Protein AF-0000000074206512 (afdb_homodimer)

Foldseek 3Di:
DQDLVLLVLLLLCVVLVALCSSCVVVVHDSVVSVVSPVVNCVVVVHDQWDDDPPGIGGDPVSVVSSVVSVVVVVVVQLVVLQVVVVVPDCVAEAEEEEADLCCVQQVVLLVVQLCVVPVRHDYHYHYCPPPNTCGSYHHQKYKDKAFPPDDDDDDPQWDKFWQDKFFKWKKAFCPDPCVVPQADELLVQQPKAEEAQRPPCGNVNVLSQVQNVVSPHGHHHPYHHVHVVVSLVCRQVVSTMYMGTPSNPPDHDPRMDIHQYPNPIGMIIMMMIGGDDPVCCVSSVSSVVSSNVSSVVSVVD/DQDLVLLVLLLLCVVLVALCSSCVVVVHHSVVSVVSPVVNCVVVVHDQWDDDPPGIGGDPVSVVSSVVSVVVVVVVQLVVLQVVVVVPPCVQEAEEEEADLCCVQQVVLLVVQLCVVPVRHDYHYHYCPPPNTCGSYHHQKYKDKAFPPDDDDDDPQWDKFWQDKFFKWKKAFCPDPCVVPQAAELLVQQPKAEEAQRPPCGNVNVLSQVQNVVSPHGHHHPYHHVHVVVSLVCRQVVSTMYMGTPSNPPDHDPRMDIHQYPNPIGMIIMMMIGGDDPVCCVSSVSSVVSSNVSSVVSVVD

Structure (mmCIF, N/CA/C/O backbone):
data_AF-0000000074206512-model_v1
#
loop_
_entity.id
_entity.type
_entity.pdbx_description
1 polymer 'Molybdate transport repressor ModE-like protein'
#
loop_
_atom_site.group_PDB
_atom_site.id
_atom_site.type_symbol
_atom_site.label_atom_id
_atom_site.label_alt_id
_atom_site.label_comp_id
_atom_site.label_asym_id
_atom_site.label_entity_id
_atom_site.label_seq_id
_atom_site.pdbx_PDB_ins_code
_atom_site.Cartn_x
_atom_site.Cartn_y
_atom_site.Cartn_z
_atom_site.occupancy
_atom_site.B_iso_or_equiv
_atom_site.auth_seq_id
_atom_site.auth_comp_id
_atom_site.auth_asym_id
_atom_site.auth_atom_id
_atom_site.pdbx_PDB_model_num
ATOM 1 N N . MET A 1 1 ? -19.125 12.531 -15.148 1 56.94 1 MET A N 1
ATOM 2 C CA . MET A 1 1 ? -18.203 11.445 -14.82 1 56.94 1 MET A CA 1
ATOM 3 C C . MET A 1 1 ? -17.281 11.148 -16 1 56.94 1 MET A C 1
ATOM 5 O O . MET A 1 1 ? -17.703 11.188 -17.156 1 56.94 1 MET A O 1
ATOM 9 N N . LEU A 1 2 ? -15.969 11.125 -15.664 1 65.56 2 LEU A N 1
ATOM 10 C CA . LEU A 1 2 ? -14.969 10.898 -16.703 1 65.56 2 LEU A CA 1
ATOM 11 C C . LEU A 1 2 ? -15.188 9.547 -17.375 1 65.56 2 LEU A C 1
ATOM 13 O O . LEU A 1 2 ? -15.43 8.547 -16.703 1 65.56 2 LEU A O 1
ATOM 17 N N . ASN A 1 3 ? -15.32 9.523 -18.625 1 70.5 3 ASN A N 1
ATOM 18 C CA . ASN A 1 3 ? -15.477 8.312 -19.422 1 70.5 3 ASN A CA 1
ATOM 19 C C . ASN A 1 3 ? -14.148 7.578 -19.594 1 70.5 3 ASN A C 1
ATOM 21 O O . ASN A 1 3 ? -13.219 8.102 -20.203 1 70.5 3 ASN A O 1
ATOM 25 N N . PRO A 1 4 ? -14.086 6.301 -19.031 1 73 4 PRO A N 1
ATOM 26 C CA . PRO A 1 4 ? -12.805 5.586 -19.109 1 73 4 PRO A CA 1
ATOM 27 C C . PRO A 1 4 ? -12.352 5.336 -20.547 1 73 4 PRO A C 1
ATOM 29 O O . PRO A 1 4 ? -11.148 5.301 -20.812 1 73 4 PRO A O 1
ATOM 32 N N . ARG A 1 5 ? -13.32 5.133 -21.422 1 77.19 5 ARG A N 1
ATOM 33 C CA . ARG A 1 5 ? -12.953 4.914 -22.812 1 77.19 5 ARG A CA 1
ATOM 34 C C . ARG A 1 5 ? -12.211 6.117 -23.375 1 77.19 5 ARG A C 1
ATOM 36 O O . ARG A 1 5 ? -11.25 5.965 -24.125 1 77.19 5 ARG A O 1
ATOM 43 N N . ARG A 1 6 ? -12.641 7.215 -22.938 1 85.81 6 ARG A N 1
ATOM 44 C CA . ARG A 1 6 ? -11.984 8.43 -23.422 1 85.81 6 ARG A CA 1
ATOM 45 C C . ARG A 1 6 ? -10.578 8.562 -22.859 1 85.81 6 ARG A C 1
ATOM 47 O O . ARG A 1 6 ? -9.664 9.031 -23.531 1 85.81 6 ARG A O 1
ATOM 54 N N . LEU A 1 7 ? -10.492 8.18 -21.625 1 80.62 7 LEU A N 1
ATOM 55 C CA . LEU A 1 7 ? -9.164 8.18 -21.016 1 80.62 7 LEU A CA 1
ATOM 56 C C . LEU A 1 7 ? -8.242 7.199 -21.734 1 80.62 7 LEU A C 1
ATOM 58 O O . LEU A 1 7 ? -7.062 7.488 -21.953 1 80.62 7 LEU A O 1
ATOM 62 N N . GLU A 1 8 ? -8.781 6.066 -22.109 1 79.38 8 GLU A N 1
ATOM 63 C CA . GLU A 1 8 ? -8.031 5.09 -22.891 1 79.38 8 GLU A CA 1
ATOM 64 C C . GLU A 1 8 ? -7.609 5.672 -24.234 1 79.38 8 GLU A C 1
ATOM 66 O O . GLU A 1 8 ? -6.484 5.457 -24.688 1 79.38 8 GLU A O 1
ATOM 71 N N . ILE A 1 9 ? -8.516 6.34 -24.812 1 85.5 9 ILE A N 1
ATOM 72 C CA . ILE A 1 9 ? -8.25 6.938 -26.125 1 85.5 9 ILE A CA 1
ATOM 73 C C . ILE A 1 9 ? -7.18 8.016 -25.984 1 85.5 9 ILE A C 1
ATOM 75 O O . ILE A 1 9 ? -6.281 8.117 -26.828 1 85.5 9 ILE A O 1
ATOM 79 N N . LEU A 1 10 ? -7.297 8.789 -24.922 1 88.19 10 LEU A N 1
ATOM 80 C CA . LEU A 1 10 ? -6.266 9.789 -24.672 1 88.19 10 LEU A CA 1
ATOM 81 C C . LEU A 1 10 ? -4.887 9.141 -24.609 1 88.19 10 LEU A C 1
ATOM 83 O O . LEU A 1 10 ? -3.945 9.602 -25.266 1 88.19 10 LEU A O 1
ATOM 87 N N . ARG A 1 11 ? -4.859 8.102 -23.891 1 82.81 11 ARG A N 1
ATOM 88 C CA . ARG A 1 11 ? -3.58 7.418 -23.75 1 82.81 11 ARG A CA 1
ATOM 89 C C . ARG A 1 11 ? -3.09 6.879 -25.094 1 82.81 11 ARG A C 1
ATOM 91 O O . ARG A 1 11 ? -1.894 6.93 -25.391 1 82.81 11 ARG A O 1
ATOM 98 N N . ALA A 1 12 ? -3.932 6.352 -25.859 1 79.69 12 ALA A N 1
ATOM 99 C CA . ALA A 1 12 ? -3.588 5.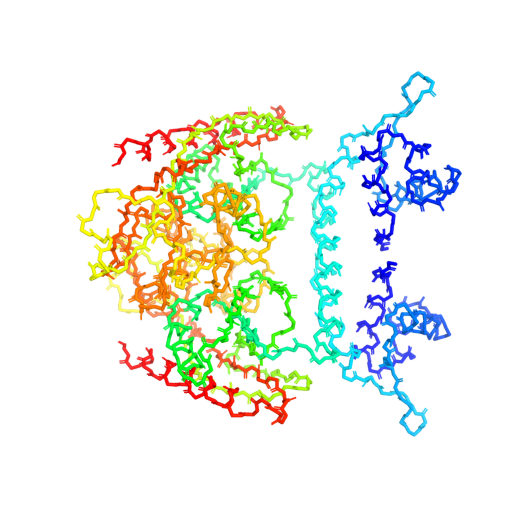828 -27.188 1 79.69 12 ALA A CA 1
ATOM 100 C C . ALA A 1 12 ? -3.07 6.938 -28.094 1 79.69 12 ALA A C 1
ATOM 102 O O . ALA A 1 12 ? -2.111 6.738 -28.844 1 79.69 12 ALA A O 1
ATOM 103 N N . VAL A 1 13 ? -3.672 8.047 -27.984 1 88.44 13 VAL A N 1
ATOM 104 C CA . VAL A 1 13 ? -3.264 9.18 -28.812 1 88.44 13 VAL A CA 1
ATOM 105 C C . VAL A 1 13 ? -1.864 9.641 -28.406 1 88.44 13 VAL A C 1
ATOM 107 O O . VAL A 1 13 ? -1.017 9.898 -29.266 1 88.44 13 VAL A O 1
ATOM 110 N N . LEU A 1 14 ? -1.679 9.703 -27.172 1 84.31 14 LEU A N 1
ATOM 111 C CA . LEU A 1 14 ? -0.373 10.125 -26.672 1 84.31 14 LEU A CA 1
ATOM 112 C C . LEU A 1 14 ? 0.71 9.133 -27.078 1 84.31 14 LEU A C 1
ATOM 114 O O . LEU A 1 14 ? 1.808 9.523 -27.469 1 84.31 14 LEU A O 1
ATOM 118 N N . ALA A 1 15 ? 0.333 7.883 -26.969 1 74.62 15 ALA A N 1
ATOM 119 C CA . ALA A 1 15 ? 1.279 6.824 -27.312 1 74.62 15 ALA A CA 1
ATOM 120 C C . ALA A 1 15 ? 1.594 6.832 -28.797 1 74.62 15 ALA A C 1
ATOM 122 O O . ALA A 1 15 ? 2.742 6.629 -29.203 1 74.62 15 ALA A O 1
ATOM 123 N N . ALA A 1 16 ? 0.619 7.062 -29.609 1 76.81 16 ALA A N 1
ATOM 124 C CA . ALA A 1 16 ? 0.758 7.027 -31.062 1 76.81 16 ALA A CA 1
ATOM 125 C C . ALA A 1 16 ? 1.379 8.32 -31.578 1 76.81 16 ALA A C 1
ATOM 127 O O . ALA A 1 16 ? 1.963 8.344 -32.656 1 76.81 16 ALA A O 1
ATOM 128 N N . GLY A 1 17 ? 1.246 9.359 -30.766 1 80.62 17 GLY A N 1
ATOM 129 C CA . GLY A 1 17 ? 1.785 10.656 -31.125 1 80.62 17 GLY A CA 1
ATOM 130 C C . GLY A 1 17 ? 0.907 11.406 -32.125 1 80.62 17 GLY A C 1
ATOM 131 O O . GLY A 1 17 ? 1.24 12.523 -32.531 1 80.62 17 GLY A O 1
ATOM 132 N N . SER A 1 18 ? -0.137 10.719 -32.625 1 83.81 18 SER A N 1
ATOM 133 C CA . SER A 1 18 ? -1.046 11.391 -33.562 1 83.81 18 SER A CA 1
ATOM 134 C C . SER A 1 18 ? -2.447 10.797 -33.469 1 83.81 18 SER A C 1
ATOM 136 O O . SER A 1 18 ? -2.613 9.617 -33.125 1 83.81 18 SER A O 1
ATOM 138 N N . ILE A 1 19 ? -3.408 11.672 -33.781 1 87.88 19 ILE A N 1
ATOM 139 C CA . ILE A 1 19 ? -4.805 11.25 -33.812 1 87.88 19 ILE A CA 1
ATOM 140 C C . ILE A 1 19 ? -5.012 10.195 -34.875 1 87.88 19 ILE A C 1
ATOM 142 O O . ILE A 1 19 ? -5.668 9.172 -34.656 1 87.88 19 ILE A O 1
ATOM 146 N N . ASN A 1 20 ? -4.367 10.375 -36.031 1 86.31 20 ASN A N 1
ATOM 147 C CA . ASN A 1 20 ? -4.531 9.453 -37.156 1 86.31 20 ASN A CA 1
ATOM 148 C C . ASN A 1 20 ? -3.98 8.07 -36.812 1 86.31 20 ASN A C 1
ATOM 150 O O . ASN A 1 20 ? -4.629 7.062 -37.094 1 86.31 20 ASN A O 1
ATOM 154 N N . GLN A 1 21 ? -2.877 8.102 -36.312 1 83.94 21 GLN A N 1
ATOM 155 C CA . GLN A 1 21 ? -2.252 6.824 -35.969 1 83.94 21 GLN A CA 1
ATOM 156 C C . GLN A 1 21 ? -3.023 6.105 -34.875 1 83.94 21 GLN A C 1
ATOM 158 O O . GLN A 1 21 ? -3.182 4.883 -34.906 1 83.94 21 GLN A O 1
ATOM 163 N N . ALA A 1 22 ? -3.445 6.918 -33.906 1 84.88 22 ALA A N 1
ATOM 164 C CA . ALA A 1 22 ? -4.262 6.324 -32.844 1 84.88 22 ALA A CA 1
ATOM 165 C C . ALA A 1 22 ? -5.547 5.734 -33.406 1 84.88 22 ALA A C 1
ATOM 167 O O . ALA A 1 22 ? -5.984 4.66 -33 1 84.88 22 ALA A O 1
ATOM 168 N N . ALA A 1 23 ? -6.145 6.383 -34.312 1 85.44 23 ALA A N 1
ATOM 169 C CA . ALA A 1 23 ? -7.363 5.918 -34.969 1 85.44 23 ALA A CA 1
ATOM 170 C C . ALA A 1 23 ? -7.129 4.582 -35.688 1 85.44 23 ALA A C 1
ATOM 172 O O . ALA A 1 23 ? -7.934 3.656 -35.531 1 85.44 23 ALA A O 1
ATOM 173 N N . ARG A 1 24 ? -6.027 4.418 -36.312 1 77.38 24 ARG A N 1
ATOM 174 C CA . ARG A 1 24 ? -5.672 3.178 -37 1 77.38 24 ARG A CA 1
ATOM 175 C C . ARG A 1 24 ? -5.477 2.039 -36 1 77.38 24 ARG A C 1
ATOM 177 O O . ARG A 1 24 ? -5.996 0.939 -36.188 1 77.38 24 ARG A O 1
ATOM 184 N N . ASN A 1 25 ? -4.84 2.414 -34.938 1 76.5 25 ASN A N 1
ATOM 185 C CA . ASN A 1 25 ? -4.52 1.406 -33.938 1 76.5 25 ASN A CA 1
ATOM 186 C C . ASN A 1 25 ? -5.777 0.887 -33.25 1 76.5 25 ASN A C 1
ATOM 188 O O . ASN A 1 25 ? -5.844 -0.285 -32.875 1 76.5 25 ASN A O 1
ATOM 192 N N . LEU A 1 26 ? -6.703 1.799 -33.062 1 79.44 26 LEU A N 1
ATOM 193 C CA . LEU A 1 26 ? -7.891 1.468 -32.281 1 79.44 26 LEU A CA 1
ATOM 194 C C . LEU A 1 26 ? -9.07 1.142 -33.188 1 79.44 26 LEU A C 1
ATOM 196 O O . LEU A 1 26 ? -10.172 0.864 -32.719 1 79.44 26 LEU A O 1
ATOM 200 N N . SER A 1 27 ? -8.844 1.156 -34.5 1 83.44 27 SER A N 1
ATOM 201 C CA . SER A 1 27 ? -9.867 0.883 -35.5 1 83.44 27 SER A CA 1
ATOM 202 C C . SER A 1 27 ? -11.047 1.844 -35.375 1 83.44 27 SER A C 1
ATOM 204 O O . SER A 1 27 ? -12.203 1.419 -35.344 1 83.44 27 SER A O 1
ATOM 206 N N . TYR A 1 28 ? -10.719 3.002 -35.031 1 85.62 28 TYR A N 1
ATOM 207 C CA . TYR A 1 28 ? -11.656 4.121 -35.094 1 85.62 28 TYR A CA 1
ATOM 208 C C . TYR A 1 28 ? -11.344 5.051 -36.25 1 85.62 28 TYR A C 1
ATOM 210 O O . TYR A 1 28 ? -10.289 4.938 -36.875 1 85.62 28 TYR A O 1
ATOM 218 N N . SER A 1 29 ? -12.273 5.891 -36.625 1 89.31 29 SER A N 1
ATOM 219 C CA . SER A 1 29 ? -11.969 6.996 -37.5 1 89.31 29 SER A CA 1
ATOM 220 C C . SER A 1 29 ? -11.281 8.141 -36.781 1 89.31 29 SER A C 1
ATOM 222 O O . SER A 1 29 ? -11.516 8.344 -35.594 1 89.31 29 SER A O 1
ATOM 224 N N . PRO A 1 30 ? -10.445 8.797 -37.469 1 90.19 30 PRO A N 1
ATOM 225 C CA . PRO A 1 30 ? -9.836 9.977 -36.844 1 90.19 30 PRO A CA 1
ATOM 226 C C . PRO A 1 30 ? -10.875 10.953 -36.312 1 90.19 30 PRO A C 1
ATOM 228 O O . PRO A 1 30 ? -10.648 11.57 -35.25 1 90.19 30 PRO A O 1
ATOM 231 N N . ALA A 1 31 ? -11.914 11.07 -37 1 92.31 31 ALA A N 1
ATOM 232 C CA . ALA A 1 31 ? -12.992 11.945 -36.531 1 92.31 31 ALA A CA 1
ATOM 233 C C . ALA A 1 31 ? -13.531 11.477 -35.188 1 92.31 31 ALA A C 1
ATOM 235 O O . ALA A 1 31 ? -13.812 12.297 -34.281 1 92.31 31 ALA A O 1
ATOM 236 N N . THR A 1 32 ? -13.68 10.227 -35.094 1 92 32 THR A N 1
ATOM 237 C CA . THR A 1 32 ? -14.172 9.633 -33.844 1 92 32 THR A CA 1
ATOM 238 C C . THR A 1 32 ? -13.195 9.883 -32.719 1 92 32 THR A C 1
ATOM 240 O O . THR A 1 32 ? -13.609 10.242 -31.609 1 92 32 THR A O 1
ATOM 243 N N . ILE A 1 33 ? -11.938 9.703 -32.938 1 91.25 33 ILE A N 1
ATOM 244 C CA . ILE A 1 33 ? -10.922 9.961 -31.922 1 91.25 33 ILE A CA 1
ATOM 245 C C . ILE A 1 33 ? -10.969 11.422 -31.5 1 91.25 33 ILE A C 1
ATOM 247 O O . ILE A 1 33 ? -10.953 11.734 -30.312 1 91.25 33 ILE A O 1
ATOM 251 N N . SER A 1 34 ? -11.07 12.273 -32.469 1 92.19 34 SER A N 1
ATOM 252 C CA . SER A 1 34 ? -11.109 13.711 -32.188 1 92.19 34 SER A CA 1
ATOM 253 C C . SER A 1 34 ? -12.32 14.078 -31.359 1 92.19 34 SER A C 1
ATOM 255 O O . SER A 1 34 ? -12.227 14.906 -30.438 1 92.19 34 SER A O 1
ATOM 257 N N . GLN A 1 35 ? -13.344 13.477 -31.641 1 93 35 GLN A N 1
ATOM 258 C CA . GLN A 1 35 ? -14.57 13.711 -30.891 1 93 35 GLN A CA 1
ATOM 259 C C . GLN A 1 35 ? -14.414 13.266 -29.438 1 93 35 GLN A C 1
ATOM 261 O O . GLN A 1 35 ? -14.859 13.961 -28.516 1 93 35 GLN A O 1
ATOM 266 N N . HIS A 1 36 ? -13.852 12.117 -29.281 1 92.75 36 HIS A N 1
ATOM 267 C CA . HIS A 1 36 ? -13.617 11.617 -27.922 1 92.75 36 HIS A CA 1
ATOM 268 C C . HIS A 1 36 ? -12.695 12.547 -27.141 1 92.75 36 HIS A C 1
ATOM 270 O O . HIS A 1 36 ? -12.906 12.797 -25.953 1 92.75 36 HIS A O 1
ATOM 276 N N . MET A 1 37 ? -11.719 13.086 -27.781 1 91.94 37 MET A N 1
ATOM 277 C CA . MET A 1 37 ? -10.766 13.977 -27.125 1 91.94 37 MET A CA 1
ATOM 278 C C . MET A 1 37 ? -11.422 15.305 -26.766 1 91.94 37 MET A C 1
ATOM 280 O O . MET A 1 37 ? -11.195 15.852 -25.688 1 91.94 37 MET A O 1
ATOM 284 N N . SER A 1 38 ? -12.211 15.797 -27.672 1 92.44 38 SER A N 1
ATOM 285 C CA . SER A 1 38 ? -12.953 17.031 -27.422 1 92.44 38 SER A CA 1
ATOM 286 C C . SER A 1 38 ? -13.922 16.844 -26.25 1 92.44 38 SER A C 1
ATOM 288 O O . SER A 1 38 ? -14.055 17.734 -25.406 1 92.44 38 SER A O 1
ATOM 290 N N . ALA A 1 39 ? -14.547 15.812 -26.25 1 92.38 39 ALA A N 1
ATOM 291 C CA . ALA A 1 39 ? -15.484 15.516 -25.172 1 92.38 39 ALA A CA 1
ATOM 292 C C . ALA A 1 39 ? -14.758 15.406 -23.828 1 92.38 39 ALA A C 1
ATOM 294 O O . ALA A 1 39 ? -15.25 15.898 -22.812 1 92.38 39 ALA A O 1
ATOM 295 N N . LEU A 1 40 ? -13.664 14.82 -23.844 1 87.94 40 LEU A N 1
ATOM 296 C CA . LEU A 1 40 ? -12.867 14.688 -22.625 1 87.94 40 LEU A CA 1
ATOM 297 C C . LEU A 1 40 ? -12.406 16.062 -22.125 1 87.94 40 LEU A C 1
ATOM 299 O O . LEU A 1 40 ? -12.398 16.312 -20.922 1 87.94 40 LEU A O 1
ATOM 303 N N . ALA A 1 41 ? -12 16.891 -23.062 1 88.62 41 ALA A N 1
ATOM 304 C CA . ALA A 1 41 ? -11.594 18.266 -22.719 1 88.62 41 ALA A CA 1
ATOM 305 C C . ALA A 1 41 ? -12.734 19.016 -22.047 1 88.62 41 ALA A C 1
ATOM 307 O O . ALA A 1 41 ? -12.516 19.703 -21.031 1 88.62 41 ALA A O 1
ATOM 308 N N . ARG A 1 42 ? -13.875 18.812 -22.516 1 87.5 42 ARG A N 1
ATOM 309 C CA . ARG A 1 42 ? -15.055 19.453 -21.938 1 87.5 42 ARG A CA 1
ATOM 310 C C . ARG A 1 42 ? -15.367 18.906 -20.562 1 87.5 42 ARG A C 1
ATOM 312 O O . ARG A 1 42 ? -15.68 19.656 -19.641 1 87.5 42 ARG A O 1
ATOM 319 N N . GLU A 1 43 ? -15.297 17.672 -20.5 1 81.69 43 GLU A N 1
ATOM 320 C CA . GLU A 1 43 ? -15.594 17.016 -19.234 1 81.69 43 GLU A CA 1
ATOM 321 C C . GLU A 1 43 ? -14.633 17.453 -18.141 1 81.69 43 GLU A C 1
ATOM 323 O O . GLU A 1 43 ? -15.023 17.594 -16.969 1 81.69 43 GLU A O 1
ATOM 328 N N . THR A 1 44 ? -13.43 17.672 -18.531 1 78.69 44 THR A N 1
ATOM 329 C CA . THR A 1 44 ? -12.391 17.953 -17.547 1 78.69 44 THR A CA 1
ATOM 330 C C . THR A 1 44 ? -12.148 19.453 -17.422 1 78.69 44 THR A C 1
ATOM 332 O O . THR A 1 44 ? -11.547 19.906 -16.438 1 78.69 44 THR A O 1
ATOM 335 N N . GLY A 1 45 ? -12.547 20.203 -18.391 1 82.06 45 GLY A N 1
ATOM 336 C CA . GLY A 1 45 ? -12.25 21.625 -18.453 1 82.06 45 GLY A CA 1
ATOM 337 C C . GLY A 1 45 ? -10.797 21.906 -18.781 1 82.06 45 GLY A C 1
ATOM 338 O O . GLY A 1 45 ? -10.32 23.031 -18.578 1 82.06 45 GLY A O 1
ATOM 339 N N . LEU A 1 46 ? -10.047 20.906 -19.203 1 84.94 46 LEU A N 1
ATOM 340 C CA . LEU A 1 46 ? -8.633 21.062 -19.531 1 84.94 46 LEU A CA 1
ATOM 341 C C . LEU A 1 46 ? -8.438 21.219 -21.031 1 84.94 46 LEU A C 1
ATOM 343 O O . LEU A 1 46 ? -9.273 20.781 -21.812 1 84.94 46 LEU A O 1
ATOM 347 N N . VAL A 1 47 ? -7.426 21.953 -21.391 1 87.56 47 VAL A N 1
ATOM 348 C CA . VAL A 1 47 ? -6.953 21.938 -22.766 1 87.56 47 VAL A CA 1
ATOM 349 C C . VAL A 1 47 ? -6 20.75 -22.969 1 87.56 47 VAL A C 1
ATOM 351 O O . VAL A 1 47 ? -4.93 20.703 -22.359 1 87.56 47 VAL A O 1
ATOM 354 N N . LEU A 1 48 ? -6.43 19.812 -23.734 1 90.31 48 LEU A N 1
ATOM 355 C CA . LEU A 1 48 ? -5.668 18.562 -23.859 1 90.31 48 LEU A CA 1
ATOM 356 C C . LEU A 1 48 ? -4.691 18.641 -25.016 1 90.31 48 LEU A C 1
ATOM 358 O O . LEU A 1 48 ? -3.6 18.062 -24.953 1 90.31 48 LEU A O 1
ATOM 362 N N . PHE A 1 49 ? -5.121 19.281 -26.094 1 90.81 49 PHE A N 1
ATOM 363 C CA . PHE A 1 49 ? -4.27 19.406 -27.266 1 90.81 49 PHE A CA 1
ATOM 364 C C . PHE A 1 49 ? -4.262 20.859 -27.766 1 90.81 49 PHE A C 1
ATOM 366 O O . PHE A 1 49 ? -5.262 21.562 -27.641 1 90.81 49 PHE A O 1
ATOM 373 N N . GLU A 1 50 ? -3.072 21.219 -28.172 1 89.94 50 GLU A N 1
ATOM 374 C CA . GLU A 1 50 ? -2.918 22.547 -28.766 1 89.94 50 GLU A CA 1
ATOM 375 C C . GLU A 1 50 ? -2.381 22.469 -30.188 1 89.94 50 GLU A C 1
ATOM 377 O O . GLU A 1 50 ? -1.691 21.5 -30.547 1 89.94 50 GLU A O 1
ATOM 382 N N . LYS A 1 51 ? -2.744 23.484 -30.969 1 82.12 51 LYS A N 1
ATOM 383 C CA . LYS A 1 51 ? -2.293 23.547 -32.375 1 82.12 51 LYS A CA 1
ATOM 384 C C . LYS A 1 51 ? -0.803 23.859 -32.438 1 82.12 51 LYS A C 1
ATOM 386 O O . LYS A 1 51 ? -0.299 24.703 -31.703 1 82.12 51 LYS A O 1
ATOM 391 N N . GLN A 1 52 ? -0.136 23.062 -33.062 1 81.75 52 GLN A N 1
ATOM 392 C CA . GLN A 1 52 ? 1.257 23.297 -33.406 1 81.75 52 GLN A CA 1
ATOM 393 C C . GLN A 1 52 ? 1.482 23.125 -34.906 1 81.75 52 GLN A C 1
ATOM 395 O O . GLN A 1 52 ? 1.576 21.984 -35.406 1 81.75 52 GLN A O 1
ATOM 400 N N . GLY A 1 53 ? 1.679 24.188 -35.594 1 77.88 53 GLY A N 1
ATOM 401 C CA . GLY A 1 53 ? 1.746 24.109 -37.062 1 77.88 53 GLY A CA 1
ATOM 402 C C . GLY A 1 53 ? 0.523 23.469 -37.656 1 77.88 53 GLY A C 1
ATOM 403 O O . GLY A 1 53 ? -0.606 23.906 -37.438 1 77.88 53 GLY A O 1
ATOM 404 N N . ARG A 1 54 ? 0.821 22.453 -38.469 1 72.94 54 ARG A N 1
ATOM 405 C CA . ARG A 1 54 ? -0.262 21.75 -39.156 1 72.94 54 ARG A CA 1
ATOM 406 C C . ARG A 1 54 ? -0.791 20.609 -38.281 1 72.94 54 ARG A C 1
ATOM 408 O O . ARG A 1 54 ? -1.744 19.938 -38.688 1 72.94 54 ARG A O 1
ATOM 415 N N . GLY A 1 55 ? -0.23 20.469 -37.125 1 78.88 55 GLY A N 1
ATOM 416 C CA . GLY A 1 55 ? -0.616 19.328 -36.312 1 78.88 55 GLY A CA 1
ATOM 417 C C . GLY A 1 55 ? -1.024 19.719 -34.906 1 78.88 55 GLY A C 1
ATOM 418 O O . GLY A 1 55 ? -1.379 20.875 -34.656 1 78.88 55 GLY A O 1
ATOM 419 N N . ILE A 1 56 ? -1.343 18.75 -34.062 1 82.75 56 ILE A N 1
ATOM 420 C CA . ILE A 1 56 ? -1.702 18.984 -32.656 1 82.75 56 ILE A CA 1
ATOM 421 C C . ILE A 1 56 ? -0.661 18.344 -31.75 1 82.75 56 ILE A C 1
ATOM 423 O O . ILE A 1 56 ? -0.037 17.344 -32.125 1 82.75 56 ILE A O 1
ATOM 427 N N . VAL A 1 57 ? -0.382 19.062 -30.672 1 87.5 57 VAL A N 1
ATOM 428 C CA . VAL A 1 57 ? 0.529 18.547 -29.656 1 87.5 57 VAL A CA 1
ATOM 429 C C . VAL A 1 57 ? -0.192 18.438 -28.312 1 87.5 57 VAL A C 1
ATOM 431 O O . VAL A 1 57 ? -0.998 19.312 -27.969 1 87.5 57 VAL A O 1
ATOM 434 N N . ALA A 1 58 ? 0.064 17.406 -27.625 1 88.06 58 ALA A N 1
ATOM 435 C CA . ALA A 1 58 ? -0.531 17.203 -26.297 1 88.06 58 ALA A CA 1
ATOM 436 C C . ALA A 1 58 ? -0.004 18.219 -25.297 1 88.06 58 ALA A C 1
ATOM 438 O O . ALA A 1 58 ? 1.185 18.547 -25.297 1 88.06 58 ALA A O 1
ATOM 439 N N . THR A 1 59 ? -0.918 18.781 -24.5 1 86.56 59 THR A N 1
ATOM 440 C CA . THR A 1 59 ? -0.521 19.688 -23.422 1 86.56 59 THR A CA 1
ATOM 441 C C . THR A 1 59 ? 0.043 18.906 -22.234 1 86.56 59 THR A C 1
ATOM 443 O O . THR A 1 59 ? -0.095 17.688 -22.172 1 86.56 59 THR A O 1
ATOM 446 N N . ASP A 1 60 ? 0.636 19.656 -21.359 1 74.94 60 ASP A N 1
ATOM 447 C CA . ASP A 1 60 ? 1.115 19.047 -20.125 1 74.94 60 ASP A CA 1
ATOM 448 C C . ASP A 1 60 ? -0.04 18.453 -19.328 1 74.94 60 ASP A C 1
ATOM 450 O O . ASP A 1 60 ? 0.102 17.391 -18.719 1 74.94 60 ASP A O 1
ATOM 454 N N . ASP A 1 61 ? -1.118 19.156 -19.422 1 77.56 61 ASP A N 1
ATOM 455 C CA . ASP A 1 61 ? -2.309 18.688 -18.719 1 77.56 61 ASP A CA 1
ATOM 456 C C . ASP A 1 61 ? -2.77 17.328 -19.266 1 77.56 61 ASP A C 1
ATOM 458 O O . ASP A 1 61 ? -3.182 16.453 -18.516 1 77.56 61 ASP A O 1
ATOM 462 N N . ALA A 1 62 ? -2.684 17.219 -20.578 1 81.56 62 ALA A N 1
ATOM 463 C CA . ALA A 1 62 ? -3.07 15.969 -21.219 1 81.56 62 ALA A CA 1
ATOM 464 C C . ALA A 1 62 ? -2.182 14.82 -20.734 1 81.56 62 ALA A C 1
ATOM 466 O O . ALA A 1 62 ? -2.678 13.742 -20.406 1 81.56 62 ALA A O 1
ATOM 467 N N . ARG A 1 63 ? -0.957 15.047 -20.672 1 77.06 63 ARG A N 1
ATOM 468 C CA . ARG A 1 63 ? 0.016 14.031 -20.281 1 77.06 63 ARG A CA 1
ATOM 469 C C . ARG A 1 63 ? -0.156 13.641 -18.812 1 77.06 63 ARG A C 1
ATOM 471 O O . ARG A 1 63 ? -0.1 12.461 -18.469 1 77.06 63 ARG A O 1
ATOM 478 N N . HIS A 1 64 ? -0.41 14.664 -18.094 1 71.12 64 HIS A N 1
ATOM 479 C CA . HIS A 1 64 ? -0.628 14.422 -16.672 1 71.12 64 HIS A CA 1
ATOM 480 C C . HIS A 1 64 ? -1.897 13.602 -16.438 1 71.12 64 HIS A C 1
ATOM 482 O O . HIS A 1 64 ? -1.893 12.641 -15.672 1 71.12 64 HIS A O 1
ATOM 488 N N . LEU A 1 65 ? -2.904 14.023 -17.125 1 74.38 65 LEU A N 1
ATOM 489 C CA . LEU A 1 65 ? -4.172 13.305 -17.016 1 74.38 65 LEU A CA 1
ATOM 490 C C . LEU A 1 65 ? -4.008 11.852 -17.438 1 74.38 65 LEU A C 1
ATOM 492 O O . LEU A 1 65 ? -4.516 10.945 -16.766 1 74.38 65 LEU A O 1
ATOM 496 N N . ALA A 1 66 ? -3.307 11.625 -18.484 1 75.81 66 ALA A N 1
ATOM 497 C CA . ALA A 1 66 ? -3.078 10.273 -18.969 1 75.81 66 ALA A CA 1
ATOM 498 C C . ALA A 1 66 ? -2.307 9.438 -17.953 1 75.81 66 ALA A C 1
ATOM 500 O O . ALA A 1 66 ? -2.631 8.273 -17.734 1 75.81 66 ALA A O 1
ATOM 501 N N . ASP A 1 67 ? -1.373 10.031 -17.422 1 67.75 67 ASP A N 1
ATOM 502 C CA . ASP A 1 67 ? -0.567 9.352 -16.406 1 67.75 67 ASP A CA 1
ATOM 503 C C . ASP A 1 67 ? -1.419 8.945 -15.203 1 67.75 67 ASP A C 1
ATOM 505 O O . ASP A 1 67 ? -1.309 7.824 -14.711 1 67.75 67 ASP A O 1
ATOM 509 N N . GLN A 1 68 ? -2.25 9.805 -14.812 1 65.81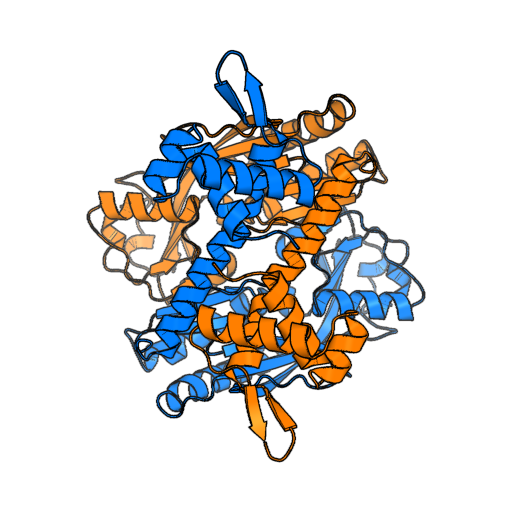 68 GLN A N 1
ATOM 510 C CA . GLN A 1 68 ? -3.109 9.555 -13.656 1 65.81 68 GLN A CA 1
ATOM 511 C C . GLN A 1 68 ? -4.184 8.523 -13.984 1 65.81 68 GLN A C 1
ATOM 513 O O . GLN A 1 68 ? -4.625 7.777 -13.102 1 65.81 68 GLN A O 1
ATOM 518 N N . ALA A 1 69 ? -4.539 8.492 -15.281 1 70 69 ALA A N 1
ATOM 519 C CA . ALA A 1 69 ? -5.59 7.57 -15.711 1 70 69 ALA A CA 1
ATOM 520 C C . ALA A 1 69 ? -5.078 6.133 -15.734 1 70 69 ALA A C 1
ATOM 522 O O . ALA A 1 69 ? -5.871 5.188 -15.766 1 70 69 ALA A O 1
ATOM 523 N N . GLN A 1 70 ? -3.834 5.945 -15.797 1 63.88 70 GLN A N 1
ATOM 524 C CA . GLN A 1 70 ? -3.234 4.617 -15.906 1 63.88 70 GLN A CA 1
ATOM 525 C C . GLN A 1 70 ? -3.715 3.707 -14.773 1 63.88 70 GLN A C 1
ATOM 527 O O . GLN A 1 70 ? -4.066 2.549 -15.016 1 63.88 70 GLN A O 1
ATOM 532 N N . ALA A 1 71 ? -3.746 4.191 -13.641 1 62.34 71 ALA A N 1
ATOM 533 C CA . ALA A 1 71 ? -4.188 3.402 -12.492 1 62.34 71 ALA A CA 1
ATOM 534 C C . ALA A 1 71 ? -5.633 2.943 -12.672 1 62.34 71 ALA A C 1
ATOM 536 O O . ALA A 1 71 ? -5.969 1.797 -12.367 1 62.34 71 ALA A O 1
ATOM 537 N N . LEU A 1 72 ? -6.332 3.875 -13.164 1 61.78 72 LEU A N 1
ATOM 538 C CA . LEU A 1 72 ? -7.734 3.564 -13.414 1 61.78 72 LEU A CA 1
ATOM 539 C C . LEU A 1 72 ? -7.875 2.455 -14.453 1 61.78 72 LEU A C 1
ATOM 541 O O . LEU A 1 72 ? -8.664 1.524 -14.273 1 61.78 72 LEU A O 1
ATOM 545 N N . LEU A 1 73 ? -7.113 2.436 -15.484 1 62.72 73 LEU A N 1
ATOM 546 C CA . LEU A 1 73 ? -7.188 1.443 -16.547 1 62.72 73 LEU A CA 1
ATOM 547 C C . LEU A 1 73 ? -6.641 0.1 -16.078 1 62.72 73 LEU A C 1
ATOM 549 O O . LEU A 1 73 ? -7.145 -0.954 -16.484 1 62.72 73 LEU A O 1
ATOM 553 N N . ALA A 1 74 ? -5.656 0.101 -15.289 1 61.22 74 ALA A N 1
ATOM 554 C CA . ALA A 1 74 ? -5.148 -1.127 -14.688 1 61.22 74 ALA A CA 1
ATOM 555 C C . ALA A 1 74 ? -6.227 -1.818 -13.859 1 61.22 74 ALA A C 1
ATOM 557 O O . ALA A 1 74 ? -6.312 -3.049 -13.844 1 61.22 74 ALA A O 1
ATOM 558 N N . ASP A 1 75 ? -6.949 -1.049 -13.305 1 63.28 75 ASP A N 1
ATOM 559 C CA . ASP A 1 75 ? -8.055 -1.579 -12.516 1 63.28 75 ASP A CA 1
ATOM 560 C C . ASP A 1 75 ? -9.047 -2.34 -13.398 1 63.28 75 ASP A C 1
ATOM 562 O O . ASP A 1 75 ? -9.656 -3.314 -12.953 1 63.28 75 ASP A O 1
ATOM 566 N N . PHE A 1 76 ? -9.062 -1.999 -14.711 1 58 76 PHE A N 1
ATOM 567 C CA . PHE A 1 76 ? -9.898 -2.742 -15.641 1 58 76 PHE A CA 1
ATOM 568 C C . PHE A 1 76 ? -9.336 -4.141 -15.883 1 58 76 PHE A C 1
ATOM 570 O O . PHE A 1 76 ? -10.086 -5.117 -15.922 1 58 76 PHE A O 1
ATOM 577 N N . GLY A 1 77 ? -8.078 -4.281 -16.094 1 58.66 77 GLY A N 1
ATOM 578 C CA . GLY A 1 77 ? -7.453 -5.586 -16.219 1 58.66 77 GLY A CA 1
ATOM 579 C C . GLY A 1 77 ? -7.703 -6.484 -15.023 1 58.66 77 GLY A C 1
ATOM 580 O O . GLY A 1 77 ? -7.992 -7.672 -15.188 1 58.66 77 GLY A O 1
ATOM 581 N N . ARG A 1 78 ? -7.559 -5.926 -13.961 1 60.75 78 ARG A N 1
ATOM 582 C CA . ARG A 1 78 ? -7.887 -6.664 -12.742 1 60.75 78 ARG A CA 1
ATOM 583 C C . ARG A 1 78 ? -9.32 -7.184 -12.781 1 60.75 78 ARG A C 1
ATOM 585 O O . ARG A 1 78 ? -9.578 -8.336 -12.43 1 60.75 78 ARG A O 1
ATOM 592 N N . LEU A 1 79 ? -10.117 -6.367 -13.18 1 54.84 79 LEU A N 1
ATOM 593 C CA . LEU A 1 79 ? -11.523 -6.75 -13.242 1 54.84 79 LEU A CA 1
ATOM 594 C C . LEU A 1 79 ? -11.727 -7.918 -14.211 1 54.84 79 LEU A C 1
ATOM 596 O O . LEU A 1 79 ? -12.547 -8.805 -13.953 1 54.84 79 LEU A O 1
ATOM 600 N N . GLU A 1 80 ? -10.945 -7.957 -15.258 1 52.22 80 GLU A N 1
ATOM 601 C CA . GLU A 1 80 ? -11.023 -9.078 -16.188 1 52.22 80 GLU A CA 1
ATOM 602 C C . GLU A 1 80 ? -10.555 -10.375 -15.531 1 52.22 80 GLU A C 1
ATOM 604 O O . GLU A 1 80 ? -11.141 -11.438 -15.758 1 52.22 80 GLU A O 1
ATOM 609 N N . ARG A 1 81 ? -9.539 -10.312 -14.82 1 59.94 81 ARG A N 1
ATOM 610 C CA . ARG A 1 81 ? -9.055 -11.492 -14.117 1 59.94 81 ARG A CA 1
ATOM 611 C C . ARG A 1 81 ? -10.07 -11.977 -13.086 1 59.94 81 ARG A C 1
ATOM 613 O O . ARG A 1 81 ? -10.273 -13.18 -12.914 1 59.94 81 ARG A O 1
ATOM 620 N N . VAL A 1 82 ? -10.672 -11.062 -12.477 1 55.31 82 VAL A N 1
ATOM 621 C CA . VAL A 1 82 ? -11.742 -11.398 -11.539 1 55.31 82 VAL A CA 1
ATOM 622 C C . VAL A 1 82 ? -12.844 -12.164 -12.266 1 55.31 82 VAL A C 1
ATOM 624 O O . VAL A 1 82 ? -13.344 -13.18 -11.766 1 55.31 82 VAL A O 1
ATOM 627 N N . VAL A 1 83 ? -13.156 -11.758 -13.422 1 52.22 83 VAL A N 1
ATOM 628 C CA . VAL A 1 83 ? -14.188 -12.414 -14.219 1 52.22 83 VAL A CA 1
ATOM 629 C C . VAL A 1 83 ? -13.742 -13.828 -14.578 1 52.22 83 VAL A C 1
ATOM 631 O O . VAL A 1 83 ? -14.523 -14.773 -14.492 1 52.22 83 VAL A O 1
ATOM 634 N N . ALA A 1 84 ? -12.547 -14 -14.992 1 53.44 84 ALA A N 1
ATOM 635 C CA . ALA A 1 84 ? -12.008 -15.305 -15.336 1 53.44 84 ALA A CA 1
ATOM 636 C C . ALA A 1 84 ? -12.031 -16.25 -14.141 1 53.44 84 ALA A C 1
ATOM 638 O O . ALA A 1 84 ? -12.375 -17.422 -14.273 1 53.44 84 ALA A O 1
ATOM 639 N N . ASP A 1 85 ? -11.672 -15.797 -13.008 1 55.19 85 ASP A N 1
ATOM 640 C CA . ASP A 1 85 ? -11.703 -16.578 -11.781 1 55.19 85 ASP A CA 1
ATOM 641 C C . ASP A 1 85 ? -13.109 -17.078 -11.484 1 55.19 85 ASP A C 1
ATOM 643 O O . ASP A 1 85 ? -13.289 -18.234 -11.062 1 55.19 85 ASP A O 1
ATOM 647 N N . LEU A 1 86 ? -13.898 -16.188 -11.695 1 51.97 86 LEU A N 1
ATOM 648 C CA . LEU A 1 86 ? -15.297 -16.531 -11.453 1 51.97 86 LEU A CA 1
ATOM 649 C C . LEU A 1 86 ? -15.758 -17.641 -12.391 1 51.97 86 LEU A C 1
ATOM 651 O O . LEU A 1 86 ? -16.641 -18.438 -12.039 1 51.97 86 LEU A O 1
ATOM 655 N N . ARG A 1 87 ? -15.039 -17.828 -13.422 1 50.59 87 ARG A N 1
ATOM 656 C CA . ARG A 1 87 ? -15.406 -18.859 -14.383 1 50.59 87 ARG A CA 1
ATOM 657 C C . ARG A 1 87 ? -14.734 -20.188 -14.047 1 50.59 87 ARG A C 1
ATOM 659 O O . ARG A 1 87 ? -15.031 -21.203 -14.656 1 50.59 87 ARG A O 1
ATOM 666 N N . GLY A 1 88 ? -13.938 -20.516 -13.07 1 48.91 88 GLY A N 1
ATOM 667 C CA . GLY A 1 88 ? -13.508 -21.812 -12.586 1 48.91 88 GLY A CA 1
ATOM 668 C C . GLY A 1 88 ? -12.031 -22.078 -12.797 1 48.91 88 GLY A C 1
ATOM 669 O O . GLY A 1 88 ? -11.578 -23.219 -12.672 1 48.91 88 GLY A O 1
ATOM 670 N N . GLY A 1 89 ? -11.156 -21.359 -12.734 1 48.75 89 GLY A N 1
ATOM 671 C CA . GLY A 1 89 ? -9.766 -21.688 -13 1 48.75 89 GLY A CA 1
ATOM 672 C C . GLY A 1 89 ? -8.844 -21.406 -11.828 1 48.75 89 GLY A C 1
ATOM 673 O O . GLY A 1 89 ? -7.648 -21.188 -12.016 1 48.75 89 GLY A O 1
ATOM 674 N N . GLN A 1 90 ? -9.414 -21.516 -10.602 1 52.62 90 GLN A N 1
ATOM 675 C CA . GLN A 1 90 ? -8.742 -21.016 -9.414 1 52.62 90 GLN A CA 1
ATOM 676 C C . GLN A 1 90 ? -7.902 -22.109 -8.75 1 52.62 90 GLN A C 1
ATOM 678 O O . GLN A 1 90 ? -7.406 -21.922 -7.633 1 52.62 90 GLN A O 1
ATOM 683 N N . GLY A 1 91 ? -7.711 -23.203 -9.383 1 58.28 91 GLY A N 1
ATOM 684 C CA . GLY A 1 91 ? -7.316 -24.359 -8.586 1 58.28 91 GLY A CA 1
ATOM 685 C C . GLY A 1 91 ? -5.961 -24.188 -7.922 1 58.28 91 GLY A C 1
ATOM 686 O O . GLY A 1 91 ? -5.691 -24.781 -6.883 1 58.28 91 GLY A O 1
ATOM 687 N N . GLN A 1 92 ? -5.211 -23.312 -8.344 1 80.88 92 GLN A N 1
ATOM 688 C CA . GLN A 1 92 ? -3.875 -23.344 -7.754 1 80.88 92 GLN A CA 1
ATOM 689 C C . GLN A 1 92 ? -3.504 -21.984 -7.16 1 80.88 92 GLN A C 1
ATOM 691 O O . GLN A 1 92 ? -2.33 -21.625 -7.137 1 80.88 92 GLN A O 1
ATOM 696 N N . HIS A 1 93 ? -4.637 -21.266 -6.625 1 88.31 93 HIS A N 1
ATOM 697 C CA . HIS A 1 93 ? -4.359 -19.969 -6.016 1 88.31 93 HIS A CA 1
ATOM 698 C C . HIS A 1 93 ? -5.27 -19.719 -4.816 1 88.31 93 HIS A C 1
ATOM 700 O O . HIS A 1 93 ? -6.414 -20.188 -4.793 1 88.31 93 HIS A O 1
ATOM 706 N N . LEU A 1 94 ? -4.742 -19.141 -3.814 1 93.75 94 LEU A N 1
ATOM 707 C CA . LEU A 1 94 ? -5.488 -18.578 -2.697 1 93.75 94 LEU A CA 1
ATOM 708 C C . LEU A 1 94 ? -5.227 -17.078 -2.572 1 93.75 94 LEU A C 1
ATOM 710 O O . LEU A 1 94 ? -4.082 -16.656 -2.398 1 93.75 94 LEU A O 1
ATOM 714 N N . ALA A 1 95 ? -6.316 -16.312 -2.727 1 93.62 95 ALA A N 1
ATOM 715 C CA . ALA A 1 95 ? -6.184 -14.867 -2.65 1 93.62 95 ALA A CA 1
ATOM 716 C C . ALA A 1 95 ? -6.633 -14.344 -1.288 1 93.62 95 ALA A C 1
ATOM 718 O O . ALA A 1 95 ? -7.762 -14.594 -0.861 1 93.62 95 ALA A O 1
ATOM 719 N N . VAL A 1 96 ? -5.703 -13.625 -0.611 1 96.75 96 VAL A N 1
ATOM 720 C CA . VAL A 1 96 ? -5.988 -13.055 0.7 1 96.75 96 VAL A CA 1
ATOM 721 C C . VAL A 1 96 ? -5.805 -11.539 0.653 1 96.75 96 VAL A C 1
ATOM 723 O O . VAL A 1 96 ? -4.77 -11.047 0.201 1 96.75 96 VAL A O 1
ATOM 726 N N . ALA A 1 97 ? -6.812 -10.812 1.003 1 95.56 97 ALA A N 1
ATOM 727 C CA . ALA A 1 97 ? -6.688 -9.375 1.242 1 95.56 97 ALA A CA 1
ATOM 728 C C . ALA A 1 97 ? -6.641 -9.07 2.736 1 95.56 97 ALA A C 1
ATOM 730 O O . ALA A 1 97 ? -7.434 -9.609 3.512 1 95.56 97 ALA A O 1
ATOM 731 N N . CYS A 1 98 ? -5.66 -8.312 3.139 1 96.81 98 CYS A N 1
ATOM 732 C CA . CYS A 1 98 ? -5.574 -7.945 4.551 1 96.81 98 CYS A CA 1
ATOM 733 C C . CYS A 1 98 ? -4.781 -6.66 4.734 1 96.81 98 CYS A C 1
ATOM 735 O O . CYS A 1 98 ? -4.34 -6.051 3.758 1 96.81 98 CYS A O 1
ATOM 737 N N . PHE A 1 99 ? -4.766 -6.129 5.93 1 96.12 99 PHE A N 1
ATOM 738 C CA . PHE A 1 99 ? -3.953 -4.957 6.234 1 96.12 99 PHE A CA 1
ATOM 739 C C . PHE A 1 99 ? -2.533 -5.367 6.609 1 96.12 99 PHE A C 1
ATOM 741 O O . PHE A 1 99 ? -2.27 -6.543 6.875 1 96.12 99 PHE A O 1
ATOM 748 N N . ALA A 1 100 ? -1.654 -4.457 6.68 1 95.62 100 ALA A N 1
ATOM 749 C CA . ALA A 1 100 ? -0.214 -4.703 6.691 1 95.62 100 ALA A CA 1
ATOM 750 C C . ALA A 1 100 ? 0.199 -5.484 7.934 1 95.62 100 ALA A C 1
ATOM 752 O O . ALA A 1 100 ? 0.987 -6.426 7.848 1 95.62 100 ALA A O 1
ATOM 753 N N . SER A 1 101 ? -0.259 -5.105 9.086 1 96.56 101 SER A N 1
ATOM 754 C CA . SER A 1 101 ? 0.155 -5.777 10.312 1 96.56 101 SER A CA 1
ATOM 755 C C . SER A 1 101 ? -0.306 -7.23 10.336 1 96.56 101 SER A C 1
ATOM 757 O O . SER A 1 101 ? 0.395 -8.102 10.852 1 96.56 101 SER A O 1
ATOM 759 N N . ALA A 1 102 ? -1.481 -7.508 9.797 1 97.69 102 ALA A N 1
ATOM 760 C CA . ALA A 1 102 ? -1.928 -8.891 9.68 1 97.69 102 ALA A CA 1
ATOM 761 C C . ALA A 1 102 ? -1.042 -9.672 8.719 1 97.69 102 ALA A C 1
ATOM 763 O O . ALA A 1 102 ? -0.736 -10.844 8.953 1 97.69 102 ALA A O 1
ATOM 764 N N . ALA A 1 103 ? -0.708 -9.047 7.621 1 97.44 103 ALA A N 1
ATOM 765 C CA . ALA A 1 103 ? 0.163 -9.695 6.641 1 97.44 103 ALA A CA 1
ATOM 766 C C . ALA A 1 103 ? 1.482 -10.125 7.277 1 97.44 103 ALA A C 1
ATOM 768 O O . ALA A 1 103 ? 1.969 -11.227 7.023 1 97.44 103 ALA A O 1
ATOM 769 N N . GLU A 1 104 ? 2.016 -9.281 8.102 1 96.69 104 GLU A N 1
ATOM 770 C CA . GLU A 1 104 ? 3.312 -9.539 8.719 1 96.69 104 GLU A CA 1
ATOM 771 C C . GLU A 1 104 ? 3.197 -10.57 9.836 1 96.69 104 GLU A C 1
ATOM 773 O O . GLU A 1 104 ? 4.047 -11.453 9.969 1 96.69 104 GLU A O 1
ATOM 778 N N . GLN A 1 105 ? 2.152 -10.477 10.586 1 97.12 105 GLN A N 1
ATOM 779 C CA . GLN A 1 105 ? 2.131 -11.203 11.852 1 97.12 105 GLN A CA 1
ATOM 780 C C . GLN A 1 105 ? 1.419 -12.547 11.703 1 97.12 105 GLN A C 1
ATOM 782 O O . GLN A 1 105 ? 1.763 -13.516 12.383 1 97.12 105 GLN A O 1
ATOM 787 N N . TRP A 1 106 ? 0.448 -12.617 10.859 1 98.31 106 TRP A N 1
ATOM 788 C CA . TRP A 1 106 ? -0.411 -13.797 10.859 1 98.31 106 TRP A CA 1
ATOM 789 C C . TRP A 1 106 ? -0.218 -14.609 9.578 1 98.31 106 TRP A C 1
ATOM 791 O O . TRP A 1 106 ? -0.319 -15.836 9.594 1 98.31 106 TRP A O 1
ATOM 801 N N . MET A 1 107 ? 0.08 -13.984 8.453 1 98.31 107 MET A N 1
ATOM 802 C CA . MET A 1 107 ? 0.01 -14.633 7.148 1 98.31 107 MET A CA 1
ATOM 803 C C . MET A 1 107 ? 1.088 -15.703 7.016 1 98.31 107 MET A C 1
ATOM 805 O O . MET A 1 107 ? 0.88 -16.719 6.355 1 98.31 107 MET A O 1
ATOM 809 N N . PRO A 1 108 ? 2.289 -15.539 7.648 1 98.19 108 PRO A N 1
ATOM 810 C CA . PRO A 1 108 ? 3.271 -16.625 7.535 1 98.19 108 PRO A CA 1
ATOM 811 C C . PRO A 1 108 ? 2.723 -17.969 7.996 1 98.19 108 PRO A C 1
ATOM 813 O O . PRO A 1 108 ? 2.887 -18.984 7.305 1 98.19 108 PRO A O 1
ATOM 816 N N . ALA A 1 109 ? 2.051 -17.984 9.094 1 98 109 ALA A N 1
ATOM 817 C CA . ALA A 1 109 ? 1.479 -19.219 9.602 1 98 109 ALA A CA 1
ATOM 818 C C . ALA A 1 109 ? 0.358 -19.719 8.695 1 98 109 ALA A C 1
ATOM 820 O O . ALA A 1 109 ? 0.208 -20.938 8.492 1 98 109 ALA A O 1
ATOM 821 N N . VAL A 1 110 ? -0.424 -18.828 8.156 1 98.5 110 VAL A N 1
ATOM 822 C CA . VAL A 1 110 ? -1.522 -19.172 7.266 1 98.5 110 VAL A CA 1
ATOM 823 C C . VAL A 1 110 ? -0.969 -19.812 5.988 1 98.5 110 VAL A C 1
ATOM 825 O O . VAL A 1 110 ? -1.426 -20.875 5.566 1 98.5 110 VAL A O 1
ATOM 828 N N . VAL A 1 111 ? 0.029 -19.156 5.391 1 98.44 111 VAL A N 1
ATOM 829 C CA . VAL A 1 111 ? 0.625 -19.641 4.148 1 98.44 111 VAL A CA 1
ATOM 830 C C . VAL A 1 111 ? 1.235 -21.031 4.375 1 98.44 111 VAL A C 1
ATOM 832 O O . VAL A 1 111 ? 1.035 -21.938 3.574 1 98.44 111 VAL A O 1
ATOM 835 N N . ARG A 1 112 ? 1.951 -21.172 5.461 1 97.31 112 ARG A N 1
ATOM 836 C CA . ARG A 1 112 ? 2.549 -22.453 5.781 1 97.31 112 ARG A CA 1
ATOM 837 C C . ARG A 1 112 ? 1.483 -23.547 5.883 1 97.31 112 ARG A C 1
ATOM 839 O O . ARG A 1 112 ? 1.643 -24.625 5.32 1 97.31 112 ARG A O 1
ATOM 846 N N . ALA A 1 113 ? 0.419 -23.266 6.539 1 96.56 113 ALA A N 1
ATOM 847 C CA . ALA A 1 113 ? -0.635 -24.234 6.805 1 96.56 113 ALA A CA 1
ATOM 848 C C . ALA A 1 113 ? -1.332 -24.656 5.516 1 96.56 113 ALA A C 1
ATOM 850 O O . ALA A 1 113 ? -1.562 -25.844 5.285 1 96.56 113 ALA A O 1
ATOM 851 N N . VAL A 1 114 ? -1.709 -23.734 4.66 1 97 114 VAL A N 1
ATOM 852 C CA . VAL A 1 114 ? -2.482 -24.062 3.469 1 97 114 VAL A CA 1
ATOM 853 C C . VAL A 1 114 ? -1.587 -24.75 2.447 1 97 114 VAL A C 1
ATOM 855 O O . VAL A 1 114 ? -2.045 -25.625 1.702 1 97 114 VAL A O 1
ATOM 858 N N . ARG A 1 115 ? -0.321 -24.422 2.441 1 95.44 115 ARG A N 1
ATOM 859 C CA . ARG A 1 115 ? 0.583 -25.062 1.493 1 95.44 115 ARG A CA 1
ATOM 860 C C . ARG A 1 115 ? 0.962 -26.469 1.963 1 95.44 115 ARG A C 1
ATOM 862 O O . ARG A 1 115 ? 1.403 -27.297 1.165 1 95.44 115 ARG A O 1
ATOM 869 N N . ALA A 1 116 ? 0.889 -26.719 3.26 1 94.88 116 ALA A N 1
ATOM 870 C CA . ALA A 1 116 ? 1.026 -28.094 3.742 1 94.88 116 ALA A CA 1
ATOM 871 C C . ALA A 1 116 ? -0.085 -28.984 3.191 1 94.88 116 ALA A C 1
ATOM 873 O O . ALA A 1 116 ? 0.136 -30.156 2.914 1 94.88 116 ALA A O 1
ATOM 874 N N . LEU A 1 117 ? -1.21 -28.406 3.018 1 93.06 117 LEU A N 1
ATOM 875 C CA . LEU A 1 117 ? -2.359 -29.125 2.471 1 93.06 117 LEU A CA 1
ATOM 876 C C . LEU A 1 117 ? -2.256 -29.234 0.954 1 93.06 117 LEU A C 1
ATOM 878 O O . LEU A 1 117 ? -2.619 -30.266 0.379 1 93.06 117 LEU A O 1
ATOM 882 N N . GLN A 1 118 ? -1.852 -28.203 0.319 1 93 118 GLN A N 1
ATOM 883 C CA . GLN A 1 118 ? -1.688 -28.141 -1.129 1 93 118 GLN A CA 1
ATOM 884 C C . GLN A 1 118 ? -0.335 -27.547 -1.502 1 93 118 GLN A C 1
ATOM 886 O O . GLN A 1 118 ? -0.227 -26.328 -1.737 1 93 118 GLN A O 1
ATOM 891 N N . PRO A 1 119 ? 0.614 -28.344 -1.709 1 90.56 119 PRO A N 1
ATOM 892 C CA . PRO A 1 119 ? 1.996 -27.891 -1.87 1 90.56 119 PRO A CA 1
ATOM 893 C C . PRO A 1 119 ? 2.189 -27.016 -3.111 1 90.56 119 PRO A C 1
ATOM 895 O O . PRO A 1 119 ? 3.113 -26.203 -3.16 1 90.56 119 PRO A O 1
ATOM 898 N N . ASN A 1 120 ? 1.381 -27.125 -4.086 1 88.25 120 ASN A N 1
ATOM 899 C CA . ASN A 1 120 ? 1.549 -26.375 -5.328 1 88.25 120 ASN A CA 1
ATOM 900 C C . ASN A 1 120 ? 0.721 -25.094 -5.32 1 88.25 120 ASN A C 1
ATOM 902 O O . ASN A 1 120 ? 0.652 -24.375 -6.328 1 88.25 120 ASN A O 1
ATOM 906 N N . LEU A 1 121 ? 0.14 -24.766 -4.207 1 92.69 121 LEU A N 1
ATOM 907 C CA . LEU A 1 121 ? -0.699 -23.578 -4.055 1 92.69 121 LEU A CA 1
ATOM 908 C C . LEU A 1 121 ? 0.149 -22.312 -4.039 1 92.69 121 LEU A C 1
ATOM 910 O O . LEU A 1 121 ? 1.19 -22.266 -3.381 1 92.69 121 LEU A O 1
ATOM 914 N N . THR A 1 122 ? -0.208 -21.344 -4.82 1 93.31 122 THR A N 1
ATOM 915 C CA . THR A 1 122 ? 0.343 -20 -4.699 1 93.31 122 THR A CA 1
ATOM 916 C C . THR A 1 122 ? -0.605 -19.094 -3.916 1 93.31 122 THR A C 1
ATOM 918 O O . THR A 1 122 ? -1.78 -18.969 -4.266 1 93.31 122 THR A O 1
ATOM 921 N N . VAL A 1 123 ? -0.13 -18.5 -2.855 1 96.5 123 VAL A N 1
ATOM 922 C CA . VAL A 1 123 ? -0.943 -17.594 -2.047 1 96.5 123 VAL A CA 1
ATOM 923 C C . VAL A 1 123 ? -0.659 -16.156 -2.441 1 96.5 123 VAL A C 1
ATOM 925 O O . VAL A 1 123 ? 0.487 -15.695 -2.385 1 96.5 123 VAL A O 1
ATOM 928 N N . GLU A 1 124 ? -1.66 -15.469 -2.865 1 95.12 124 GLU A N 1
ATOM 929 C CA . GLU A 1 124 ? -1.557 -14.039 -3.15 1 95.12 124 GLU A CA 1
ATOM 930 C C . GLU A 1 124 ? -2.078 -13.203 -1.986 1 95.12 124 GLU A C 1
ATOM 932 O O . GLU A 1 124 ? -3.195 -13.422 -1.514 1 95.12 124 GLU A O 1
ATOM 937 N N . ILE A 1 125 ? -1.245 -12.328 -1.516 1 96.56 125 ILE A N 1
ATOM 938 C CA . ILE A 1 125 ? -1.62 -11.461 -0.405 1 96.56 125 ILE A CA 1
ATOM 939 C C . ILE A 1 125 ? -1.566 -10 -0.85 1 96.56 125 ILE A C 1
ATOM 941 O O . ILE A 1 125 ? -0.509 -9.5 -1.246 1 96.56 125 ILE A O 1
ATOM 945 N N . SER A 1 126 ? -2.68 -9.336 -0.788 1 94.06 126 SER A N 1
ATOM 946 C CA . SER A 1 126 ? -2.762 -7.922 -1.136 1 94.06 126 SER A CA 1
ATOM 947 C C . SER A 1 126 ? -3.199 -7.086 0.06 1 94.06 126 SER A C 1
ATOM 949 O O . SER A 1 126 ? -4.051 -7.508 0.844 1 94.06 126 SER A O 1
ATOM 951 N N . LEU A 1 127 ? -2.586 -5.93 0.195 1 93.12 127 LEU A N 1
ATOM 952 C CA . LEU A 1 127 ? -2.988 -5.027 1.269 1 93.12 127 LEU A CA 1
ATOM 953 C C . LEU A 1 127 ? -4.254 -4.266 0.891 1 93.12 127 LEU A C 1
ATOM 955 O O . LEU A 1 127 ? -4.328 -3.672 -0.189 1 93.12 127 LEU A O 1
ATOM 959 N N . ASN A 1 128 ? -5.195 -4.262 1.764 1 89.94 128 ASN A N 1
ATOM 960 C CA . ASN A 1 128 ? -6.488 -3.662 1.438 1 89.94 128 ASN A CA 1
ATOM 961 C C . ASN A 1 128 ? -6.773 -2.439 2.303 1 89.94 128 ASN A C 1
ATOM 963 O O . ASN A 1 128 ? -7.75 -1.725 2.072 1 89.94 128 ASN A O 1
ATOM 967 N N . GLU A 1 129 ? -6.02 -2.197 3.328 1 85.38 129 GLU A N 1
ATOM 968 C CA . GLU A 1 129 ? -6.105 -1.036 4.207 1 85.38 129 GLU A CA 1
ATOM 969 C C . GLU A 1 129 ? -4.719 -0.538 4.605 1 85.38 129 GLU A C 1
ATOM 971 O O . GLU A 1 129 ? -3.852 -1.332 4.973 1 85.38 129 GLU A O 1
ATOM 976 N N . PRO A 1 130 ? -4.496 0.74 4.57 1 79.56 130 PRO A N 1
ATOM 977 C CA . PRO A 1 130 ? -5.477 1.79 4.289 1 79.56 130 PRO A CA 1
ATOM 978 C C . PRO A 1 130 ? -5.73 1.977 2.797 1 79.56 130 PRO A C 1
ATOM 980 O O . PRO A 1 130 ? -6.715 2.607 2.406 1 79.56 130 PRO A O 1
ATOM 983 N N . VAL A 1 131 ? -4.695 1.307 2.133 1 70.88 131 VAL A N 1
ATOM 984 C CA . VAL A 1 131 ? -4.848 1.416 0.685 1 70.88 131 VAL A CA 1
ATOM 985 C C . VAL A 1 131 ? -5.852 0.376 0.191 1 70.88 131 VAL A C 1
ATOM 987 O O . VAL A 1 131 ? -5.84 -0.77 0.647 1 70.88 131 VAL A O 1
ATOM 990 N N . ASP A 1 132 ? -6.895 0.744 -0.432 1 72.19 132 ASP A N 1
ATOM 991 C CA . ASP A 1 132 ? -7.867 -0.214 -0.95 1 72.19 132 ASP A CA 1
ATOM 992 C C . ASP A 1 132 ? -7.301 -0.988 -2.137 1 72.19 132 ASP A C 1
ATOM 994 O O . ASP A 1 132 ? -7.887 -0.995 -3.219 1 72.19 132 ASP A O 1
ATOM 998 N N . GLY A 1 133 ? -6.16 -1.652 -1.716 1 72.5 133 GLY A N 1
ATOM 999 C CA . GLY A 1 133 ? -5.586 -2.51 -2.74 1 72.5 133 GLY A CA 1
ATOM 1000 C C . GLY A 1 133 ? -6.441 -3.725 -3.049 1 72.5 133 GLY A C 1
ATOM 1001 O O . GLY A 1 133 ? -7.02 -4.328 -2.143 1 72.5 133 GLY A O 1
ATOM 1002 N N . ARG A 1 134 ? -6.672 -4.035 -4.34 1 69.88 134 ARG A N 1
ATOM 1003 C CA . ARG A 1 134 ? -7.613 -5.082 -4.715 1 69.88 134 ARG A CA 1
ATOM 1004 C C . ARG A 1 134 ? -6.883 -6.316 -5.234 1 69.88 134 ARG A C 1
ATOM 1006 O O . ARG A 1 134 ? -7.512 -7.328 -5.551 1 69.88 134 ARG A O 1
ATOM 1013 N N . GLY A 1 135 ? -5.68 -6.27 -5.098 1 77.5 135 GLY A N 1
ATOM 1014 C CA . GLY A 1 135 ? -4.977 -7.43 -5.621 1 77.5 135 GLY A CA 1
ATOM 1015 C C . GLY A 1 135 ? -5.277 -7.695 -7.086 1 77.5 135 GLY A C 1
ATOM 1016 O O . GLY A 1 135 ? -5.738 -6.805 -7.801 1 77.5 135 GLY A O 1
ATOM 1017 N N . ARG A 1 136 ? -4.879 -8.859 -7.543 1 74.12 136 ARG A N 1
ATOM 1018 C CA . ARG A 1 136 ? -5.102 -9.25 -8.93 1 74.12 136 ARG A CA 1
ATOM 1019 C C . ARG A 1 136 ? -6.367 -10.086 -9.062 1 74.12 136 ARG A C 1
ATOM 1021 O O . ARG A 1 136 ? -6.895 -10.258 -10.172 1 74.12 136 ARG A O 1
ATOM 1028 N N . ARG A 1 137 ? -6.84 -10.594 -7.922 1 74.81 137 ARG A N 1
ATOM 1029 C CA . ARG A 1 137 ? -7.969 -11.516 -7.879 1 74.81 137 ARG A CA 1
ATOM 1030 C C . ARG A 1 137 ? -8.961 -11.125 -6.789 1 74.81 137 ARG A C 1
ATOM 1032 O O . ARG A 1 137 ? -8.617 -10.359 -5.879 1 74.81 137 ARG A O 1
ATOM 1039 N N . LEU A 1 138 ? -10.141 -11.648 -6.996 1 74.69 138 LEU A N 1
ATOM 1040 C CA . LEU A 1 138 ? -11.086 -11.539 -5.891 1 74.69 138 LEU A CA 1
ATOM 1041 C C . LEU A 1 138 ? -10.586 -12.312 -4.672 1 74.69 138 LEU A C 1
ATOM 1043 O O . LEU A 1 138 ? -10.172 -13.469 -4.789 1 74.69 138 LEU A O 1
ATOM 1047 N N . PRO A 1 139 ? -10.648 -11.68 -3.598 1 88.75 139 PRO A N 1
ATOM 1048 C CA . PRO A 1 139 ? -10.102 -12.375 -2.432 1 88.75 139 PRO A CA 1
ATOM 1049 C C . PRO A 1 139 ? -10.969 -13.547 -1.981 1 88.75 139 PRO A C 1
ATOM 1051 O O . PRO A 1 139 ? -12.195 -13.438 -1.967 1 88.75 139 PRO A O 1
ATOM 1054 N N . ASP A 1 140 ? -10.312 -14.641 -1.677 1 91.88 140 ASP A N 1
ATOM 1055 C CA . ASP A 1 140 ? -10.961 -15.766 -1.007 1 91.88 140 ASP A CA 1
ATOM 1056 C C . ASP A 1 140 ? -11.156 -15.477 0.482 1 91.88 140 ASP A C 1
ATOM 1058 O O . ASP A 1 140 ? -12.102 -15.969 1.096 1 91.88 140 ASP A O 1
ATOM 1062 N N . LEU A 1 141 ? -10.172 -14.805 1.043 1 96.38 141 LEU A N 1
ATOM 1063 C CA . LEU A 1 141 ? -10.203 -14.297 2.412 1 96.38 141 LEU A CA 1
ATOM 1064 C C . LEU A 1 141 ? -9.977 -12.789 2.439 1 96.38 141 LEU A C 1
ATOM 1066 O O . LEU A 1 141 ? -9.016 -12.289 1.856 1 96.38 141 LEU A O 1
ATOM 1070 N N . ASP A 1 142 ? -10.883 -12.102 3.033 1 95.06 142 ASP A N 1
ATOM 1071 C CA . ASP A 1 142 ? -10.797 -10.656 3.164 1 95.06 142 ASP A CA 1
ATOM 1072 C C . ASP A 1 142 ? -10.789 -10.234 4.633 1 95.06 142 ASP A C 1
ATOM 1074 O O . ASP A 1 142 ? -11.852 -10.141 5.262 1 95.06 142 ASP A O 1
ATOM 1078 N N . VAL A 1 143 ? -9.594 -9.953 5.164 1 97.19 143 VAL A N 1
ATOM 1079 C CA . VAL A 1 143 ? -9.422 -9.531 6.551 1 97.19 143 VAL A CA 1
ATOM 1080 C C . VAL A 1 143 ? -9.609 -8.023 6.66 1 97.19 143 VAL A C 1
ATOM 1082 O O . VAL A 1 143 ? -8.914 -7.254 5.992 1 97.19 143 VAL A O 1
ATOM 1085 N N . ARG A 1 144 ? -10.516 -7.598 7.566 1 94.25 144 ARG A N 1
ATOM 1086 C CA . ARG A 1 144 ? -10.891 -6.188 7.609 1 94.25 144 ARG A CA 1
ATOM 1087 C C . ARG A 1 144 ? -10.969 -5.688 9.047 1 94.25 144 ARG A C 1
ATOM 1089 O O . ARG A 1 144 ? -11.125 -6.48 9.977 1 94.25 144 ARG A O 1
ATOM 1096 N N . THR A 1 145 ? -10.898 -4.391 9.055 1 94.06 145 THR A N 1
ATOM 1097 C CA . THR A 1 145 ? -11.109 -3.65 10.297 1 94.06 145 THR A CA 1
ATOM 1098 C C . THR A 1 145 ? -12.547 -3.152 10.398 1 94.06 145 THR A C 1
ATOM 1100 O O . THR A 1 145 ? -13.109 -2.666 9.414 1 94.06 145 THR A O 1
ATOM 1103 N N . GLU A 1 146 ? -13.172 -3.334 11.555 1 90.38 146 GLU A N 1
ATOM 1104 C CA . GLU A 1 146 ? -14.453 -2.732 11.914 1 90.38 146 GLU A CA 1
ATOM 1105 C C . GLU A 1 146 ? -14.352 -1.974 13.234 1 90.38 146 GLU A C 1
ATOM 1107 O O . GLU A 1 146 ? -13.547 -2.324 14.102 1 90.38 146 GLU A O 1
ATOM 1112 N N . PRO A 1 147 ? -15.156 -0.939 13.305 1 88.81 147 PRO A N 1
ATOM 1113 C CA . PRO A 1 147 ? -15.25 -0.36 14.648 1 88.81 147 PRO A CA 1
ATOM 1114 C C . PRO A 1 147 ? -15.766 -1.354 15.688 1 88.81 147 PRO A C 1
ATOM 1116 O O . PRO A 1 147 ? -16.719 -2.08 15.43 1 88.81 147 PRO A O 1
ATOM 1119 N N . ALA A 1 148 ? -15.109 -1.597 16.844 1 88.75 148 ALA A N 1
ATOM 1120 C CA . ALA A 1 148 ? -15.461 -2.582 17.859 1 88.75 148 ALA A CA 1
ATOM 1121 C C . ALA A 1 148 ? -16.906 -2.424 18.297 1 88.75 148 ALA A C 1
ATOM 1123 O O . ALA A 1 148 ? -17.625 -3.416 18.5 1 88.75 148 ALA A O 1
ATOM 1124 N N . GLY A 1 149 ? -17.5 -1.269 18.406 1 80.62 149 GLY A N 1
ATOM 1125 C CA . GLY A 1 149 ? -18.875 -1.053 18.828 1 80.62 149 GLY A CA 1
ATOM 1126 C C . GLY A 1 149 ? -19.812 -0.737 17.672 1 80.62 149 GLY A C 1
ATOM 1127 O O . GLY A 1 149 ? -20.984 -0.392 17.891 1 80.62 149 GLY A O 1
ATOM 1128 N N . GLY A 1 150 ? -19.312 -1.041 16.531 1 81.5 150 GLY A N 1
ATOM 1129 C CA . GLY A 1 150 ? -20.125 -0.694 15.367 1 81.5 150 GLY A CA 1
ATOM 1130 C C . GLY A 1 150 ? -20.891 -1.873 14.797 1 81.5 150 GLY A C 1
ATOM 1131 O O . GLY A 1 150 ? -20.812 -2.98 15.336 1 81.5 150 GLY A O 1
ATOM 1132 N N . THR A 1 151 ? -21.609 -1.583 13.766 1 82.06 151 THR A N 1
ATOM 1133 C CA . THR A 1 151 ? -22.422 -2.592 13.086 1 82.06 151 THR A CA 1
ATOM 1134 C C . THR A 1 151 ? -21.531 -3.574 12.328 1 82.06 151 THR A C 1
ATOM 1136 O O . THR A 1 151 ? -20.5 -3.186 11.773 1 82.06 151 THR A O 1
ATOM 1139 N N . GLU A 1 152 ? -21.984 -4.77 12.375 1 86.38 152 GLU A N 1
ATOM 1140 C CA . GLU A 1 152 ? -21.297 -5.797 11.602 1 86.38 152 GLU A CA 1
ATOM 1141 C C . GLU A 1 152 ? -21.531 -5.617 10.102 1 86.38 152 GLU A C 1
ATOM 1143 O O . GLU A 1 152 ? -22.656 -5.312 9.68 1 86.38 152 GLU A O 1
ATOM 1148 N N . VAL A 1 153 ? -20.438 -5.703 9.398 1 80.38 153 VAL A N 1
ATOM 1149 C CA . VAL A 1 153 ? -20.547 -5.66 7.941 1 80.38 153 VAL A CA 1
ATOM 1150 C C . VAL A 1 153 ? -20.516 -7.078 7.379 1 80.38 153 VAL A C 1
ATOM 1152 O O . VAL A 1 153 ? -19.609 -7.859 7.719 1 80.38 153 VAL A O 1
ATOM 1155 N N . HIS A 1 154 ? -21.469 -7.379 6.555 1 84.69 154 HIS A N 1
ATOM 1156 C CA . HIS A 1 154 ? -21.531 -8.68 5.898 1 84.69 154 HIS A CA 1
ATOM 1157 C C . HIS A 1 154 ? -21.406 -8.547 4.387 1 84.69 154 HIS A C 1
ATOM 1159 O O . HIS A 1 154 ? -22.062 -7.695 3.777 1 84.69 154 HIS A O 1
ATOM 1165 N N . LEU A 1 155 ? -20.453 -9.375 3.871 1 76.81 155 LEU A N 1
ATOM 1166 C CA . LEU A 1 155 ? -20.266 -9.383 2.426 1 76.81 155 LEU A CA 1
ATOM 1167 C C . LEU A 1 155 ? -21 -10.547 1.786 1 76.81 155 LEU A C 1
ATOM 1169 O O . LEU A 1 155 ? -20.922 -11.68 2.268 1 76.81 155 LEU A O 1
ATOM 1173 N N . ASP A 1 156 ? -21.672 -10.289 0.768 1 73.88 156 ASP A N 1
ATOM 1174 C CA . ASP A 1 156 ? -22.406 -11.352 0.084 1 73.88 156 ASP A CA 1
ATOM 1175 C C . ASP A 1 156 ? -21.438 -12.406 -0.469 1 73.88 156 ASP A C 1
ATOM 1177 O O . ASP A 1 156 ? -20.391 -12.07 -1.004 1 73.88 156 ASP A O 1
ATOM 1181 N N . GLY A 1 157 ? -21.891 -13.602 -0.339 1 81.75 157 GLY A N 1
ATOM 1182 C CA . GLY A 1 157 ? -21.078 -14.695 -0.839 1 81.75 157 GLY A CA 1
ATOM 1183 C C . GLY A 1 157 ? -19.938 -15.062 0.097 1 81.75 157 GLY A C 1
ATOM 1184 O O . GLY A 1 157 ? -19.172 -15.984 -0.187 1 81.75 157 GLY A O 1
ATOM 1185 N N . TYR A 1 158 ? -19.922 -14.312 1.172 1 90.44 158 TYR A N 1
ATOM 1186 C CA . TYR A 1 158 ? -18.859 -14.578 2.143 1 90.44 158 TYR A CA 1
ATOM 1187 C C . TYR A 1 158 ? -19.453 -14.922 3.506 1 90.44 158 TYR A C 1
ATOM 1189 O O . TYR A 1 158 ? -20.547 -14.477 3.85 1 90.44 158 TYR A O 1
ATOM 1197 N N . ALA A 1 159 ? -18.734 -15.758 4.234 1 95.88 159 ALA A N 1
ATOM 1198 C CA . ALA A 1 159 ? -19.016 -15.969 5.652 1 95.88 159 ALA A CA 1
ATOM 1199 C C . ALA A 1 159 ? -18.125 -15.078 6.523 1 95.88 159 ALA A C 1
ATOM 1201 O O . ALA A 1 159 ? -16.906 -15.031 6.344 1 95.88 159 ALA A O 1
ATOM 1202 N N . ARG A 1 160 ? -18.719 -14.438 7.461 1 95.75 160 ARG A N 1
ATOM 1203 C CA . ARG A 1 160 ? -18.016 -13.523 8.352 1 95.75 160 ARG A CA 1
ATOM 1204 C C . ARG A 1 160 ? -17.578 -14.234 9.625 1 95.75 160 ARG A C 1
ATOM 1206 O O . ARG A 1 160 ? -18.375 -14.93 10.266 1 95.75 160 ARG A O 1
ATOM 1213 N N . HIS A 1 161 ? -16.297 -14.062 10.055 1 97.81 161 HIS A N 1
ATOM 1214 C CA . HIS A 1 161 ? -15.75 -14.578 11.305 1 97.81 161 HIS A CA 1
ATOM 1215 C C . HIS A 1 161 ? -15.023 -13.484 12.07 1 97.81 161 HIS A C 1
ATOM 1217 O O . HIS A 1 161 ? -14.125 -12.836 11.531 1 97.81 161 HIS A O 1
ATOM 1223 N N . GLU A 1 162 ? -15.422 -13.328 13.328 1 97.5 162 GLU A N 1
ATOM 1224 C CA . GLU A 1 162 ? -14.672 -12.414 14.18 1 97.5 162 GLU A CA 1
ATOM 1225 C C . GLU A 1 162 ? -13.352 -13.039 14.641 1 97.5 162 GLU A C 1
ATOM 1227 O O . GLU A 1 162 ? -13.32 -14.211 15.031 1 97.5 162 GLU A O 1
ATOM 1232 N N . LEU A 1 163 ? -12.305 -12.328 14.5 1 98.25 163 LEU A N 1
ATOM 1233 C CA . LEU A 1 163 ? -10.992 -12.836 14.906 1 98.25 163 LEU A CA 1
ATOM 1234 C C . LEU A 1 163 ? -10.617 -12.32 16.297 1 98.25 163 LEU A C 1
ATOM 1236 O O . LEU A 1 163 ? -10.234 -13.094 17.172 1 98.25 163 LEU A O 1
ATOM 1240 N N . THR A 1 164 ? -10.68 -10.992 16.516 1 97.75 164 THR A N 1
ATOM 1241 C CA . THR A 1 164 ? -10.312 -10.422 17.812 1 97.75 164 THR A CA 1
ATOM 1242 C C . THR A 1 164 ? -10.734 -8.961 17.906 1 97.75 164 THR A C 1
ATOM 1244 O O . THR A 1 164 ? -11.141 -8.367 16.906 1 97.75 164 THR A O 1
ATOM 1247 N N . VAL A 1 165 ? -10.758 -8.438 19.078 1 97 165 VAL A N 1
ATOM 1248 C CA . VAL A 1 165 ? -10.859 -7.016 19.375 1 97 165 VAL A CA 1
ATOM 1249 C C . VAL A 1 165 ? -9.586 -6.535 20.062 1 97 165 VAL A C 1
ATOM 1251 O O . VAL A 1 165 ? -9.094 -7.176 21 1 97 165 VAL A O 1
ATOM 1254 N N . GLU A 1 166 ? -9.016 -5.484 19.531 1 96.81 166 GLU A N 1
ATOM 1255 C CA . GLU A 1 166 ? -7.785 -4.977 20.125 1 96.81 166 GLU A CA 1
ATOM 1256 C C . GLU A 1 166 ? -7.844 -3.465 20.312 1 96.81 166 GLU A C 1
ATOM 1258 O O . GLU A 1 166 ? -8.609 -2.779 19.641 1 96.81 166 GLU A O 1
ATOM 1263 N N . GLY A 1 167 ? -7.047 -2.986 21.312 1 96.94 167 GLY A N 1
ATOM 1264 C CA . GLY A 1 167 ? -6.949 -1.56 21.578 1 96.94 167 GLY A CA 1
ATOM 1265 C C . GLY A 1 167 ? -5.859 -0.877 20.766 1 96.94 167 GLY A C 1
ATOM 1266 O O . GLY A 1 167 ? -5.117 -1.534 20.031 1 96.94 167 GLY A O 1
ATOM 1267 N N . PHE A 1 168 ? -5.906 0.423 20.891 1 97.81 168 PHE A N 1
ATOM 1268 C CA . PHE A 1 168 ? -4.891 1.251 20.25 1 97.81 168 PHE A CA 1
ATOM 1269 C C . PHE A 1 168 ? -3.885 1.757 21.281 1 97.81 168 PHE A C 1
ATOM 1271 O O . PHE A 1 168 ? -4.172 1.777 22.469 1 97.81 168 PHE A O 1
ATOM 1278 N N . VAL A 1 169 ? -2.76 2.104 20.812 1 98.5 169 VAL A N 1
ATOM 1279 C CA . VAL A 1 169 ? -1.687 2.629 21.656 1 98.5 169 VAL A CA 1
ATOM 1280 C C . VAL A 1 169 ? -1.172 3.943 21.062 1 98.5 169 VAL A C 1
ATOM 1282 O O . VAL A 1 169 ? -1.163 4.129 19.844 1 98.5 169 VAL A O 1
ATOM 1285 N N . ALA A 1 170 ? -0.8 4.812 21.922 1 98.69 170 ALA A N 1
ATOM 1286 C CA . ALA A 1 170 ? -0.019 5.988 21.531 1 98.69 170 ALA A CA 1
ATOM 1287 C C . ALA A 1 170 ? 1.461 5.641 21.391 1 98.69 170 ALA A C 1
ATOM 1289 O O . ALA A 1 170 ? 2.041 5.004 22.281 1 98.69 170 ALA A O 1
ATOM 1290 N N . VAL A 1 171 ? 2.039 5.965 20.328 1 98.81 171 VAL A N 1
ATOM 1291 C CA . VAL A 1 171 ? 3.469 5.754 20.125 1 98.81 171 VAL A CA 1
ATOM 1292 C C . VAL A 1 171 ? 4.211 7.086 20.219 1 98.81 171 VAL A C 1
ATOM 1294 O O . VAL A 1 171 ? 3.895 8.039 19.5 1 98.81 171 VAL A O 1
ATOM 1297 N N . LEU A 1 172 ? 5.156 7.102 21.109 1 98.25 172 LEU A N 1
ATOM 1298 C CA . LEU A 1 172 ? 5.879 8.312 21.484 1 98.25 172 LEU A CA 1
ATOM 1299 C C . LEU A 1 172 ? 7.383 8.062 21.516 1 98.25 172 LEU A C 1
ATOM 1301 O O . LEU A 1 172 ? 7.828 6.938 21.766 1 98.25 172 LEU A O 1
ATOM 1305 N N . PRO A 1 173 ? 8.164 9.172 21.234 1 97.75 173 PRO A N 1
ATOM 1306 C CA . PRO A 1 173 ? 9.578 9.039 21.609 1 97.75 173 PRO A CA 1
ATOM 1307 C C . PRO A 1 173 ? 9.766 8.75 23.094 1 97.75 173 PRO A C 1
ATOM 1309 O O . PRO A 1 173 ? 9.008 9.25 23.922 1 97.75 173 PRO A O 1
ATOM 1312 N N . GLU A 1 174 ? 10.773 8.031 23.359 1 96.69 174 GLU A N 1
ATOM 1313 C CA . GLU A 1 174 ? 11.039 7.625 24.734 1 96.69 174 GLU A CA 1
ATOM 1314 C C . GLU A 1 174 ? 11.227 8.836 25.641 1 96.69 174 GLU A C 1
ATOM 1316 O O . GLU A 1 174 ? 10.906 8.789 26.828 1 96.69 174 GLU A O 1
ATOM 1321 N N . ALA A 1 175 ? 11.68 9.906 25.078 1 96.62 175 ALA A N 1
ATOM 1322 C CA . ALA A 1 175 ? 11.969 11.109 25.859 1 96.62 175 ALA A CA 1
ATOM 1323 C C . ALA A 1 175 ? 10.719 11.977 26.016 1 96.62 175 ALA A C 1
ATOM 1325 O O . ALA A 1 175 ? 10.734 12.969 26.75 1 96.62 175 ALA A O 1
ATOM 1326 N N . HIS A 1 176 ? 9.672 11.672 25.328 1 97.19 176 HIS A N 1
ATOM 1327 C CA . HIS A 1 176 ? 8.438 12.445 25.422 1 97.19 176 HIS A CA 1
ATOM 1328 C C . HIS A 1 176 ? 7.891 12.445 26.844 1 97.19 176 HIS A C 1
ATOM 1330 O O . HIS A 1 176 ? 7.926 11.422 27.531 1 97.19 176 HIS A O 1
ATOM 1336 N N . PRO A 1 177 ? 7.379 13.477 27.375 1 96.81 177 PRO A N 1
ATOM 1337 C CA . PRO A 1 177 ? 6.855 13.555 28.75 1 96.81 177 PRO A CA 1
ATOM 1338 C C . PRO A 1 177 ? 5.785 12.508 29.031 1 96.81 177 PRO A C 1
ATOM 1340 O O . PRO A 1 177 ? 5.762 11.922 30.125 1 96.81 177 PRO A O 1
ATOM 1343 N N . LEU A 1 178 ? 4.988 12.25 28.109 1 97.31 178 LEU A N 1
ATOM 1344 C CA . LEU A 1 178 ? 3.887 11.312 28.297 1 97.31 178 LEU A CA 1
ATOM 1345 C C . LEU A 1 178 ? 4.395 9.875 28.328 1 97.31 178 LEU A C 1
ATOM 1347 O O . LEU A 1 178 ? 3.652 8.953 28.672 1 97.31 178 LEU A O 1
ATOM 1351 N N . ALA A 1 179 ? 5.625 9.656 27.922 1 96.88 179 ALA A N 1
ATOM 1352 C CA . ALA A 1 179 ? 6.211 8.312 27.906 1 96.88 179 ALA A CA 1
ATOM 1353 C C . ALA A 1 179 ? 6.352 7.762 29.328 1 96.88 179 ALA A C 1
ATOM 1355 O O . ALA A 1 179 ? 6.457 6.547 29.516 1 96.88 179 ALA A O 1
ATOM 1356 N N . ALA A 1 180 ? 6.359 8.594 30.266 1 96.38 180 ALA A N 1
ATOM 1357 C CA . ALA A 1 180 ? 6.527 8.188 31.656 1 96.38 180 ALA A CA 1
ATOM 1358 C C . ALA A 1 180 ? 5.23 7.609 32.219 1 96.38 180 ALA A C 1
ATOM 1360 O O . ALA A 1 180 ? 5.242 6.926 33.25 1 96.38 180 ALA A O 1
ATOM 1361 N N . GLU A 1 181 ? 4.152 7.891 31.609 1 96.25 181 GLU A N 1
ATOM 1362 C CA . GLU A 1 181 ? 2.848 7.414 32.062 1 96.25 181 GLU A CA 1
ATOM 1363 C C . GLU A 1 181 ? 2.578 5.996 31.562 1 96.25 181 GLU A C 1
ATOM 1365 O O . GLU A 1 181 ? 2.955 5.645 30.438 1 96.25 181 GLU A O 1
ATOM 1370 N N . PRO A 1 182 ? 1.92 5.223 32.375 1 96.69 182 PRO A N 1
ATOM 1371 C CA . PRO A 1 182 ? 1.609 3.857 31.938 1 96.69 182 PRO A CA 1
ATOM 1372 C C . PRO A 1 182 ? 0.534 3.812 30.859 1 96.69 182 PRO A C 1
ATOM 1374 O O . PRO A 1 182 ? 0.436 2.828 30.125 1 96.69 182 PRO A O 1
ATOM 1377 N N . GLU A 1 183 ? -0.33 4.805 30.828 1 97.94 183 GLU A N 1
ATOM 1378 C CA . GLU A 1 183 ? -1.366 5.004 29.828 1 97.94 183 GLU A CA 1
ATOM 1379 C C . GLU A 1 183 ? -1.49 6.473 29.438 1 97.94 183 GLU A C 1
ATOM 1381 O O . GLU A 1 183 ? -1.06 7.355 30.188 1 97.94 183 GLU A O 1
ATOM 1386 N N . VAL A 1 184 ? -2.025 6.7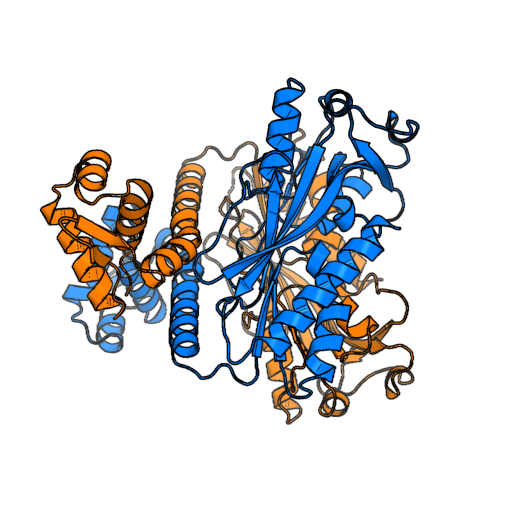5 28.266 1 98 184 VAL A N 1
ATOM 1387 C CA . VAL A 1 184 ? -2.15 8.109 27.75 1 98 184 VAL A CA 1
ATOM 1388 C C . VAL A 1 184 ? -3.617 8.422 27.469 1 98 184 VAL A C 1
ATOM 1390 O O . VAL A 1 184 ? -4.285 7.676 26.75 1 98 184 VAL A O 1
ATOM 1393 N N . SER A 1 185 ? -4.094 9.484 28.109 1 97.38 185 SER A N 1
ATOM 1394 C CA . SER A 1 185 ? -5.398 9.984 27.672 1 97.38 185 SER A CA 1
ATOM 1395 C C . SER A 1 185 ? -5.324 10.594 26.281 1 97.38 185 SER A C 1
ATOM 1397 O O . SER A 1 185 ? -4.395 11.344 25.984 1 97.38 185 SER A O 1
ATOM 1399 N N . LEU A 1 186 ? -6.328 10.25 25.531 1 95.75 186 LEU A N 1
ATOM 1400 C CA . LEU A 1 186 ? -6.316 10.742 24.156 1 95.75 186 LEU A CA 1
ATOM 1401 C C . LEU A 1 186 ? -6.242 12.266 24.125 1 95.75 186 LEU A C 1
ATOM 1403 O O . LEU A 1 186 ? -5.539 12.844 23.297 1 95.75 186 LEU A O 1
ATOM 1407 N N . GLY A 1 187 ? -6.914 12.938 25.016 1 94.25 187 GLY A N 1
ATOM 1408 C CA . GLY A 1 187 ? -6.926 14.391 25.094 1 94.25 187 GLY A CA 1
ATOM 1409 C C . GLY A 1 187 ? -5.551 14.984 25.359 1 94.25 187 GLY A C 1
ATOM 1410 O O . GLY A 1 187 ? -5.281 16.125 24.969 1 94.25 187 GLY A O 1
ATOM 1411 N N . ASP A 1 188 ? -4.676 14.242 25.984 1 96.94 188 ASP A N 1
ATOM 1412 C CA . ASP A 1 188 ? -3.328 14.711 26.281 1 96.94 188 ASP A CA 1
ATOM 1413 C C . ASP A 1 188 ? -2.502 14.867 25 1 96.94 188 ASP A C 1
ATOM 1415 O O . ASP A 1 188 ? -1.447 15.508 25.016 1 96.94 188 ASP A O 1
ATOM 1419 N N . LEU A 1 189 ? -3.037 14.328 23.906 1 97.56 189 LEU A N 1
ATOM 1420 C CA . LEU A 1 189 ? -2.307 14.375 22.656 1 97.56 189 LEU A CA 1
ATOM 1421 C C . LEU A 1 189 ? -2.799 15.523 21.781 1 97.56 189 LEU A C 1
ATOM 1423 O O . LEU A 1 189 ? -2.268 15.758 20.688 1 97.56 189 LEU A O 1
ATOM 1427 N N . ALA A 1 190 ? -3.727 16.297 22.266 1 94.19 190 ALA A N 1
ATOM 1428 C CA . ALA A 1 190 ? -4.406 17.312 21.469 1 94.19 190 ALA A CA 1
ATOM 1429 C C . ALA A 1 190 ? -3.43 18.391 21.016 1 94.19 190 ALA A C 1
ATOM 1431 O O . ALA A 1 190 ? -3.561 18.922 19.906 1 94.19 190 ALA A O 1
ATOM 1432 N N . GLY A 1 191 ? -2.467 18.641 21.781 1 94.81 191 GLY A N 1
ATOM 1433 C CA . GLY A 1 191 ? -1.555 19.734 21.469 1 94.81 191 GLY A CA 1
ATOM 1434 C C . GLY A 1 191 ? -0.321 19.281 20.719 1 94.81 191 GLY A C 1
ATOM 1435 O O . GLY A 1 191 ? 0.498 20.109 20.312 1 94.81 191 GLY A O 1
ATOM 1436 N N . GLU A 1 192 ? -0.207 18.016 20.391 1 96.56 192 GLU A N 1
ATOM 1437 C CA . GLU A 1 192 ? 0.978 17.453 19.75 1 96.56 192 GLU A CA 1
ATOM 1438 C C . GLU A 1 192 ? 0.865 17.516 18.234 1 96.56 192 GLU A C 1
ATOM 1440 O O . GLU A 1 192 ? -0.239 17.5 17.688 1 96.56 192 GLU A O 1
ATOM 1445 N N . PRO A 1 193 ? 2.02 17.641 17.531 1 96.5 193 PRO A N 1
ATOM 1446 C CA . PRO A 1 193 ? 1.982 17.312 16.109 1 96.5 193 PRO A CA 1
ATOM 1447 C C . PRO A 1 193 ? 1.706 15.836 15.852 1 96.5 193 PRO A C 1
ATOM 1449 O O . PRO A 1 193 ? 2.359 14.969 16.438 1 96.5 193 PRO A O 1
ATOM 1452 N N . TRP A 1 194 ? 0.759 15.633 14.953 1 97.56 194 TRP A N 1
ATOM 1453 C CA . TRP A 1 194 ? 0.35 14.258 14.719 1 97.56 194 TRP A CA 1
ATOM 1454 C C . TRP A 1 194 ? 0.942 13.727 13.414 1 97.56 194 TRP A C 1
ATOM 1456 O O . TRP A 1 194 ? 1.085 14.469 12.445 1 97.56 194 TRP A O 1
ATOM 1466 N N . ILE A 1 195 ? 1.298 12.469 13.484 1 98.25 195 ILE A N 1
ATOM 1467 C CA . ILE A 1 195 ? 1.63 11.703 12.289 1 98.25 195 ILE A CA 1
ATOM 1468 C C . ILE A 1 195 ? 0.488 10.742 11.953 1 98.25 195 ILE A C 1
ATOM 1470 O O . ILE A 1 195 ? 0.213 9.812 12.711 1 98.25 195 ILE A O 1
ATOM 1474 N N . ASP A 1 196 ? -0.124 11.023 10.797 1 95.5 196 ASP A N 1
ATOM 1475 C CA . ASP A 1 196 ? -1.226 10.203 10.312 1 95.5 196 ASP A CA 1
ATOM 1476 C C . ASP A 1 196 ? -0.713 9.07 9.422 1 95.5 196 ASP A C 1
ATOM 1478 O O . ASP A 1 196 ? 0.233 9.258 8.648 1 95.5 196 ASP A O 1
ATOM 1482 N N . TYR A 1 197 ? -1.265 7.863 9.57 1 93.88 197 TYR A N 1
ATOM 1483 C CA . TYR A 1 197 ? -0.842 6.742 8.734 1 93.88 197 TYR A CA 1
ATOM 1484 C C . TYR A 1 197 ? -1.943 6.344 7.762 1 93.88 197 TYR A C 1
ATOM 1486 O O . TYR A 1 197 ? -1.905 5.254 7.184 1 93.88 197 TYR A O 1
ATOM 1494 N N . ASP A 1 198 ? -2.951 7.156 7.598 1 92 198 ASP A N 1
ATOM 1495 C CA . ASP A 1 198 ? -4.09 6.852 6.734 1 92 198 ASP A CA 1
ATOM 1496 C C . ASP A 1 198 ? -4.543 8.094 5.969 1 92 198 ASP A C 1
ATOM 1498 O O . ASP A 1 198 ? -5.527 8.734 6.348 1 92 198 ASP A O 1
ATOM 1502 N N . ILE A 1 199 ? -3.965 8.289 4.852 1 88.31 199 ILE A N 1
ATOM 1503 C CA . ILE A 1 199 ? -4.301 9.477 4.066 1 88.31 199 ILE A CA 1
ATOM 1504 C C . ILE A 1 199 ? -5.633 9.258 3.35 1 88.31 199 ILE A C 1
ATOM 1506 O O . ILE A 1 199 ? -6.211 10.203 2.807 1 88.31 199 ILE A O 1
ATOM 1510 N N . TYR A 1 200 ? -6.152 8.086 3.391 1 82.62 200 TYR A N 1
ATOM 1511 C CA . TYR A 1 200 ? -7.332 7.773 2.59 1 82.62 200 TYR A CA 1
ATOM 1512 C C . TYR A 1 200 ? -8.586 7.75 3.451 1 82.62 200 TYR A C 1
ATOM 1514 O O . TYR A 1 200 ? -9.68 7.465 2.959 1 82.62 200 TYR A O 1
ATOM 1522 N N . ASP A 1 201 ? -8.477 8.016 4.695 1 79.69 201 ASP A N 1
ATOM 1523 C CA . ASP A 1 201 ? -9.594 8.039 5.637 1 79.69 201 ASP A CA 1
ATOM 1524 C C . ASP A 1 201 ? -10.352 6.711 5.633 1 79.69 201 ASP A C 1
ATOM 1526 O O . ASP A 1 201 ? -11.57 6.688 5.5 1 79.69 201 ASP A O 1
ATOM 1530 N N . SER A 1 202 ? -9.57 5.621 5.598 1 83.38 202 SER A N 1
ATOM 1531 C CA . SER A 1 202 ? -10.117 4.273 5.691 1 83.38 202 SER A CA 1
ATOM 1532 C C . SER A 1 202 ? -10.75 4.027 7.055 1 83.38 202 SER A C 1
ATOM 1534 O O . SER A 1 202 ? -10.711 4.895 7.93 1 83.38 202 SER A O 1
ATOM 1536 N N . PRO A 1 203 ? -11.422 2.887 7.27 1 81.19 203 PRO A N 1
ATOM 1537 C CA . PRO A 1 203 ? -12.07 2.605 8.555 1 81.19 203 PRO A CA 1
ATOM 1538 C C . PRO A 1 203 ? -11.125 2.754 9.742 1 81.19 203 PRO A C 1
ATOM 1540 O O . PRO A 1 203 ? -11.523 3.248 10.797 1 81.19 203 PRO A O 1
ATOM 1543 N N . ILE A 1 204 ? -9.945 2.375 9.562 1 90.19 204 ILE A N 1
ATOM 1544 C CA . ILE A 1 204 ? -9 2.447 10.672 1 90.19 204 ILE A CA 1
ATOM 1545 C C . ILE A 1 204 ? -8.727 3.906 11.023 1 90.19 204 ILE A C 1
ATOM 1547 O O . ILE A 1 204 ? -8.641 4.262 12.203 1 90.19 204 ILE A O 1
ATOM 1551 N N . GLY A 1 205 ? -8.531 4.738 10.031 1 90.69 205 GLY A N 1
ATOM 1552 C CA . GLY A 1 205 ? -8.375 6.164 10.273 1 90.69 205 GLY A CA 1
ATOM 1553 C C . GLY A 1 205 ? -9.609 6.801 10.891 1 90.69 205 GLY A C 1
ATOM 1554 O O . GLY A 1 205 ? -9.5 7.648 11.773 1 90.69 205 GLY A O 1
ATOM 1555 N N . GLN A 1 206 ? -10.734 6.367 10.484 1 86.5 206 GLN A N 1
ATOM 1556 C CA . GLN A 1 206 ? -11.992 6.91 11 1 86.5 206 GLN A CA 1
ATOM 1557 C C . GLN A 1 206 ? -12.172 6.574 12.477 1 86.5 206 GLN A C 1
ATOM 1559 O O . GLN A 1 206 ? -12.711 7.375 13.234 1 86.5 206 GLN A O 1
ATOM 1564 N N . ILE A 1 207 ? -11.789 5.414 12.836 1 90.94 207 ILE A N 1
ATOM 1565 C CA . ILE A 1 207 ? -11.859 5.008 14.234 1 90.94 207 ILE A CA 1
ATOM 1566 C C . ILE A 1 207 ? -11.055 5.98 15.102 1 90.94 207 ILE A C 1
ATOM 1568 O O . ILE A 1 207 ? -11.555 6.473 16.109 1 90.94 207 ILE A O 1
ATOM 1572 N N . VAL A 1 208 ? -9.875 6.316 14.672 1 94.44 208 VAL A N 1
ATOM 1573 C CA . VAL A 1 208 ? -8.984 7.191 15.43 1 94.44 208 VAL A CA 1
ATOM 1574 C C . VAL A 1 208 ? -9.531 8.617 15.43 1 94.44 208 VAL A C 1
ATOM 1576 O O . VAL A 1 208 ? -9.602 9.258 16.484 1 94.44 208 VAL A O 1
ATOM 1579 N N . LEU A 1 209 ? -9.984 9.102 14.297 1 89.38 209 LEU A N 1
ATOM 1580 C CA . LEU A 1 209 ? -10.477 10.469 14.172 1 89.38 209 LEU A CA 1
ATOM 1581 C C . LEU A 1 209 ? -11.766 10.664 14.969 1 89.38 209 LEU A C 1
ATOM 1583 O O . LEU A 1 209 ? -11.969 11.711 15.586 1 89.38 209 LEU A O 1
ATOM 1587 N N . SER A 1 210 ? -12.602 9.664 14.914 1 87.81 210 SER A N 1
ATOM 1588 C CA . SER A 1 210 ? -13.828 9.727 15.703 1 87.81 210 SER A CA 1
ATOM 1589 C C . SER A 1 210 ? -13.523 9.812 17.188 1 87.81 210 SER A C 1
ATOM 1591 O O . SER A 1 210 ? -14.188 10.547 17.922 1 87.81 210 SER A O 1
ATOM 1593 N N . ALA A 1 211 ? -12.547 9.055 17.625 1 90.75 211 ALA A N 1
ATOM 1594 C CA . ALA A 1 211 ? -12.141 9.078 19.031 1 90.75 211 ALA A CA 1
ATOM 1595 C C . ALA A 1 211 ? -11.578 10.445 19.406 1 90.75 211 ALA A C 1
ATOM 1597 O O . ALA A 1 211 ? -11.859 10.961 20.5 1 90.75 211 ALA A O 1
ATOM 1598 N N . CYS A 1 212 ? -10.789 11.039 18.531 1 91.88 212 CYS A N 1
ATOM 1599 C CA . CYS A 1 212 ? -10.25 12.367 18.781 1 91.88 212 CYS A CA 1
ATOM 1600 C C . CYS A 1 212 ? -11.367 13.398 18.891 1 91.88 212 CYS A C 1
ATOM 1602 O O . CYS A 1 212 ? -11.352 14.234 19.797 1 91.88 212 CYS A O 1
ATOM 1604 N N . ASN A 1 213 ? -12.297 13.281 18 1 85.38 213 ASN A N 1
ATOM 1605 C CA . ASN A 1 213 ? -13.445 14.18 18.047 1 85.38 213 ASN A CA 1
ATOM 1606 C C . ASN A 1 213 ? -14.211 14.039 19.359 1 85.38 213 ASN A C 1
ATOM 1608 O O . ASN A 1 213 ? -14.617 15.039 19.953 1 85.38 213 ASN A O 1
ATOM 1612 N N . ALA A 1 214 ? -14.43 12.875 19.75 1 84.25 214 ALA A N 1
ATOM 1613 C CA . ALA A 1 214 ? -15.109 12.594 21.016 1 84.25 214 ALA A CA 1
ATOM 1614 C C . ALA A 1 214 ? -14.344 13.18 22.188 1 84.25 214 ALA A C 1
ATOM 1616 O O . ALA A 1 214 ? -14.945 13.586 23.188 1 84.25 214 ALA A O 1
ATOM 1617 N N . ALA A 1 215 ? -13.016 13.219 22.078 1 89.25 215 ALA A N 1
ATOM 1618 C CA . ALA A 1 215 ? -12.164 13.781 23.109 1 89.25 215 ALA A CA 1
ATOM 1619 C C . ALA A 1 215 ? -12.094 15.297 23.016 1 89.25 215 ALA A C 1
ATOM 1621 O O . ALA A 1 215 ? -11.438 15.961 23.812 1 89.25 215 ALA A O 1
ATOM 1622 N N . GLY A 1 216 ? -12.672 15.859 21.984 1 84.44 216 GLY A N 1
ATOM 1623 C CA . GLY A 1 216 ? -12.883 17.297 21.922 1 84.44 216 GLY A CA 1
ATOM 1624 C C . GLY A 1 216 ? -11.852 18 21.062 1 84.44 216 GLY A C 1
ATOM 1625 O O . GLY A 1 216 ? -11.625 19.203 21.234 1 84.44 216 GLY A O 1
ATOM 1626 N N . PHE A 1 217 ? -11.164 17.281 20.141 1 86.75 217 PHE A N 1
ATOM 1627 C CA . PHE A 1 217 ? -10.172 17.969 19.344 1 86.75 217 PHE A CA 1
ATOM 1628 C C . PHE A 1 217 ? -10.039 17.344 17.969 1 86.75 217 PHE A C 1
ATOM 1630 O O . PHE A 1 217 ? -10.57 16.25 17.734 1 86.75 217 PHE A O 1
ATOM 1637 N N . ILE A 1 218 ? -9.414 18.047 17.078 1 86.38 218 ILE A N 1
ATOM 1638 C CA . ILE A 1 218 ? -8.992 17.578 15.758 1 86.38 218 ILE A CA 1
ATOM 1639 C C . ILE A 1 218 ? -7.465 17.578 15.68 1 86.38 218 ILE A C 1
ATOM 1641 O O . ILE A 1 218 ? -6.828 18.625 15.891 1 86.38 218 ILE A O 1
ATOM 1645 N N . PRO A 1 219 ? -6.91 16.469 15.352 1 92.5 219 PRO A N 1
ATOM 1646 C CA . PRO A 1 219 ? -5.449 16.422 15.312 1 92.5 219 PRO A CA 1
ATOM 1647 C C . PRO A 1 219 ? -4.859 17.375 14.273 1 92.5 219 PRO A C 1
ATOM 1649 O O . PRO A 1 219 ? -5.414 17.531 13.18 1 92.5 219 PRO A O 1
ATOM 1652 N N . ARG A 1 220 ? -3.809 18.016 14.68 1 89.81 220 ARG A N 1
ATOM 1653 C CA . ARG A 1 220 ? -3 18.781 13.727 1 89.81 220 ARG A CA 1
ATOM 1654 C C . ARG A 1 220 ? -1.881 17.922 13.148 1 89.81 220 ARG A C 1
ATOM 1656 O O . ARG A 1 220 ? -0.961 17.516 13.875 1 89.81 220 ARG A O 1
ATOM 1663 N N . PHE A 1 221 ? -1.939 17.75 11.859 1 93.88 221 PHE A N 1
ATOM 1664 C CA . PHE A 1 221 ? -1.032 16.781 11.25 1 93.88 221 PHE A CA 1
ATOM 1665 C C . PHE A 1 221 ? 0.246 17.469 10.773 1 93.88 221 PHE A C 1
ATOM 1667 O O . PHE A 1 221 ? 0.194 18.422 10.008 1 93.88 221 PHE A O 1
ATOM 1674 N N . ALA A 1 222 ? 1.333 16.938 11.242 1 96.44 222 ALA A N 1
ATOM 1675 C CA . ALA A 1 222 ? 2.633 17.312 10.688 1 96.44 222 ALA A CA 1
ATOM 1676 C C . ALA A 1 222 ? 2.906 16.547 9.391 1 96.44 222 ALA A C 1
ATOM 1678 O O . ALA A 1 222 ? 3.51 17.078 8.461 1 96.44 222 ALA A O 1
ATOM 1679 N N . ALA A 1 223 ? 2.447 15.344 9.383 1 97.25 223 ALA A N 1
ATOM 1680 C CA . ALA A 1 223 ? 2.578 14.477 8.211 1 97.25 223 ALA A CA 1
ATOM 1681 C C . ALA A 1 223 ? 1.422 13.484 8.133 1 97.25 223 ALA A C 1
ATOM 1683 O O . ALA A 1 223 ? 0.874 13.078 9.156 1 97.25 223 ALA A O 1
ATOM 1684 N N . ARG A 1 224 ? 1.07 13.125 6.941 1 95.19 224 ARG A N 1
ATOM 1685 C CA . ARG A 1 224 ? 0.069 12.102 6.664 1 95.19 224 ARG A CA 1
ATOM 1686 C C . ARG A 1 224 ? 0.59 11.086 5.652 1 95.19 224 ARG A C 1
ATOM 1688 O O . ARG A 1 224 ? 1.15 11.461 4.621 1 95.19 224 ARG A O 1
ATOM 1695 N N . LEU A 1 225 ? 0.428 9.82 6.023 1 96 225 LEU A N 1
ATOM 1696 C CA . LEU A 1 225 ? 0.952 8.742 5.195 1 96 225 LEU A CA 1
ATOM 1697 C C . LEU A 1 225 ? -0.095 7.648 5 1 96 225 LEU A C 1
ATOM 1699 O O . LEU A 1 225 ? -1.213 7.758 5.512 1 96 225 LEU A O 1
ATOM 1703 N N . ASP A 1 226 ? 0.27 6.613 4.195 1 94.38 226 ASP A N 1
ATOM 1704 C CA . ASP A 1 226 ? -0.553 5.414 4.074 1 94.38 226 ASP A CA 1
ATOM 1705 C C . ASP A 1 226 ? 0.221 4.172 4.504 1 94.38 226 ASP A C 1
ATOM 1707 O O . ASP A 1 226 ? -0.129 3.053 4.125 1 94.38 226 ASP A O 1
ATOM 1711 N N . ASP A 1 227 ? 1.305 4.395 5.293 1 94.31 227 ASP A N 1
ATOM 1712 C CA . ASP A 1 227 ? 2.191 3.338 5.77 1 94.31 227 ASP A CA 1
ATOM 1713 C C . ASP A 1 227 ? 2.576 3.557 7.23 1 94.31 227 ASP A C 1
ATOM 1715 O O . ASP A 1 227 ? 3.273 4.52 7.555 1 94.31 227 ASP A O 1
ATOM 1719 N N . HIS A 1 228 ? 2.172 2.65 8.094 1 96.44 228 HIS A N 1
ATOM 1720 C CA . HIS A 1 228 ? 2.402 2.869 9.523 1 96.44 228 HIS A CA 1
ATOM 1721 C C . HIS A 1 228 ? 3.873 2.682 9.875 1 96.44 228 HIS A C 1
ATOM 1723 O O . HIS A 1 228 ? 4.352 3.24 10.867 1 96.44 228 HIS A O 1
ATOM 1729 N N . ARG A 1 229 ? 4.613 1.909 9.141 1 96.19 229 ARG A N 1
ATOM 1730 C CA . ARG A 1 229 ? 6.031 1.716 9.43 1 96.19 229 ARG A CA 1
ATOM 1731 C C . ARG A 1 229 ? 6.816 3.004 9.211 1 96.19 229 ARG A C 1
ATOM 1733 O O . ARG A 1 229 ? 7.656 3.375 10.039 1 96.19 229 ARG A O 1
ATOM 1740 N N . ALA A 1 230 ? 6.504 3.59 8.062 1 96.56 230 ALA A N 1
ATOM 1741 C CA . ALA A 1 230 ? 7.113 4.895 7.809 1 96.56 230 ALA A CA 1
ATOM 1742 C C . ALA A 1 230 ? 6.672 5.914 8.852 1 96.56 230 ALA A C 1
ATOM 1744 O O . ALA A 1 230 ? 7.457 6.773 9.266 1 96.56 230 ALA A O 1
ATOM 1745 N N . ALA A 1 231 ? 5.434 5.855 9.25 1 98 231 ALA A N 1
ATOM 1746 C CA . ALA A 1 231 ? 4.938 6.742 10.297 1 98 231 ALA A CA 1
ATOM 1747 C C . ALA A 1 231 ? 5.75 6.59 11.578 1 98 231 ALA A C 1
ATOM 1749 O O . ALA A 1 231 ? 6.109 7.582 12.211 1 98 231 ALA A O 1
ATOM 1750 N N . LEU A 1 232 ? 6.062 5.383 11.906 1 98.12 232 LEU A N 1
ATOM 1751 C CA . LEU A 1 232 ? 6.832 5.113 13.117 1 98.12 232 LEU A CA 1
ATOM 1752 C C . LEU A 1 232 ? 8.227 5.723 13.016 1 98.12 232 LEU A C 1
ATOM 1754 O O . LEU A 1 232 ? 8.766 6.211 14.016 1 98.12 232 LEU A O 1
ATOM 1758 N N . ARG A 1 233 ? 8.758 5.688 11.836 1 97.5 233 ARG A N 1
ATOM 1759 C CA . ARG A 1 233 ? 10.078 6.281 11.648 1 97.5 233 ARG A CA 1
ATOM 1760 C C . ARG A 1 233 ? 10.031 7.797 11.812 1 97.5 233 ARG A C 1
ATOM 1762 O O . ARG A 1 233 ? 10.977 8.406 12.305 1 97.5 233 ARG A O 1
ATOM 1769 N N . LEU A 1 234 ? 8.945 8.398 11.352 1 98.25 234 LEU A N 1
ATOM 1770 C CA . LEU A 1 234 ? 8.773 9.828 11.555 1 98.25 234 LEU A CA 1
ATOM 1771 C C . LEU A 1 234 ? 8.656 10.156 13.039 1 98.25 234 LEU A C 1
ATOM 1773 O O . LEU A 1 234 ? 9.211 11.148 13.516 1 98.25 234 LEU A O 1
ATOM 1777 N N . VAL A 1 235 ? 7.961 9.328 13.789 1 98.5 235 VAL A N 1
ATOM 1778 C CA . VAL A 1 235 ? 7.844 9.516 15.227 1 98.5 235 VAL A CA 1
ATOM 1779 C C . VAL A 1 235 ? 9.219 9.383 15.883 1 98.5 235 VAL A C 1
ATOM 1781 O O . VAL A 1 235 ? 9.586 10.195 16.734 1 98.5 235 VAL A O 1
ATOM 1784 N N . ALA A 1 236 ? 9.953 8.398 15.477 1 97.31 236 ALA A N 1
ATOM 1785 C CA . ALA A 1 236 ? 11.289 8.164 16.016 1 97.31 236 ALA A CA 1
ATOM 1786 C C . ALA A 1 236 ? 12.203 9.359 15.766 1 97.31 236 ALA A C 1
ATOM 1788 O O . ALA A 1 236 ? 13.102 9.641 16.562 1 97.31 236 ALA A O 1
ATOM 1789 N N . ALA A 1 237 ? 11.938 10.008 14.719 1 96.19 237 ALA A N 1
ATOM 1790 C CA . ALA A 1 237 ? 12.727 11.18 14.352 1 96.19 237 ALA A CA 1
ATOM 1791 C C . ALA A 1 237 ? 12.289 12.414 15.141 1 96.19 237 ALA A C 1
ATOM 1793 O O . ALA A 1 237 ? 12.836 13.5 14.953 1 96.19 237 ALA A O 1
ATOM 1794 N N . GLY A 1 238 ? 11.266 12.281 15.922 1 95.94 238 GLY A N 1
ATOM 1795 C CA . GLY A 1 238 ? 10.836 13.352 16.812 1 95.94 238 GLY A CA 1
ATOM 1796 C C . GLY A 1 238 ? 9.891 14.336 16.141 1 95.94 238 GLY A C 1
ATOM 1797 O O . GLY A 1 238 ? 9.688 15.445 16.641 1 95.94 238 GLY A O 1
ATOM 1798 N N . ILE A 1 239 ? 9.297 13.953 15.086 1 96.94 239 ILE A N 1
ATOM 1799 C CA . ILE A 1 239 ? 8.484 14.875 14.297 1 96.94 239 ILE A CA 1
ATOM 1800 C C . ILE A 1 239 ? 7.105 15.031 14.938 1 96.94 239 ILE A C 1
ATOM 1802 O O . ILE A 1 239 ? 6.488 16.094 14.852 1 96.94 239 ILE A O 1
ATOM 1806 N N . GLY A 1 240 ? 6.633 13.984 15.484 1 97.69 240 GLY A N 1
ATOM 1807 C CA . GLY A 1 240 ? 5.316 13.984 16.109 1 97.69 240 GLY A CA 1
ATOM 1808 C C . GLY A 1 240 ? 4.988 12.688 16.812 1 97.69 240 GLY A C 1
ATOM 1809 O O . GLY A 1 240 ? 5.887 11.922 17.156 1 97.69 240 GLY A O 1
ATOM 1810 N N . VAL A 1 241 ? 3.658 12.531 17.094 1 98.38 241 VAL A N 1
ATOM 1811 C CA . VAL A 1 241 ? 3.148 11.328 17.75 1 98.38 241 VAL A CA 1
ATOM 1812 C C . VAL A 1 241 ? 2.109 10.656 16.859 1 98.38 241 VAL A C 1
ATOM 1814 O O . VAL A 1 241 ? 1.641 11.242 15.883 1 98.38 241 VAL A O 1
ATOM 1817 N N . THR A 1 242 ? 1.842 9.391 17.141 1 98.5 242 THR A N 1
ATOM 1818 C CA . THR A 1 242 ? 0.806 8.688 16.391 1 98.5 242 THR A CA 1
ATOM 1819 C C . THR A 1 242 ? 0.056 7.711 17.297 1 98.5 242 THR A C 1
ATOM 1821 O O . THR A 1 242 ? 0.438 7.508 18.453 1 98.5 242 THR A O 1
ATOM 1824 N N . VAL A 1 243 ? -1.101 7.285 16.875 1 98.25 243 VAL A N 1
ATOM 1825 C CA . VAL A 1 243 ? -1.926 6.273 17.531 1 98.25 243 VAL A CA 1
ATOM 1826 C C . VAL A 1 243 ? -2.164 5.105 16.562 1 98.25 243 VAL A C 1
ATOM 1828 O O . VAL A 1 243 ? -2.654 5.301 15.453 1 98.25 243 VAL A O 1
ATOM 1831 N N . LEU A 1 244 ? -1.777 3.916 17 1 98.19 244 LEU A N 1
ATOM 1832 C CA . LEU A 1 244 ? -1.818 2.732 16.156 1 98.19 244 LEU A CA 1
ATOM 1833 C C . LEU A 1 244 ? -2.455 1.557 16.875 1 98.19 244 LEU A C 1
ATOM 1835 O O . LEU A 1 244 ? -2.439 1.505 18.109 1 98.19 244 LEU A O 1
ATOM 1839 N N . PRO A 1 245 ? -3.023 0.613 16.047 1 97.31 245 PRO A N 1
ATOM 1840 C CA . PRO A 1 245 ? -3.443 -0.63 16.703 1 97.31 245 PRO A CA 1
ATOM 1841 C C . PRO A 1 245 ? -2.273 -1.414 17.281 1 97.31 245 PRO A C 1
ATOM 1843 O O . PRO A 1 245 ? -1.164 -1.372 16.75 1 97.31 245 PRO A O 1
ATOM 1846 N N . ARG A 1 246 ? -2.549 -2.15 18.328 1 97 246 ARG A N 1
ATOM 1847 C CA . ARG A 1 246 ? -1.521 -2.924 19.016 1 97 246 ARG A CA 1
ATOM 1848 C C . ARG A 1 246 ? -0.792 -3.85 18.047 1 97 246 ARG A C 1
ATOM 1850 O O . ARG A 1 246 ? 0.43 -3.992 18.109 1 97 246 ARG A O 1
ATOM 1857 N N . LEU A 1 247 ? -1.47 -4.465 17.125 1 97.25 247 LEU A N 1
ATOM 1858 C CA . LEU A 1 247 ? -0.893 -5.438 16.203 1 97.25 247 LEU A CA 1
ATOM 1859 C C . LEU A 1 247 ? 0.16 -4.781 15.32 1 97.25 247 LEU A C 1
ATOM 1861 O O . LEU A 1 247 ? 1.082 -5.449 14.844 1 97.25 247 LEU A O 1
ATOM 1865 N N . ALA A 1 248 ? 0.041 -3.477 15.125 1 96.81 248 ALA A N 1
ATOM 1866 C CA . ALA A 1 248 ? 0.938 -2.754 14.227 1 96.81 248 ALA A CA 1
ATOM 1867 C C . ALA A 1 248 ? 2.248 -2.404 14.93 1 96.81 248 ALA A C 1
ATOM 1869 O O . ALA A 1 248 ? 3.201 -1.954 14.289 1 96.81 248 ALA A O 1
ATOM 1870 N N . VAL A 1 249 ? 2.346 -2.619 16.234 1 97 249 VAL A N 1
ATOM 1871 C CA . VAL A 1 249 ? 3.521 -2.158 16.969 1 97 249 VAL A CA 1
ATOM 1872 C C . VAL A 1 249 ? 4.148 -3.324 17.719 1 97 249 VAL A C 1
ATOM 1874 O O . VAL A 1 249 ? 4.758 -3.129 18.781 1 97 249 VAL A O 1
ATOM 1877 N N . THR A 1 250 ? 3.939 -4.535 17.219 1 91.94 250 THR A N 1
ATOM 1878 C CA . THR A 1 250 ? 4.539 -5.703 17.859 1 91.94 250 THR A CA 1
ATOM 1879 C C . THR A 1 250 ? 6.059 -5.578 17.906 1 91.94 250 THR A C 1
ATOM 1881 O O . THR A 1 250 ? 6.711 -6.184 18.75 1 91.94 250 THR A O 1
ATOM 1884 N N . ARG A 1 251 ? 6.637 -4.816 16.984 1 87.62 251 ARG A N 1
ATOM 1885 C CA . ARG A 1 251 ? 8.047 -4.441 16.984 1 87.62 251 ARG A CA 1
ATOM 1886 C C . ARG A 1 251 ? 8.211 -2.939 16.797 1 87.62 251 ARG A C 1
ATOM 1888 O O . ARG A 1 251 ? 7.887 -2.4 15.734 1 87.62 251 ARG A O 1
ATOM 1895 N N . LEU A 1 252 ? 8.68 -2.357 17.797 1 93.19 252 LEU A N 1
ATOM 1896 C CA . LEU A 1 252 ? 8.859 -0.911 17.75 1 93.19 252 LEU A CA 1
ATOM 1897 C C . LEU A 1 252 ? 10.305 -0.554 17.406 1 93.19 252 LEU A C 1
ATOM 1899 O O . LEU A 1 252 ? 11.234 -1.188 17.906 1 93.19 252 LEU A O 1
ATOM 1903 N N . PRO A 1 253 ? 10.461 0.404 16.547 1 91.75 253 PRO A N 1
ATOM 1904 C CA . PRO A 1 253 ? 11.82 0.937 16.391 1 91.75 253 PRO A CA 1
ATOM 1905 C C . PRO A 1 253 ? 12.422 1.409 17.703 1 91.75 253 PRO A C 1
ATOM 1907 O O . PRO A 1 253 ? 11.695 1.777 18.625 1 91.75 253 PRO A O 1
ATOM 1910 N N . ASP A 1 254 ? 13.727 1.439 17.719 1 92.44 254 ASP A N 1
ATOM 1911 C CA . ASP A 1 254 ? 14.445 1.932 18.891 1 92.44 254 ASP A CA 1
ATOM 1912 C C . ASP A 1 254 ? 14.07 3.379 19.203 1 92.44 254 ASP A C 1
ATOM 1914 O O . ASP A 1 254 ? 13.836 4.172 18.281 1 92.44 254 ASP A O 1
ATOM 1918 N N . GLY A 1 255 ? 13.961 3.639 20.469 1 96.06 255 GLY A N 1
ATOM 1919 C CA . GLY A 1 255 ? 13.734 5.012 20.891 1 96.06 255 GLY A CA 1
ATOM 1920 C C . GLY A 1 255 ? 12.266 5.359 21.016 1 96.06 255 GLY A C 1
ATOM 1921 O O . GLY A 1 255 ? 11.914 6.496 21.344 1 96.06 255 GLY A O 1
ATOM 1922 N N . LEU A 1 256 ? 11.438 4.391 20.781 1 98.12 256 LEU A N 1
ATOM 1923 C CA . LEU A 1 256 ? 10 4.625 20.859 1 98.12 256 LEU A CA 1
ATOM 1924 C C . LEU A 1 256 ? 9.383 3.822 22 1 98.12 256 LEU A C 1
ATOM 1926 O O . LEU A 1 256 ? 9.945 2.814 22.438 1 98.12 256 LEU A O 1
ATOM 1930 N N . VAL A 1 257 ? 8.281 4.27 22.531 1 98.25 257 VAL A N 1
ATOM 1931 C CA . VAL A 1 257 ? 7.465 3.537 23.484 1 98.25 257 VAL A CA 1
ATOM 1932 C C . VAL A 1 257 ? 6.004 3.553 23.047 1 98.25 257 VAL A C 1
ATOM 1934 O O . VAL A 1 257 ? 5.578 4.453 22.312 1 98.25 257 VAL A O 1
ATOM 1937 N N . ALA A 1 258 ? 5.285 2.553 23.406 1 98.38 258 ALA A N 1
ATOM 1938 C CA . ALA A 1 258 ? 3.85 2.441 23.156 1 98.38 258 ALA A CA 1
ATOM 1939 C C . ALA A 1 258 ? 3.07 2.416 24.469 1 98.38 258 ALA A C 1
ATOM 1941 O O . ALA A 1 258 ? 3.404 1.659 25.375 1 98.38 258 ALA A O 1
ATOM 1942 N N . ARG A 1 259 ? 2.102 3.275 24.562 1 98.38 259 ARG A N 1
ATOM 1943 C CA . ARG A 1 259 ? 1.25 3.352 25.75 1 98.38 259 ARG A CA 1
ATOM 1944 C C . ARG A 1 259 ? -0.22 3.184 25.375 1 98.38 259 ARG A C 1
ATOM 1946 O O . ARG A 1 259 ? -0.698 3.797 24.422 1 98.38 259 ARG A O 1
ATOM 1953 N N . PRO A 1 260 ? -0.933 2.336 26.141 1 98.06 260 PRO A N 1
ATOM 1954 C CA . PRO A 1 260 ? -2.365 2.219 25.859 1 98.06 260 PRO A CA 1
ATOM 1955 C C . PRO A 1 260 ? -3.082 3.566 25.875 1 98.06 260 PRO A C 1
ATOM 1957 O O . PRO A 1 260 ? -2.787 4.414 26.734 1 98.06 260 PRO A O 1
ATOM 1960 N N . VAL A 1 261 ? -3.961 3.807 24.875 1 97.88 261 VAL A N 1
ATOM 1961 C CA . VAL A 1 261 ? -4.777 5.016 24.828 1 97.88 261 VAL A CA 1
ATOM 1962 C C . VAL A 1 261 ? -6.074 4.793 25.594 1 97.88 261 VAL A C 1
ATOM 1964 O O . VAL A 1 261 ? -6.766 3.793 25.406 1 97.88 261 VAL A O 1
ATOM 1967 N N . VAL A 1 262 ? -6.379 5.816 26.453 1 95.19 262 VAL A N 1
ATOM 1968 C CA . VAL A 1 262 ? -7.574 5.715 27.297 1 95.19 262 VAL A CA 1
ATOM 1969 C C . VAL A 1 262 ? -8.336 7.035 27.281 1 95.19 262 VAL A C 1
ATOM 1971 O O . VAL A 1 262 ? -7.848 8.031 26.734 1 95.19 262 VAL A O 1
ATOM 1974 N N . ARG A 1 263 ? -9.547 7.09 27.75 1 91.44 263 ARG A N 1
ATOM 1975 C CA . ARG A 1 263 ? -10.414 8.25 27.922 1 91.44 263 ARG A CA 1
ATOM 1976 C C . ARG A 1 263 ? -10.477 9.086 26.641 1 91.44 263 ARG A C 1
ATOM 1978 O O . ARG A 1 263 ? -10.023 10.227 26.609 1 91.44 263 ARG A O 1
ATOM 1985 N N . PRO A 1 264 ? -11.078 8.516 25.656 1 90.44 264 PRO A N 1
ATOM 1986 C CA . PRO A 1 264 ? -11.742 7.215 25.578 1 90.44 264 PRO A CA 1
ATOM 1987 C C . PRO A 1 264 ? -10.805 6.094 25.156 1 90.44 264 PRO A C 1
ATOM 1989 O O . PRO A 1 264 ? -9.734 6.355 24.594 1 90.44 264 PRO A O 1
ATOM 1992 N N . ALA A 1 265 ? -11.258 4.93 25.516 1 92.12 265 ALA A N 1
ATOM 1993 C CA . ALA A 1 265 ? -10.57 3.787 24.922 1 92.12 265 ALA A CA 1
ATOM 1994 C C . ALA A 1 265 ? -10.867 3.688 23.422 1 92.12 265 ALA A C 1
ATOM 1996 O O . ALA A 1 265 ? -11.992 3.941 22.984 1 92.12 265 ALA A O 1
ATOM 1997 N N . VAL A 1 266 ? -9.852 3.467 22.656 1 94.06 266 VAL A N 1
ATOM 1998 C CA . VAL A 1 266 ? -9.977 3.262 21.219 1 94.06 266 VAL A CA 1
ATOM 1999 C C . VAL A 1 266 ? -9.742 1.791 20.891 1 94.06 266 VAL A C 1
ATOM 2001 O O . VAL A 1 266 ? -8.758 1.195 21.344 1 94.06 266 VAL A O 1
ATOM 2004 N N . ALA A 1 267 ? -10.688 1.193 20.109 1 95.69 267 ALA A N 1
ATOM 2005 C CA . ALA A 1 267 ? -10.555 -0.226 19.797 1 95.69 267 ALA A CA 1
ATOM 2006 C C . ALA A 1 267 ? -11.102 -0.529 18.406 1 95.69 267 ALA A C 1
ATOM 2008 O O . ALA A 1 267 ? -11.922 0.224 17.875 1 95.69 267 ALA A O 1
ATOM 2009 N N . ARG A 1 268 ? -10.539 -1.56 17.828 1 96.38 268 ARG A N 1
ATOM 2010 C CA . ARG A 1 268 ? -11.086 -2.08 16.578 1 96.38 268 ARG A CA 1
ATOM 2011 C C . ARG A 1 268 ? -11.445 -3.557 16.719 1 96.38 268 ARG A C 1
ATOM 2013 O O . ARG A 1 268 ? -10.922 -4.254 17.594 1 96.38 268 ARG A O 1
ATOM 2020 N N . ARG A 1 269 ? -12.391 -3.943 15.922 1 96.19 269 ARG A N 1
ATOM 2021 C CA . ARG A 1 269 ? -12.703 -5.348 15.68 1 96.19 269 ARG A CA 1
ATOM 2022 C C . ARG A 1 269 ? -12.117 -5.82 14.359 1 96.19 269 ARG A C 1
ATOM 2024 O O . ARG A 1 269 ? -12.227 -5.133 13.344 1 96.19 269 ARG A O 1
ATOM 2031 N N . ILE A 1 270 ? -11.406 -6.914 14.43 1 97.88 270 ILE A N 1
ATOM 2032 C CA . ILE A 1 270 ? -10.859 -7.52 13.219 1 97.88 270 ILE A CA 1
ATOM 2033 C C . ILE A 1 270 ? -11.695 -8.734 12.828 1 97.88 270 ILE A C 1
ATOM 2035 O O . ILE A 1 270 ? -11.969 -9.602 13.656 1 97.88 270 ILE A O 1
ATOM 2039 N N . VAL A 1 271 ? -12.07 -8.742 11.555 1 97.88 271 VAL A N 1
ATOM 2040 C CA . VAL A 1 271 ? -12.898 -9.836 11.047 1 97.88 271 VAL A CA 1
ATOM 2041 C C . VAL A 1 271 ? -12.289 -10.391 9.766 1 97.88 271 VAL A C 1
ATOM 2043 O O . VAL A 1 271 ? -11.461 -9.742 9.125 1 97.88 271 VAL A O 1
ATOM 2046 N N . VAL A 1 272 ? -12.617 -11.594 9.461 1 98.31 272 VAL A N 1
ATOM 2047 C CA . VAL A 1 272 ? -12.305 -12.156 8.148 1 98.31 272 VAL A CA 1
ATOM 2048 C C . VAL A 1 272 ? -13.586 -12.594 7.453 1 98.31 272 VAL A C 1
ATOM 2050 O O . VAL A 1 272 ? -14.469 -13.18 8.078 1 98.31 272 VAL A O 1
ATOM 2053 N N . HIS A 1 273 ? -13.781 -12.102 6.242 1 96.06 273 HIS A N 1
ATOM 2054 C CA . HIS A 1 273 ? -14.789 -12.633 5.332 1 96.06 273 HIS A CA 1
ATOM 2055 C C . HIS A 1 273 ? -14.219 -13.727 4.445 1 96.06 273 HIS A C 1
ATOM 2057 O O . HIS A 1 273 ? -13.336 -13.469 3.621 1 96.06 273 HIS A O 1
ATOM 2063 N N . ALA A 1 274 ? -14.703 -14.984 4.609 1 97.19 274 ALA A N 1
ATOM 2064 C CA . ALA A 1 274 ? -14.25 -16.125 3.82 1 97.19 274 ALA A CA 1
ATOM 2065 C C . ALA A 1 274 ? -15.258 -16.469 2.727 1 97.19 274 ALA A C 1
ATOM 2067 O O . ALA A 1 274 ? -16.438 -16.688 3.006 1 97.19 274 ALA A O 1
ATOM 2068 N N . ARG A 1 275 ? -14.742 -16.516 1.534 1 91 275 ARG A N 1
ATOM 2069 C CA . ARG A 1 275 ? -15.609 -16.828 0.404 1 91 275 ARG A CA 1
ATOM 2070 C C . ARG A 1 275 ? -16.297 -18.172 0.597 1 91 275 ARG A C 1
ATOM 2072 O O . ARG A 1 275 ? -15.68 -19.125 1.054 1 91 275 ARG A O 1
ATOM 2079 N N . ARG A 1 276 ? -17.609 -18.172 0.198 1 89.88 276 ARG A N 1
ATOM 2080 C CA . ARG A 1 276 ? -18.344 -19.422 0.24 1 89.88 276 ARG A CA 1
ATOM 2081 C C . ARG A 1 276 ? -18.125 -20.234 -1.034 1 89.88 276 ARG A C 1
ATOM 2083 O O . ARG A 1 276 ? -18.562 -19.828 -2.115 1 89.88 276 ARG A O 1
ATOM 2090 N N . ASP A 1 277 ? -17.359 -21.188 -0.893 1 84.56 277 ASP A N 1
ATOM 2091 C CA . ASP A 1 277 ? -17.078 -22.125 -1.98 1 84.56 277 ASP A CA 1
ATOM 2092 C C . ASP A 1 277 ? -16.969 -23.562 -1.463 1 84.56 277 ASP A C 1
ATOM 2094 O O . ASP A 1 277 ? -15.961 -23.938 -0.871 1 84.56 277 ASP A O 1
ATOM 2098 N N . PRO A 1 278 ? -18.016 -24.344 -1.733 1 86.12 278 PRO A N 1
ATOM 2099 C CA . PRO A 1 278 ? -18.016 -25.719 -1.216 1 86.12 278 PRO A CA 1
ATOM 2100 C C . PRO A 1 278 ? -16.797 -26.516 -1.684 1 86.12 278 PRO A C 1
ATOM 2102 O O . PRO A 1 278 ? -16.328 -27.391 -0.963 1 86.12 278 PRO A O 1
ATOM 2105 N N . ARG A 1 279 ? -16.312 -26.344 -2.844 1 84.19 279 ARG A N 1
ATOM 2106 C CA . ARG A 1 279 ? -15.188 -27.094 -3.402 1 84.19 279 ARG A CA 1
ATOM 2107 C C . ARG A 1 279 ? -13.891 -26.766 -2.676 1 84.19 279 ARG A C 1
ATOM 2109 O O . ARG A 1 279 ? -12.938 -27.547 -2.717 1 84.19 279 ARG A O 1
ATOM 2116 N N . ARG A 1 280 ? -13.906 -25.656 -1.989 1 90.25 280 ARG A N 1
ATOM 2117 C CA . ARG A 1 280 ? -12.68 -25.219 -1.324 1 90.25 280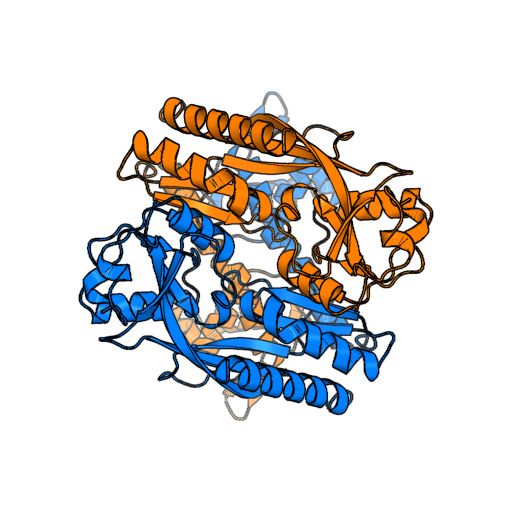 ARG A CA 1
ATOM 2118 C C . ARG A 1 280 ? -12.898 -25.062 0.176 1 90.25 280 ARG A C 1
ATOM 2120 O O . ARG A 1 280 ? -12.117 -24.391 0.854 1 90.25 280 ARG A O 1
ATOM 2127 N N . ALA A 1 281 ? -13.883 -25.656 0.676 1 91.94 281 ALA A N 1
ATOM 2128 C CA . ALA A 1 281 ? -14.297 -25.484 2.066 1 91.94 281 ALA A CA 1
ATOM 2129 C C . ALA A 1 281 ? -13.188 -25.906 3.025 1 91.94 281 ALA A C 1
ATOM 2131 O O . ALA A 1 281 ? -12.945 -25.25 4.035 1 91.94 281 ALA A O 1
ATOM 2132 N N . ALA A 1 282 ? -12.523 -26.953 2.738 1 93.06 282 ALA A N 1
ATOM 2133 C CA . ALA A 1 282 ? -11.469 -27.453 3.615 1 93.06 282 ALA A CA 1
ATOM 2134 C C . ALA A 1 282 ? -10.289 -26.484 3.666 1 93.06 282 ALA A C 1
ATOM 2136 O O . ALA A 1 282 ? -9.773 -26.188 4.746 1 93.06 282 ALA A O 1
ATOM 2137 N N . LEU A 1 283 ? -9.859 -26 2.543 1 94.62 283 LEU A N 1
ATOM 2138 C CA . LEU A 1 283 ? -8.75 -25.062 2.441 1 94.62 283 LEU A CA 1
ATOM 2139 C C . LEU A 1 283 ? -9.07 -23.75 3.16 1 94.62 283 LEU A C 1
ATOM 2141 O O . LEU A 1 283 ? -8.266 -23.25 3.953 1 94.62 283 LEU A O 1
ATOM 2145 N N . LEU A 1 284 ? -10.211 -23.219 2.9 1 96.44 284 LEU A N 1
ATOM 2146 C CA . LEU A 1 284 ? -10.633 -21.953 3.492 1 96.44 284 LEU A CA 1
ATOM 2147 C C . LEU A 1 284 ? -10.852 -22.109 4.996 1 96.44 284 LEU A C 1
ATOM 2149 O O . LEU A 1 284 ? -10.508 -21.203 5.77 1 96.44 284 LEU A O 1
ATOM 2153 N N . GLY A 1 285 ? -11.414 -23.25 5.332 1 96.81 285 GLY A N 1
ATOM 2154 C CA . GLY A 1 285 ? -11.57 -23.531 6.754 1 96.81 285 GLY A CA 1
ATOM 2155 C C . GLY A 1 285 ? -10.25 -23.578 7.504 1 96.81 285 GLY A C 1
ATOM 2156 O O . GLY A 1 285 ? -10.141 -23.047 8.617 1 96.81 285 GLY A O 1
ATOM 2157 N N . HIS A 1 286 ? -9.289 -24.172 6.938 1 96.62 286 HIS A N 1
ATOM 2158 C CA . HIS A 1 286 ? -7.957 -24.266 7.535 1 96.62 286 HIS A CA 1
ATOM 2159 C C . HIS A 1 286 ? -7.316 -22.891 7.672 1 96.62 286 HIS A C 1
ATOM 2161 O O . HIS A 1 286 ? -6.699 -22.594 8.695 1 96.62 286 HIS A O 1
ATOM 2167 N N . ALA A 1 287 ? -7.445 -22.109 6.684 1 98.06 287 ALA A N 1
ATOM 2168 C CA . ALA A 1 287 ? -6.898 -20.75 6.711 1 98.06 287 ALA A CA 1
ATOM 2169 C C . ALA A 1 287 ? -7.547 -19.922 7.816 1 98.06 287 ALA A C 1
ATOM 2171 O O . ALA A 1 287 ? -6.859 -19.234 8.562 1 98.06 287 ALA A O 1
ATOM 2172 N N . VAL A 1 288 ? -8.82 -20.016 7.934 1 98.5 288 VAL A N 1
ATOM 2173 C CA . VAL A 1 288 ? -9.562 -19.266 8.945 1 98.5 288 VAL A CA 1
ATOM 2174 C C . VAL A 1 288 ? -9.133 -19.719 10.344 1 98.5 288 VAL A C 1
ATOM 2176 O O . VAL A 1 288 ? -8.945 -18.891 11.242 1 98.5 288 VAL A O 1
ATOM 2179 N N . ALA A 1 289 ? -9 -21 10.477 1 98.38 289 ALA A N 1
ATOM 2180 C CA . ALA A 1 289 ? -8.562 -21.547 11.766 1 98.38 289 ALA A CA 1
ATOM 2181 C C . ALA A 1 289 ? -7.191 -21 12.148 1 98.38 289 ALA A C 1
ATOM 2183 O O . ALA A 1 289 ? -6.945 -20.688 13.312 1 98.38 289 ALA A O 1
ATOM 2184 N N . ARG A 1 290 ? -6.324 -20.875 11.242 1 97.94 290 ARG A N 1
ATOM 2185 C CA . ARG A 1 290 ? -4.984 -20.359 11.516 1 97.94 290 ARG A CA 1
ATOM 2186 C C . ARG A 1 290 ? -5.023 -18.875 11.836 1 97.94 290 ARG A C 1
ATOM 2188 O O . ARG A 1 290 ? -4.258 -18.391 12.672 1 97.94 290 ARG A O 1
ATOM 2195 N N . LEU A 1 291 ? -5.859 -18.156 11.133 1 98.56 291 LEU A N 1
ATOM 2196 C CA . LEU A 1 291 ? -6.035 -16.75 11.445 1 98.56 291 LEU A CA 1
ATOM 2197 C C . LEU A 1 291 ? -6.523 -16.562 12.875 1 98.56 291 LEU A C 1
ATOM 2199 O O . LEU A 1 291 ? -6.027 -15.703 13.602 1 98.56 291 LEU A O 1
ATOM 2203 N N . ARG A 1 292 ? -7.469 -17.391 13.25 1 98.25 292 ARG A N 1
ATOM 2204 C CA . ARG A 1 292 ? -7.992 -17.344 14.609 1 98.25 292 ARG A CA 1
ATOM 2205 C C . ARG A 1 292 ? -6.902 -17.641 15.633 1 98.25 292 ARG A C 1
ATOM 2207 O O . ARG A 1 292 ? -6.801 -16.969 16.656 1 98.25 292 ARG A O 1
ATOM 2214 N N . ALA A 1 293 ? -6.148 -18.656 15.344 1 97.81 293 ALA A N 1
ATOM 2215 C CA . ALA A 1 293 ? -5.043 -19.016 16.234 1 97.81 293 ALA A CA 1
ATOM 2216 C C . ALA A 1 293 ? -4.031 -17.875 16.328 1 97.81 293 ALA A C 1
ATOM 2218 O O . ALA A 1 293 ? -3.529 -17.578 17.422 1 97.81 293 ALA A O 1
ATOM 2219 N N . GLY A 1 294 ? -3.713 -17.266 15.18 1 96.25 294 GLY A N 1
ATOM 2220 C CA . GLY A 1 294 ? -2.807 -16.125 15.18 1 96.25 294 GLY A CA 1
ATOM 2221 C C . GLY A 1 294 ? -3.312 -14.961 16.016 1 96.25 294 GLY A C 1
ATOM 2222 O O . GLY A 1 294 ? -2.549 -14.344 16.75 1 96.25 294 GLY A O 1
ATOM 2223 N N . ALA A 1 295 ? -4.574 -14.672 15.875 1 97.06 295 ALA A N 1
ATOM 2224 C CA . ALA A 1 295 ? -5.191 -13.594 16.641 1 97.06 295 ALA A CA 1
ATOM 2225 C C . ALA A 1 295 ? -5.105 -13.875 18.141 1 97.06 295 ALA A C 1
ATOM 2227 O O . ALA A 1 295 ? -4.781 -12.984 18.938 1 97.06 295 ALA A O 1
ATOM 2228 N N . ARG A 1 296 ? -5.336 -15.102 18.516 1 95.75 296 ARG A N 1
ATOM 2229 C CA . ARG A 1 296 ? -5.281 -15.5 19.906 1 95.75 296 ARG A CA 1
ATOM 2230 C C . ARG A 1 296 ? -3.861 -15.375 20.453 1 95.75 296 ARG A C 1
ATOM 2232 O O . ARG A 1 296 ? -3.664 -14.938 21.594 1 95.75 296 ARG A O 1
ATOM 2239 N N . GLU A 1 297 ? -2.891 -15.781 19.688 1 92.44 297 GLU A N 1
ATOM 2240 C CA . GLU A 1 297 ? -1.489 -15.703 20.094 1 92.44 297 GLU A CA 1
ATOM 2241 C C . GLU A 1 297 ? -1.049 -14.258 20.297 1 92.44 297 GLU A C 1
ATOM 2243 O O . GLU A 1 297 ? -0.293 -13.961 21.219 1 92.44 297 GLU A O 1
ATOM 2248 N N . THR A 1 298 ? -1.55 -13.414 19.391 1 90.12 298 THR A N 1
ATOM 2249 C CA . THR A 1 298 ? -1.207 -12 19.469 1 90.12 298 THR A CA 1
ATOM 2250 C C . THR A 1 298 ? -1.829 -11.367 20.719 1 90.12 298 THR A C 1
ATOM 2252 O O . THR A 1 298 ? -1.205 -10.531 21.375 1 90.12 298 THR A O 1
ATOM 2255 N N . ASP A 1 299 ? -3.01 -11.758 21.078 1 89.12 299 ASP A N 1
ATOM 2256 C CA . ASP A 1 299 ? -3.701 -11.242 22.25 1 89.12 299 ASP A CA 1
ATOM 2257 C C . ASP A 1 299 ? -2.984 -11.648 23.547 1 89.12 299 ASP A C 1
ATOM 2259 O O . ASP A 1 299 ? -2.961 -10.891 24.516 1 89.12 299 ASP A O 1
ATOM 2263 N N . ALA A 1 300 ? -2.393 -12.789 23.484 1 84.38 300 ALA A N 1
ATOM 2264 C CA . ALA A 1 300 ? -1.751 -13.352 24.672 1 84.38 300 ALA A CA 1
ATOM 2265 C C . ALA A 1 300 ? -0.38 -12.719 24.906 1 84.38 300 ALA A C 1
ATOM 2267 O O . ALA A 1 300 ? 0.141 -12.75 26.031 1 84.38 300 ALA A O 1
ATOM 2268 N N . ALA A 1 301 ? 0.156 -12.188 23.938 1 75.5 301 ALA A N 1
ATOM 2269 C CA . ALA A 1 301 ? 1.489 -11.602 24.031 1 75.5 301 ALA A CA 1
ATOM 2270 C C . ALA A 1 301 ? 1.421 -10.18 24.578 1 75.5 301 ALA A C 1
ATOM 2272 O O . ALA A 1 301 ? 2.287 -9.766 25.359 1 75.5 301 ALA A O 1
ATOM 2273 N N . MET B 1 1 ? -15.562 -0.794 -22.719 1 57 1 MET B N 1
ATOM 2274 C CA . MET B 1 1 ? -15.031 -0.179 -21.5 1 57 1 MET B CA 1
ATOM 2275 C C . MET B 1 1 ? -16.156 0.195 -20.547 1 57 1 MET B C 1
ATOM 2277 O O . MET B 1 1 ? -17.219 0.654 -20.969 1 57 1 MET B O 1
ATOM 2281 N N . LEU B 1 2 ? -15.969 -0.288 -19.281 1 65.44 2 LEU B N 1
ATOM 2282 C CA . LEU B 1 2 ? -17 -0.049 -18.281 1 65.44 2 LEU B CA 1
ATOM 2283 C C . LEU B 1 2 ? -17.219 1.445 -18.078 1 65.44 2 LEU B C 1
ATOM 2285 O O . LEU B 1 2 ? -16.25 2.211 -17.984 1 65.44 2 LEU B O 1
ATOM 2289 N N . ASN B 1 3 ? -18.375 1.901 -18.203 1 70.5 3 ASN B N 1
ATOM 2290 C CA . ASN B 1 3 ? -18.766 3.289 -17.984 1 70.5 3 ASN B CA 1
ATOM 2291 C C . ASN B 1 3 ? -18.859 3.609 -16.484 1 70.5 3 ASN B C 1
ATOM 2293 O O . ASN B 1 3 ? -19.703 3.051 -15.789 1 70.5 3 ASN B O 1
ATOM 2297 N N . PRO B 1 4 ? -17.969 4.566 -16.016 1 73 4 PRO B N 1
ATOM 2298 C CA . PRO B 1 4 ? -17.969 4.855 -14.578 1 73 4 PRO B CA 1
ATOM 2299 C C . PRO B 1 4 ? -19.312 5.398 -14.094 1 73 4 PRO B C 1
ATOM 2301 O O . PRO B 1 4 ? -19.703 5.16 -12.945 1 73 4 PRO B O 1
ATOM 2304 N N . ARG B 1 5 ? -19.969 6.137 -14.961 1 77.25 5 ARG B N 1
ATOM 2305 C CA . ARG B 1 5 ? -21.266 6.668 -14.57 1 77.25 5 ARG B CA 1
ATOM 2306 C C . ARG B 1 5 ? -22.25 5.543 -14.266 1 77.25 5 ARG B C 1
ATOM 2308 O O . ARG B 1 5 ? -23.031 5.637 -13.312 1 77.25 5 ARG B O 1
ATOM 2315 N N . ARG B 1 6 ? -22.109 4.539 -15 1 85.69 6 ARG B N 1
ATOM 2316 C CA . ARG B 1 6 ? -23 3.412 -14.773 1 85.69 6 ARG B CA 1
ATOM 2317 C C . ARG B 1 6 ? -22.672 2.693 -13.477 1 85.69 6 ARG B C 1
ATOM 2319 O O . ARG B 1 6 ? -23.562 2.211 -12.773 1 85.69 6 ARG B O 1
ATOM 2326 N N . LEU B 1 7 ? -21.391 2.627 -13.258 1 80.31 7 LEU B N 1
ATOM 2327 C CA . LEU B 1 7 ? -20.984 2.039 -11.984 1 80.31 7 LEU B CA 1
ATOM 2328 C C . LEU B 1 7 ? -21.484 2.877 -10.812 1 80.31 7 LEU B C 1
ATOM 2330 O O . LEU B 1 7 ? -21.922 2.332 -9.789 1 80.31 7 LEU B O 1
ATOM 2334 N N . GLU B 1 8 ? -21.438 4.176 -10.953 1 79.25 8 GLU B N 1
ATOM 2335 C CA . GLU B 1 8 ? -21.984 5.078 -9.945 1 79.25 8 GLU B CA 1
ATOM 2336 C C . GLU B 1 8 ? -23.484 4.852 -9.758 1 79.25 8 GLU B C 1
ATOM 2338 O O . GLU B 1 8 ? -23.969 4.844 -8.625 1 79.25 8 GLU B O 1
ATOM 2343 N N . ILE B 1 9 ? -24.109 4.699 -10.844 1 85.44 9 ILE B N 1
ATOM 2344 C CA . ILE B 1 9 ? -25.547 4.5 -10.812 1 85.44 9 ILE B CA 1
ATOM 2345 C C . ILE B 1 9 ? -25.875 3.166 -10.141 1 85.44 9 ILE B C 1
ATOM 2347 O O . ILE B 1 9 ? -26.797 3.074 -9.336 1 85.44 9 ILE B O 1
ATOM 2351 N N . LEU B 1 10 ? -25.078 2.168 -10.469 1 88.06 10 LEU B N 1
ATOM 2352 C CA . LEU B 1 10 ? -25.266 0.878 -9.812 1 88.06 10 LEU B CA 1
ATOM 2353 C C . LEU B 1 10 ? -25.172 1.022 -8.297 1 88.06 10 LEU B C 1
ATOM 2355 O O . LEU B 1 10 ? -26.031 0.53 -7.57 1 88.06 10 LEU B O 1
ATOM 2359 N N . ARG B 1 11 ? -24.188 1.731 -7.926 1 82.75 11 ARG B N 1
ATOM 2360 C CA . ARG B 1 11 ? -24 1.917 -6.492 1 82.75 11 ARG B CA 1
ATOM 2361 C C . ARG B 1 11 ? -25.172 2.68 -5.879 1 82.75 11 ARG B C 1
ATOM 2363 O O . ARG B 1 11 ? -25.609 2.367 -4.77 1 82.75 11 ARG B O 1
ATOM 2370 N N . ALA B 1 12 ? -25.641 3.645 -6.52 1 79.81 12 ALA B N 1
ATOM 2371 C CA . ALA B 1 12 ? -26.781 4.43 -6.055 1 79.81 12 ALA B CA 1
ATOM 2372 C C . ALA B 1 12 ? -28.031 3.564 -5.934 1 79.81 12 ALA B C 1
ATOM 2374 O O . ALA B 1 12 ? -28.797 3.697 -4.977 1 79.81 12 ALA B O 1
ATOM 2375 N N . VAL B 1 13 ? -28.172 2.705 -6.863 1 88.62 13 VAL B N 1
ATOM 2376 C CA . VAL B 1 13 ? -29.344 1.827 -6.852 1 88.62 13 VAL B CA 1
ATOM 2377 C C . VAL B 1 13 ? -29.25 0.867 -5.668 1 88.62 13 VAL B C 1
ATOM 2379 O O . VAL B 1 13 ? -30.25 0.65 -4.965 1 88.62 13 VAL B O 1
ATOM 2382 N N . LEU B 1 14 ? -28.125 0.366 -5.488 1 84.31 14 LEU B N 1
ATOM 2383 C CA . LEU B 1 14 ? -27.938 -0.563 -4.379 1 84.31 14 LEU B CA 1
ATOM 2384 C C . LEU B 1 14 ? -28.156 0.137 -3.043 1 84.31 14 LEU B C 1
ATOM 2386 O O . LEU B 1 14 ? -28.781 -0.419 -2.137 1 84.31 14 LEU B O 1
ATOM 2390 N N . ALA B 1 15 ? -27.641 1.343 -2.986 1 74.88 15 ALA B N 1
ATOM 2391 C CA . ALA B 1 15 ? -27.766 2.119 -1.755 1 74.88 15 ALA B CA 1
ATOM 2392 C C . ALA B 1 15 ? -29.219 2.492 -1.484 1 74.88 15 ALA B C 1
ATOM 2394 O O . ALA B 1 15 ? -29.672 2.455 -0.339 1 74.88 15 ALA B O 1
ATOM 2395 N N . ALA B 1 16 ? -29.938 2.828 -2.502 1 76.94 16 ALA B N 1
ATOM 2396 C CA . ALA B 1 16 ? -31.312 3.279 -2.383 1 76.94 16 ALA B CA 1
ATOM 2397 C C . ALA B 1 16 ? -32.25 2.096 -2.217 1 76.94 16 ALA B C 1
ATOM 2399 O O . ALA B 1 16 ? -33.375 2.248 -1.688 1 76.94 16 ALA B O 1
ATOM 2400 N N . GLY B 1 17 ? -31.781 0.956 -2.658 1 80.94 17 GLY B N 1
ATOM 2401 C CA . GLY B 1 17 ? -32.594 -0.255 -2.572 1 80.94 17 GLY B CA 1
ATOM 2402 C C . GLY B 1 17 ? -33.625 -0.353 -3.658 1 80.94 17 GLY B C 1
ATOM 2403 O O . GLY B 1 17 ? -34.406 -1.318 -3.705 1 80.94 17 GLY B O 1
ATOM 2404 N N . SER B 1 18 ? -33.781 0.734 -4.438 1 84.06 18 SER B N 1
ATOM 2405 C CA . SER B 1 18 ? -34.781 0.706 -5.523 1 84.06 18 SER B CA 1
ATOM 2406 C C . SER B 1 18 ? -34.344 1.634 -6.66 1 84.06 18 SER B C 1
ATOM 2408 O O . SER B 1 18 ? -33.656 2.629 -6.438 1 84.06 18 SER B O 1
ATOM 2410 N N . ILE B 1 19 ? -34.812 1.229 -7.863 1 87.94 19 ILE B N 1
ATOM 2411 C CA . ILE B 1 19 ? -34.531 2.029 -9.047 1 87.94 19 ILE B CA 1
ATOM 2412 C C . ILE B 1 19 ? -35.219 3.389 -8.93 1 87.94 19 ILE B C 1
ATOM 2414 O O . ILE B 1 19 ? -34.625 4.426 -9.219 1 87.94 19 ILE B O 1
ATOM 2418 N N . ASN B 1 20 ? -36.406 3.389 -8.391 1 86.56 20 ASN B N 1
ATOM 2419 C CA . ASN B 1 20 ? -37.188 4.621 -8.273 1 86.56 20 ASN B CA 1
ATOM 2420 C C . ASN B 1 20 ? -36.531 5.598 -7.301 1 86.56 20 ASN B C 1
ATOM 2422 O O . ASN B 1 20 ? -36.406 6.789 -7.598 1 86.56 20 ASN B O 1
ATOM 2426 N N . GLN B 1 21 ? -36.188 5.07 -6.262 1 84.19 21 GLN B N 1
ATOM 2427 C CA . GLN B 1 21 ? -35.562 5.926 -5.254 1 84.19 21 GLN B CA 1
ATOM 2428 C C . GLN B 1 21 ? -34.219 6.449 -5.734 1 84.19 21 GLN B C 1
ATOM 2430 O O . GLN B 1 21 ? -33.875 7.609 -5.496 1 84.19 21 GLN B O 1
ATOM 2435 N N . ALA B 1 22 ? -33.469 5.547 -6.383 1 84.88 22 ALA B N 1
ATOM 2436 C CA . ALA B 1 22 ? -32.219 5.988 -6.945 1 84.88 22 ALA B CA 1
ATOM 2437 C C . ALA B 1 22 ? -32.438 7.086 -7.984 1 84.88 22 ALA B C 1
ATOM 2439 O O . ALA B 1 22 ? -31.656 8.047 -8.047 1 84.88 22 ALA B O 1
ATOM 2440 N N . ALA B 1 23 ? -33.406 6.973 -8.781 1 85.38 23 ALA B N 1
ATOM 2441 C CA . ALA B 1 23 ? -33.75 7.969 -9.797 1 85.38 23 ALA B CA 1
ATOM 2442 C C . ALA B 1 23 ? -34.031 9.32 -9.156 1 85.38 23 ALA B C 1
ATOM 2444 O O . ALA B 1 23 ? -33.531 10.352 -9.617 1 85.38 23 ALA B O 1
ATOM 2445 N N . ARG B 1 24 ? -34.719 9.336 -8.07 1 77.5 24 ARG B N 1
ATOM 2446 C CA . ARG B 1 24 ? -35.031 10.562 -7.348 1 77.5 24 ARG B CA 1
ATOM 2447 C C . ARG B 1 24 ? -33.781 11.203 -6.777 1 77.5 24 ARG B C 1
ATOM 2449 O O . ARG B 1 24 ? -33.562 12.406 -6.926 1 77.5 24 ARG B O 1
ATOM 2456 N N . ASN B 1 25 ? -32.969 10.328 -6.273 1 76.69 25 ASN B N 1
ATOM 2457 C CA . ASN B 1 25 ? -31.75 10.82 -5.629 1 76.69 25 ASN B CA 1
ATOM 2458 C C . ASN B 1 25 ? -30.797 11.438 -6.641 1 76.69 25 ASN B C 1
ATOM 2460 O O . ASN B 1 25 ? -30.078 12.391 -6.32 1 76.69 25 ASN B O 1
ATOM 2464 N N . LEU B 1 26 ? -30.797 10.859 -7.824 1 79.62 26 LEU B N 1
ATOM 2465 C CA . LEU B 1 26 ? -29.812 11.266 -8.828 1 79.62 26 LEU B CA 1
ATOM 2466 C C . LEU B 1 26 ? -30.453 12.195 -9.852 1 79.62 26 LEU B C 1
ATOM 2468 O O . LEU B 1 26 ? -29.781 12.625 -10.805 1 79.62 26 LEU B O 1
ATOM 2472 N N . SER B 1 27 ? -31.703 12.531 -9.656 1 83.88 27 SER B N 1
ATOM 2473 C CA . SER B 1 27 ? -32.469 13.398 -10.555 1 83.88 27 SER B CA 1
ATOM 2474 C C . SER B 1 27 ? -32.469 12.852 -11.977 1 83.88 27 SER B C 1
ATOM 2476 O O . SER B 1 27 ? -32.219 13.578 -12.93 1 83.88 27 SER B O 1
ATOM 2478 N N . TYR B 1 28 ? -32.562 11.594 -12.039 1 85.81 28 TYR B N 1
ATOM 2479 C CA . TYR B 1 28 ? -32.812 10.883 -13.289 1 85.81 28 TYR B CA 1
ATOM 2480 C C . TYR B 1 28 ? -34.25 10.328 -13.312 1 85.81 28 TYR B C 1
ATOM 2482 O O . TYR B 1 28 ? -34.938 10.32 -12.289 1 85.81 28 TYR B O 1
ATOM 2490 N N . SER B 1 29 ? -34.719 9.977 -14.445 1 89.5 29 SER B N 1
ATOM 2491 C CA . SER B 1 29 ? -35.938 9.18 -14.531 1 89.5 29 SER B CA 1
ATOM 2492 C C . SER B 1 29 ? -35.656 7.707 -14.242 1 89.5 29 SER B C 1
ATOM 2494 O O . SER B 1 29 ? -34.562 7.219 -14.508 1 89.5 29 SER B O 1
ATOM 2496 N N . PRO B 1 30 ? -36.594 7.09 -13.68 1 90 30 PRO B N 1
ATOM 2497 C CA . PRO B 1 30 ? -36.438 5.648 -13.469 1 90 30 PRO B CA 1
ATOM 2498 C C . PRO B 1 30 ? -36.094 4.906 -14.758 1 90 30 PRO B C 1
ATOM 2500 O O . PRO B 1 30 ? -35.312 3.949 -14.727 1 90 30 PRO B O 1
ATOM 2503 N N . ALA B 1 31 ? -36.656 5.34 -15.797 1 92.06 31 ALA B N 1
ATOM 2504 C CA . ALA B 1 31 ? -36.344 4.73 -17.094 1 92.06 31 ALA B CA 1
ATOM 2505 C C . ALA B 1 31 ? -34.875 4.883 -17.438 1 92.06 31 ALA B C 1
ATOM 2507 O O . ALA B 1 31 ? -34.25 3.949 -17.938 1 92.06 31 ALA B O 1
ATOM 2508 N N . THR B 1 32 ? -34.406 6.031 -17.156 1 92 32 THR B N 1
ATOM 2509 C CA . THR B 1 32 ? -33 6.312 -17.422 1 92 32 THR B CA 1
ATOM 2510 C C . THR B 1 32 ? -32.094 5.43 -16.547 1 92 32 THR B C 1
ATOM 2512 O O . THR B 1 32 ? -31.109 4.875 -17.031 1 92 32 THR B O 1
ATOM 2515 N N . ILE B 1 33 ? -32.406 5.27 -15.312 1 91.25 33 ILE B N 1
ATOM 2516 C CA . ILE B 1 33 ? -31.641 4.414 -14.406 1 91.25 33 ILE B CA 1
ATOM 2517 C C . ILE B 1 33 ? -31.656 2.975 -14.914 1 91.25 33 ILE B C 1
ATOM 2519 O O . ILE B 1 33 ? -30.625 2.314 -14.984 1 91.25 33 ILE B O 1
ATOM 2523 N N . SER B 1 34 ? -32.812 2.547 -15.297 1 92.19 34 SER B N 1
ATOM 2524 C CA . SER B 1 34 ? -33 1.186 -15.797 1 92.19 34 SER B CA 1
ATOM 2525 C C . SER B 1 34 ? -32.156 0.948 -17.047 1 92.19 34 SER B C 1
ATOM 2527 O O . SER B 1 34 ? -31.547 -0.116 -17.203 1 92.19 34 SER B O 1
ATOM 2529 N N . GLN B 1 35 ? -32.125 1.897 -17.828 1 93 35 GLN B N 1
ATOM 2530 C CA . GLN B 1 35 ? -31.344 1.813 -19.047 1 93 35 GLN B CA 1
ATOM 2531 C C . GLN B 1 35 ? -29.844 1.705 -18.734 1 93 35 GLN B C 1
ATOM 2533 O O . GLN B 1 35 ? -29.125 0.918 -19.359 1 93 35 GLN B O 1
ATOM 2538 N N . HIS B 1 36 ? -29.406 2.508 -17.828 1 92.81 36 HIS B N 1
ATOM 2539 C CA . HIS B 1 36 ? -28 2.459 -17.422 1 92.81 36 HIS B CA 1
ATOM 2540 C C . HIS B 1 36 ? -27.656 1.101 -16.828 1 92.81 36 HIS B C 1
ATOM 2542 O O . HIS B 1 36 ? -26.578 0.564 -17.078 1 92.81 36 HIS B O 1
ATOM 2548 N N . MET B 1 37 ? -28.531 0.542 -16.094 1 91.81 37 MET B N 1
ATOM 2549 C CA . MET B 1 37 ? -28.297 -0.755 -15.469 1 91.81 37 MET B CA 1
ATOM 2550 C C . MET B 1 37 ? -28.281 -1.868 -16.516 1 91.81 37 MET B C 1
ATOM 2552 O O . MET B 1 37 ? -27.438 -2.768 -16.453 1 91.81 37 MET B O 1
ATOM 2556 N N . SER B 1 38 ? -29.188 -1.783 -17.422 1 92.31 38 SER B N 1
ATOM 2557 C CA . SER B 1 38 ? -29.219 -2.748 -18.516 1 92.31 38 SER B CA 1
ATOM 2558 C C . SER B 1 38 ? -27.953 -2.676 -19.359 1 92.31 38 SER B C 1
ATOM 2560 O O . SER B 1 38 ? -27.391 -3.707 -19.75 1 92.31 38 SER B O 1
ATOM 2562 N N . ALA B 1 39 ? -27.562 -1.561 -19.609 1 92.31 39 ALA B N 1
ATOM 2563 C CA . ALA B 1 39 ? -26.344 -1.359 -20.391 1 92.31 39 ALA B CA 1
ATOM 2564 C C . ALA B 1 39 ? -25.125 -1.901 -19.641 1 92.31 39 ALA B C 1
ATOM 2566 O O . ALA B 1 39 ? -24.25 -2.521 -20.25 1 92.31 39 ALA B O 1
ATOM 2567 N N . LEU B 1 40 ? -25.094 -1.698 -18.406 1 88 40 LEU B N 1
ATOM 2568 C CA . LEU B 1 40 ? -24 -2.209 -17.594 1 88 40 LEU B CA 1
ATOM 2569 C C . LEU B 1 40 ? -23.984 -3.734 -17.578 1 88 40 LEU B C 1
ATOM 2571 O O . LEU B 1 40 ? -22.922 -4.355 -17.656 1 88 40 LEU B O 1
ATOM 2575 N N . ALA B 1 41 ? -25.172 -4.309 -17.484 1 88.56 41 ALA B N 1
ATOM 2576 C CA . ALA B 1 41 ? -25.297 -5.766 -17.531 1 88.56 41 ALA B CA 1
ATOM 2577 C C . ALA B 1 41 ? -24.75 -6.324 -18.844 1 88.56 41 ALA B C 1
ATOM 2579 O O . ALA B 1 41 ? -24.031 -7.316 -18.844 1 88.56 41 ALA B O 1
ATOM 2580 N N . ARG B 1 42 ? -25 -5.641 -19.875 1 87.5 42 ARG B N 1
ATOM 2581 C CA . ARG B 1 42 ? -24.516 -6.051 -21.188 1 87.5 42 ARG B CA 1
ATOM 2582 C C . ARG B 1 42 ? -23 -5.902 -21.281 1 87.5 42 ARG B C 1
ATOM 2584 O O . ARG B 1 42 ? -22.328 -6.781 -21.812 1 87.5 42 ARG B O 1
ATOM 2591 N N . GLU B 1 43 ? -22.578 -4.84 -20.812 1 81.62 43 GLU B N 1
ATOM 2592 C CA . GLU B 1 43 ? -21.156 -4.555 -20.859 1 81.62 43 GLU B CA 1
ATOM 2593 C C . GLU B 1 43 ? -20.359 -5.594 -20.078 1 81.62 43 GLU B C 1
ATOM 2595 O O . GLU B 1 43 ? -19.25 -5.965 -20.469 1 81.62 43 GLU B O 1
ATOM 2600 N N . THR B 1 44 ? -20.953 -6.027 -19.016 1 78.5 44 THR B N 1
ATOM 2601 C CA . THR B 1 44 ? -20.219 -6.898 -18.094 1 78.5 44 THR B CA 1
ATOM 2602 C C . THR B 1 44 ? -20.562 -8.359 -18.359 1 78.5 44 THR B C 1
ATOM 2604 O O . THR B 1 44 ? -19.844 -9.266 -17.906 1 78.5 44 THR B O 1
ATOM 2607 N N . GLY B 1 45 ? -21.656 -8.602 -19 1 81.69 45 GLY B N 1
ATOM 2608 C CA . GLY B 1 45 ? -22.172 -9.953 -19.172 1 81.69 45 GLY B CA 1
ATOM 2609 C C . GLY B 1 45 ? -22.734 -10.539 -17.891 1 81.69 45 GLY B C 1
ATOM 2610 O O . GLY B 1 45 ? -22.922 -11.758 -17.797 1 81.69 45 GLY B O 1
ATOM 2611 N N . LEU B 1 46 ? -22.922 -9.734 -16.891 1 84.81 46 LEU B N 1
ATOM 2612 C CA . LEU B 1 46 ? -23.438 -10.188 -15.602 1 84.81 46 LEU B CA 1
ATOM 2613 C C . LEU B 1 46 ? -24.938 -9.922 -15.5 1 84.81 46 LEU B C 1
ATOM 2615 O O . LEU B 1 46 ? -25.469 -9.023 -16.172 1 84.81 46 LEU B O 1
ATOM 2619 N N . VAL B 1 47 ? -25.609 -10.758 -14.766 1 87.62 47 VAL B N 1
ATOM 2620 C CA . VAL B 1 47 ? -26.969 -10.445 -14.336 1 87.62 47 VAL B CA 1
ATOM 2621 C C . VAL B 1 47 ? -26.922 -9.609 -13.055 1 87.62 47 VAL B C 1
ATOM 2623 O O . VAL B 1 47 ? -26.469 -10.078 -12.016 1 87.62 47 VAL B O 1
ATOM 2626 N N . LEU B 1 48 ? -27.312 -8.383 -13.164 1 90.44 48 LEU B N 1
ATOM 2627 C CA . LEU B 1 48 ? -27.141 -7.461 -12.047 1 90.44 48 LEU B CA 1
ATOM 2628 C C . LEU B 1 48 ? -28.391 -7.445 -11.156 1 90.44 48 LEU B C 1
ATOM 2630 O O . LEU B 1 48 ? -28.281 -7.273 -9.945 1 90.44 48 LEU B O 1
ATOM 2634 N N . PHE B 1 49 ? -29.531 -7.543 -11.797 1 90.88 49 PHE B N 1
ATOM 2635 C CA . PHE B 1 49 ? -30.781 -7.539 -11.055 1 90.88 49 PHE B CA 1
ATOM 2636 C C . PHE B 1 49 ? -31.688 -8.68 -11.516 1 90.88 49 PHE B C 1
ATOM 2638 O O . PHE B 1 49 ? -31.656 -9.062 -12.688 1 90.88 49 PHE B O 1
ATOM 2645 N N . GLU B 1 50 ? -32.312 -9.25 -10.508 1 90 50 GLU B N 1
ATOM 2646 C CA . GLU B 1 50 ? -33.281 -10.305 -10.797 1 90 50 GLU B CA 1
ATOM 2647 C C . GLU B 1 50 ? -34.688 -9.93 -10.281 1 90 50 GLU B C 1
ATOM 2649 O O . GLU B 1 50 ? -34.812 -9.156 -9.328 1 90 50 GLU B O 1
ATOM 2654 N N . LYS B 1 51 ? -35.719 -10.5 -10.984 1 82.25 51 LYS B N 1
ATOM 2655 C CA . LYS B 1 51 ? -37.094 -10.242 -10.602 1 82.25 51 LYS B CA 1
ATOM 2656 C C . LYS B 1 51 ? -37.438 -10.953 -9.289 1 82.25 51 LYS B C 1
ATOM 2658 O O . LYS B 1 51 ? -37.062 -12.102 -9.078 1 82.25 51 LYS B O 1
ATOM 2663 N N . GLN B 1 52 ? -37.844 -10.234 -8.398 1 82.12 52 GLN B N 1
ATOM 2664 C CA . GLN B 1 52 ? -38.406 -10.766 -7.16 1 82.12 52 GLN B CA 1
ATOM 2665 C C . GLN B 1 52 ? -39.812 -10.188 -6.91 1 82.12 52 GLN B C 1
ATOM 2667 O O . GLN B 1 52 ? -39.938 -9.047 -6.469 1 82.12 52 GLN B O 1
ATOM 2672 N N . GLY B 1 53 ? -40.812 -10.969 -7.09 1 78.94 53 GLY B N 1
ATOM 2673 C CA . GLY B 1 53 ? -42.188 -10.453 -7.02 1 78.94 53 GLY B CA 1
ATOM 2674 C C . GLY B 1 53 ? -42.438 -9.297 -7.973 1 78.94 53 GLY B C 1
ATOM 2675 O O . GLY B 1 53 ? -42.188 -9.422 -9.18 1 78.94 53 GLY B O 1
ATOM 2676 N N . ARG B 1 54 ? -42.906 -8.211 -7.359 1 73.19 54 ARG B N 1
ATOM 2677 C CA . ARG B 1 54 ? -43.219 -7.035 -8.164 1 73.19 54 ARG B CA 1
ATOM 2678 C C . ARG B 1 54 ? -42 -6.121 -8.289 1 73.19 54 ARG B C 1
ATOM 2680 O O . ARG B 1 54 ? -42.031 -5.094 -8.961 1 73.19 54 ARG B O 1
ATOM 2687 N N . GLY B 1 55 ? -40.938 -6.57 -7.688 1 78.81 55 GLY B N 1
ATOM 2688 C CA . GLY B 1 55 ? -39.75 -5.691 -7.672 1 78.81 55 GLY B CA 1
ATOM 2689 C C . GLY B 1 55 ? -38.5 -6.371 -8.172 1 78.81 55 GLY B C 1
ATOM 2690 O O . GLY B 1 55 ? -38.562 -7.383 -8.867 1 78.81 55 GLY B O 1
ATOM 2691 N N . ILE B 1 56 ? -37.375 -5.66 -8.172 1 82.81 56 ILE B N 1
ATOM 2692 C CA . ILE B 1 56 ? -36.094 -6.203 -8.562 1 82.81 56 ILE B CA 1
ATOM 2693 C C . ILE B 1 56 ? -35.156 -6.23 -7.359 1 82.81 56 ILE B C 1
ATOM 2695 O O . ILE B 1 56 ? -35.281 -5.402 -6.453 1 82.81 56 ILE B O 1
ATOM 2699 N N . VAL B 1 57 ? -34.375 -7.312 -7.305 1 87.44 57 VAL B N 1
ATOM 2700 C CA . VAL B 1 57 ? -33.375 -7.438 -6.262 1 87.44 57 VAL B CA 1
ATOM 2701 C C . VAL B 1 57 ? -31.984 -7.559 -6.891 1 87.44 57 VAL B C 1
ATOM 2703 O O . VAL B 1 57 ? -31.828 -8.203 -7.93 1 87.44 57 VAL B O 1
ATOM 2706 N N . ALA B 1 58 ? -31.031 -6.926 -6.297 1 88.12 58 ALA B N 1
ATOM 2707 C CA . ALA B 1 58 ? -29.656 -6.988 -6.777 1 88.12 58 ALA B CA 1
ATOM 2708 C C . ALA B 1 58 ? -29.078 -8.383 -6.59 1 88.12 58 ALA B C 1
ATOM 2710 O O . ALA B 1 58 ? -29.312 -9.031 -5.57 1 88.12 58 ALA B O 1
ATOM 2711 N N . THR B 1 59 ? -28.391 -8.859 -7.633 1 86.44 59 THR B N 1
ATOM 2712 C CA . THR B 1 59 ? -27.688 -10.133 -7.527 1 86.44 59 THR B CA 1
ATOM 2713 C C . THR B 1 59 ? -26.391 -9.977 -6.719 1 86.44 59 THR B C 1
ATOM 2715 O O . THR B 1 59 ? -25.953 -8.852 -6.457 1 86.44 59 THR B O 1
ATOM 2718 N N . ASP B 1 60 ? -25.875 -11.102 -6.375 1 74.69 60 ASP B N 1
ATOM 2719 C CA . ASP B 1 60 ? -24.578 -11.094 -5.703 1 74.69 60 ASP B CA 1
ATOM 2720 C C . ASP B 1 60 ? -23.5 -10.469 -6.594 1 74.69 60 ASP B C 1
ATOM 2722 O O . ASP B 1 60 ? -22.625 -9.742 -6.105 1 74.69 60 ASP B O 1
ATOM 2726 N N . ASP B 1 61 ? -23.656 -10.742 -7.855 1 77.94 61 ASP B N 1
ATOM 2727 C CA . ASP B 1 61 ? -22.719 -10.188 -8.82 1 77.94 61 ASP B CA 1
ATOM 2728 C C . ASP B 1 61 ? -22.781 -8.664 -8.836 1 77.94 61 ASP B C 1
ATOM 2730 O O . ASP B 1 61 ? -21.75 -7.988 -8.93 1 77.94 61 ASP B O 1
ATOM 2734 N N . ALA B 1 62 ? -23.984 -8.18 -8.727 1 81.62 62 ALA B N 1
ATOM 2735 C CA . ALA B 1 62 ? -24.172 -6.727 -8.703 1 81.62 62 ALA B CA 1
ATOM 2736 C C . ALA B 1 62 ? -23.484 -6.113 -7.484 1 81.62 62 ALA B C 1
ATOM 2738 O O . ALA B 1 62 ? -22.781 -5.102 -7.602 1 81.62 62 ALA B O 1
ATOM 2739 N N . ARG B 1 63 ? -23.641 -6.711 -6.398 1 77.12 63 ARG B N 1
ATOM 2740 C CA . ARG B 1 63 ? -23.078 -6.215 -5.145 1 77.12 63 ARG B CA 1
ATOM 2741 C C . ARG B 1 63 ? -21.562 -6.277 -5.16 1 77.12 63 ARG B C 1
ATOM 2743 O O . ARG B 1 63 ? -20.891 -5.336 -4.727 1 77.12 63 ARG B O 1
ATOM 2750 N N . HIS B 1 64 ? -21.141 -7.348 -5.715 1 71.12 64 HIS B N 1
ATOM 2751 C CA . HIS B 1 64 ? -19.688 -7.508 -5.82 1 71.12 64 HIS B CA 1
ATOM 2752 C C . HIS B 1 64 ? -19.094 -6.469 -6.754 1 71.12 64 HIS B C 1
ATOM 2754 O O . HIS B 1 64 ? -18.078 -5.848 -6.43 1 71.12 64 HIS B O 1
ATOM 2760 N N . LEU B 1 65 ? -19.75 -6.324 -7.848 1 74.44 65 LEU B N 1
ATOM 2761 C CA . LEU B 1 65 ? -19.297 -5.336 -8.82 1 74.44 65 LEU B CA 1
ATOM 2762 C C . LEU B 1 65 ? -19.281 -3.939 -8.203 1 74.44 65 LEU B C 1
ATOM 2764 O O . LEU B 1 65 ? -18.312 -3.188 -8.383 1 74.44 65 LEU B O 1
ATOM 2768 N N . ALA B 1 66 ? -20.281 -3.627 -7.488 1 75.94 66 ALA B N 1
ATOM 2769 C CA . ALA B 1 66 ? -20.375 -2.316 -6.852 1 75.94 66 ALA B CA 1
ATOM 2770 C C . ALA B 1 66 ? -19.25 -2.117 -5.832 1 75.94 66 ALA B C 1
ATOM 2772 O O . ALA B 1 66 ? -18.656 -1.041 -5.758 1 75.94 66 ALA B O 1
ATOM 2773 N N . ASP B 1 67 ? -19.016 -3.094 -5.125 1 68 67 ASP B N 1
ATOM 2774 C CA . ASP B 1 67 ? -17.953 -3.045 -4.125 1 68 67 ASP B CA 1
ATOM 2775 C C . ASP B 1 67 ? -16.594 -2.807 -4.781 1 68 67 ASP B C 1
ATOM 2777 O O . ASP B 1 67 ? -15.805 -1.982 -4.312 1 68 67 ASP B O 1
ATOM 2781 N N . GLN B 1 68 ? -16.375 -3.461 -5.84 1 65.5 68 GLN B N 1
ATOM 2782 C CA . GLN B 1 68 ? -15.109 -3.346 -6.555 1 65.5 68 GLN B CA 1
ATOM 2783 C C . GLN B 1 68 ? -14.984 -1.991 -7.246 1 65.5 68 GLN B C 1
ATOM 2785 O O . GLN B 1 68 ? -13.883 -1.468 -7.41 1 65.5 68 GLN B O 1
ATOM 2790 N N . ALA B 1 69 ? -16.172 -1.456 -7.602 1 69.62 69 ALA B N 1
ATOM 2791 C CA . ALA B 1 69 ? -16.188 -0.178 -8.312 1 69.62 69 ALA B CA 1
ATOM 2792 C C . ALA B 1 69 ? -15.859 0.975 -7.371 1 69.62 69 ALA B C 1
ATOM 2794 O O . ALA B 1 69 ? -15.508 2.07 -7.816 1 69.62 69 ALA B O 1
ATOM 2795 N N . GLN B 1 70 ? -16.016 0.79 -6.121 1 63.78 70 GLN B N 1
ATOM 2796 C CA . GLN B 1 70 ? -15.797 1.841 -5.129 1 63.78 70 GLN B CA 1
ATOM 2797 C C . GLN B 1 70 ? -14.406 2.445 -5.262 1 63.78 70 GLN B C 1
ATOM 2799 O O . GLN B 1 70 ? -14.242 3.668 -5.234 1 63.78 70 GLN B O 1
ATOM 2804 N N . ALA B 1 71 ? -13.469 1.671 -5.41 1 62.19 71 ALA B N 1
ATOM 2805 C CA . ALA B 1 71 ? -12.094 2.148 -5.547 1 62.19 71 ALA B CA 1
ATOM 2806 C C . ALA B 1 71 ? -11.945 3.045 -6.773 1 62.19 71 ALA B C 1
ATOM 2808 O O . ALA B 1 71 ? -11.273 4.082 -6.719 1 62.19 71 ALA B O 1
ATOM 2809 N N . LEU B 1 72 ? -12.594 2.566 -7.746 1 61.38 72 LEU B N 1
ATOM 2810 C CA . LEU B 1 72 ? -12.562 3.34 -8.984 1 61.38 72 LEU B CA 1
ATOM 2811 C C . LEU B 1 72 ? -13.203 4.707 -8.781 1 61.38 72 LEU B C 1
ATOM 2813 O O . LEU B 1 72 ? -12.664 5.723 -9.227 1 61.38 72 LEU B O 1
ATOM 2817 N N . LEU B 1 73 ? -14.273 4.844 -8.07 1 62.5 73 LEU B N 1
ATOM 2818 C CA . LEU B 1 73 ? -14.984 6.098 -7.852 1 62.5 73 LEU B CA 1
ATOM 2819 C C . LEU B 1 73 ? -14.219 6.996 -6.887 1 62.5 73 LEU B C 1
ATOM 2821 O O . LEU B 1 73 ? -14.234 8.219 -7.031 1 62.5 73 LEU B O 1
ATOM 2825 N N . ALA B 1 74 ? -13.586 6.449 -5.941 1 60.84 74 ALA B N 1
ATOM 2826 C CA . ALA B 1 74 ? -12.719 7.207 -5.047 1 60.84 74 ALA B CA 1
ATOM 2827 C C . ALA B 1 74 ? -11.594 7.895 -5.824 1 60.84 74 ALA B C 1
ATOM 2829 O O . ALA B 1 74 ? -11.211 9.023 -5.504 1 60.84 74 ALA B O 1
ATOM 2830 N N . ASP B 1 75 ? -11.211 7.258 -6.758 1 62.97 75 ASP B N 1
ATOM 2831 C CA . ASP B 1 75 ? -10.172 7.82 -7.617 1 62.97 75 ASP B CA 1
ATOM 2832 C C . ASP B 1 75 ? -10.656 9.094 -8.312 1 62.97 75 ASP B C 1
ATOM 2834 O O . ASP B 1 75 ? -9.875 10.008 -8.562 1 62.97 75 ASP B O 1
ATOM 2838 N N . PHE B 1 76 ? -12 9.203 -8.43 1 57.75 76 PHE B N 1
ATOM 2839 C CA . PHE B 1 76 ? -12.555 10.43 -8.984 1 57.75 76 PHE B CA 1
ATOM 2840 C C . PHE B 1 76 ? -12.414 11.586 -8 1 57.75 76 PHE B C 1
ATOM 2842 O O . PHE B 1 76 ? -12.062 12.695 -8.391 1 57.75 76 PHE B O 1
ATOM 2849 N N . GLY B 1 77 ? -12.742 11.414 -6.766 1 58.25 77 GLY B N 1
ATOM 2850 C CA . GLY B 1 77 ? -12.531 12.438 -5.746 1 58.25 77 GLY B CA 1
ATOM 2851 C C . GLY B 1 77 ? -11.094 12.922 -5.68 1 58.25 77 GLY B C 1
ATOM 2852 O O . GLY B 1 77 ? -10.844 14.125 -5.562 1 58.25 77 GLY B O 1
ATOM 2853 N N . ARG B 1 78 ? -10.266 12.023 -5.742 1 60.31 78 ARG B N 1
ATOM 2854 C CA . ARG B 1 78 ? -8.852 12.383 -5.801 1 60.31 78 ARG B CA 1
ATOM 2855 C C . ARG B 1 78 ? -8.57 13.297 -6.988 1 60.31 78 ARG B C 1
ATOM 2857 O O . ARG B 1 78 ? -7.852 14.297 -6.852 1 60.31 78 ARG B O 1
ATOM 2864 N N . LEU B 1 79 ? -9.125 12.945 -8 1 54.09 79 LEU B N 1
ATOM 2865 C CA . LEU B 1 79 ? -8.906 13.742 -9.203 1 54.09 79 LEU B CA 1
ATOM 2866 C C . LEU B 1 79 ? -9.43 15.164 -9.023 1 54.09 79 LEU B C 1
ATOM 2868 O O . LEU B 1 79 ? -8.82 16.125 -9.508 1 54.09 79 LEU B O 1
ATOM 2872 N N . GLU B 1 80 ? -10.508 15.297 -8.281 1 52.19 80 GLU B N 1
ATOM 2873 C CA . GLU B 1 80 ? -11.031 16.625 -7.996 1 52.19 80 GLU B CA 1
ATOM 2874 C C . GLU B 1 80 ? -10.062 17.422 -7.125 1 52.19 80 GLU B C 1
ATOM 2876 O O . GLU B 1 80 ? -9.875 18.625 -7.336 1 52.19 80 GLU B O 1
ATOM 2881 N N . ARG B 1 81 ? -9.531 16.828 -6.184 1 59.44 81 ARG B N 1
ATOM 2882 C CA . ARG B 1 81 ? -8.547 17.5 -5.336 1 59.44 81 ARG B CA 1
ATOM 2883 C C . ARG B 1 81 ? -7.312 17.906 -6.137 1 59.44 81 ARG B C 1
ATOM 2885 O O . ARG B 1 81 ? -6.758 18.984 -5.934 1 59.44 81 ARG B O 1
ATOM 2892 N N . VAL B 1 82 ? -6.949 17.078 -7.016 1 55.09 82 VAL B N 1
ATOM 2893 C CA . VAL B 1 82 ? -5.844 17.391 -7.91 1 55.09 82 VAL B CA 1
ATOM 2894 C C . VAL B 1 82 ? -6.172 18.641 -8.711 1 55.09 82 VAL B C 1
ATOM 2896 O O . VAL B 1 82 ? -5.336 19.547 -8.852 1 55.09 82 VAL B O 1
ATOM 2899 N N . VAL B 1 83 ? -7.371 18.75 -9.141 1 51.94 83 VAL B N 1
ATOM 2900 C CA . VAL B 1 83 ? -7.809 19.906 -9.914 1 51.94 83 VAL B CA 1
ATOM 2901 C C . VAL B 1 83 ? -7.762 21.156 -9.039 1 51.94 83 VAL B C 1
ATOM 2903 O O . VAL B 1 83 ? -7.301 22.219 -9.477 1 51.94 83 VAL B O 1
ATOM 2906 N N . ALA B 1 84 ? -8.234 21.078 -7.863 1 53.22 84 ALA B N 1
ATOM 2907 C CA . ALA B 1 84 ? -8.227 22.203 -6.93 1 53.22 84 ALA B CA 1
ATOM 2908 C C . ALA B 1 84 ? -6.801 22.672 -6.645 1 53.22 84 ALA B C 1
ATOM 2910 O O . ALA B 1 84 ? -6.531 23.875 -6.594 1 53.22 84 ALA B O 1
ATOM 2911 N N . ASP B 1 85 ? -5.922 21.797 -6.453 1 55.06 85 ASP B N 1
ATOM 2912 C CA . ASP B 1 85 ? -4.516 22.109 -6.223 1 55.06 85 ASP B CA 1
ATOM 2913 C C . ASP B 1 85 ? -3.924 22.891 -7.395 1 55.06 85 ASP B C 1
ATOM 2915 O O . ASP B 1 85 ? -3.156 23.828 -7.195 1 55.06 85 ASP B O 1
ATOM 2919 N N . LEU B 1 86 ? -4.301 22.375 -8.438 1 51.62 86 LEU B N 1
ATOM 2920 C CA . LEU B 1 86 ? -3.809 23.016 -9.648 1 51.62 86 LEU B CA 1
ATOM 2921 C C . LEU B 1 86 ? -4.312 24.453 -9.742 1 51.62 86 LEU B C 1
ATOM 2923 O O . LEU B 1 86 ? -3.643 25.312 -10.32 1 51.62 86 LEU B O 1
ATOM 2927 N N . ARG B 1 87 ? -5.32 24.719 -9.023 1 50.28 87 ARG B N 1
ATOM 2928 C CA . ARG B 1 87 ? -5.879 26.078 -9.055 1 50.28 87 ARG B CA 1
ATOM 2929 C C . ARG B 1 87 ? -5.238 26.953 -7.988 1 50.28 87 ARG B C 1
ATOM 2931 O O . ARG B 1 87 ? -5.477 28.156 -7.949 1 50.28 87 ARG B O 1
ATOM 2938 N N . GLY B 1 88 ? -4.277 26.703 -7.129 1 49.12 88 GLY B N 1
ATOM 2939 C CA . GLY B 1 88 ? -3.475 27.578 -6.297 1 49.12 88 GLY B CA 1
ATOM 2940 C C . GLY B 1 88 ? -3.787 27.453 -4.816 1 49.12 88 GLY B C 1
ATOM 2941 O O . GLY B 1 88 ? -3.393 28.297 -4.016 1 49.12 88 GLY B O 1
ATOM 2942 N N . GLY B 1 89 ? -4.07 26.516 -4.211 1 48.5 89 GLY B N 1
ATOM 2943 C CA . GLY B 1 89 ? -4.387 26.453 -2.791 1 48.5 89 GLY B CA 1
ATOM 2944 C C . GLY B 1 89 ? -3.459 25.547 -2.006 1 48.5 89 GLY B C 1
ATOM 2945 O O . GLY B 1 89 ? -3.84 25.016 -0.959 1 48.5 89 GLY B O 1
ATOM 2946 N N . GLN B 1 90 ? -2.205 25.438 -2.5 1 52.59 90 GLN B N 1
ATOM 2947 C CA . GLN B 1 90 ? -1.291 24.406 -2.035 1 52.59 90 GLN B CA 1
ATOM 2948 C C . GLN B 1 90 ? -0.415 24.906 -0.893 1 52.59 90 GLN B C 1
ATOM 2950 O O . GLN B 1 90 ? 0.524 24.234 -0.474 1 52.59 90 GLN B O 1
ATOM 2955 N N . GLY B 1 91 ? -0.693 26.047 -0.367 1 57.94 91 GLY B N 1
ATOM 2956 C CA . GLY B 1 91 ? 0.372 26.703 0.385 1 57.94 91 GLY B CA 1
ATOM 2957 C C . GLY B 1 91 ? 0.772 25.922 1.63 1 57.94 91 GLY B C 1
ATOM 2958 O O . GLY B 1 91 ? 1.902 26.047 2.107 1 57.94 91 GLY B O 1
ATOM 2959 N N . GLN B 1 92 ? 0.003 25.078 2.043 1 80.62 92 GLN B N 1
ATOM 2960 C CA . GLN B 1 92 ? 0.4 24.516 3.33 1 80.62 92 GLN B CA 1
ATOM 2961 C C . GLN B 1 92 ? 0.509 22.984 3.256 1 80.62 92 GLN B C 1
ATOM 2963 O O . GLN B 1 92 ? 0.274 22.297 4.25 1 80.62 92 GLN B O 1
ATOM 2968 N N . HIS B 1 93 ? 0.932 22.5 1.956 1 88.25 93 HIS B N 1
ATOM 2969 C CA . HIS B 1 93 ? 1.09 21.062 1.812 1 88.25 93 HIS B CA 1
ATOM 2970 C C . HIS B 1 93 ? 2.258 20.719 0.89 1 88.25 93 HIS B C 1
ATOM 2972 O O . HIS B 1 93 ? 2.551 21.469 -0.047 1 88.25 93 HIS B O 1
ATOM 2978 N N . LEU B 1 94 ? 2.969 19.719 1.212 1 93.69 94 LEU B N 1
ATOM 2979 C CA . LEU B 1 94 ? 3.943 19.078 0.337 1 93.69 94 LEU B CA 1
ATOM 2980 C C . LEU B 1 94 ? 3.584 17.609 0.111 1 93.69 94 LEU B C 1
ATOM 2982 O O . LEU B 1 94 ? 3.494 16.844 1.064 1 93.69 94 LEU B O 1
ATOM 2986 N N . ALA B 1 95 ? 3.328 17.297 -1.165 1 93.56 95 ALA B N 1
ATOM 2987 C CA . ALA B 1 95 ? 2.953 15.922 -1.504 1 93.56 95 ALA B CA 1
ATOM 2988 C C . ALA B 1 95 ? 4.141 15.156 -2.072 1 93.56 95 ALA B C 1
ATOM 2990 O O . ALA B 1 95 ? 4.75 15.578 -3.057 1 93.56 95 ALA B O 1
ATOM 2991 N N . VAL B 1 96 ? 4.465 14.023 -1.408 1 96.75 96 VAL B N 1
ATOM 2992 C CA . VAL B 1 96 ? 5.57 13.172 -1.841 1 96.75 96 VAL B CA 1
ATOM 2993 C C . VAL B 1 96 ? 5.051 11.766 -2.152 1 96.75 96 VAL B C 1
ATOM 2995 O O . VAL B 1 96 ? 4.355 11.164 -1.335 1 96.75 96 VAL B O 1
ATOM 2998 N N . ALA B 1 97 ? 5.273 11.297 -3.336 1 95.56 97 ALA B N 1
ATOM 2999 C CA . ALA B 1 97 ? 5.059 9.891 -3.674 1 95.56 97 ALA B CA 1
ATOM 3000 C C . ALA B 1 97 ? 6.379 9.133 -3.703 1 95.56 97 ALA B C 1
ATOM 3002 O O . ALA B 1 97 ? 7.371 9.609 -4.262 1 95.56 97 ALA B O 1
ATOM 3003 N N . CYS B 1 98 ? 6.426 8.023 -3.014 1 96.88 98 CYS B N 1
ATOM 3004 C CA . CYS B 1 98 ? 7.645 7.219 -3.025 1 96.88 98 CYS B CA 1
ATOM 3005 C C . CYS B 1 98 ? 7.344 5.766 -2.684 1 96.88 98 CYS B C 1
ATOM 3007 O O . CYS B 1 98 ? 6.184 5.402 -2.469 1 96.88 98 CYS B O 1
ATOM 3009 N N . PHE B 1 99 ? 8.312 4.895 -2.832 1 96.12 99 PHE B N 1
ATOM 3010 C CA . PHE B 1 99 ? 8.164 3.502 -2.43 1 96.12 99 PHE B CA 1
ATOM 3011 C C . PHE B 1 99 ? 8.477 3.328 -0.949 1 96.12 99 PHE B C 1
ATOM 3013 O O . PHE B 1 99 ? 9.055 4.219 -0.321 1 96.12 99 PHE B O 1
ATOM 3020 N N . ALA B 1 100 ? 8.164 2.225 -0.397 1 95.69 100 ALA B N 1
ATOM 3021 C CA . ALA B 1 100 ? 8.086 2.018 1.046 1 95.69 100 ALA B CA 1
ATOM 3022 C C . ALA B 1 100 ? 9.445 2.201 1.707 1 95.69 100 ALA B C 1
ATOM 3024 O O . ALA B 1 100 ? 9.555 2.844 2.754 1 95.69 100 ALA B O 1
ATOM 3025 N N . SER B 1 101 ? 10.477 1.632 1.183 1 96.56 101 SER B N 1
ATOM 3026 C CA . SER B 1 101 ? 11.789 1.719 1.809 1 96.56 101 SER B CA 1
ATOM 3027 C C . SER B 1 101 ? 12.297 3.158 1.835 1 96.56 101 SER B C 1
ATOM 3029 O O . SER B 1 101 ? 12.969 3.568 2.783 1 96.56 101 SER B O 1
ATOM 3031 N N . ALA B 1 102 ? 12 3.932 0.799 1 97.69 102 ALA B N 1
ATOM 3032 C CA . ALA B 1 102 ? 12.352 5.352 0.815 1 97.69 102 ALA B CA 1
ATOM 3033 C C . ALA B 1 102 ? 11.562 6.098 1.888 1 97.69 102 ALA B C 1
ATOM 3035 O O . ALA B 1 102 ? 12.109 6.98 2.559 1 97.69 102 ALA B O 1
ATOM 3036 N N . ALA B 1 103 ? 10.297 5.781 1.989 1 97.44 103 ALA B N 1
ATOM 3037 C CA . ALA B 1 103 ? 9.461 6.414 3.002 1 97.44 103 ALA B CA 1
ATOM 3038 C C . ALA B 1 103 ? 10.031 6.203 4.402 1 97.44 103 ALA B C 1
ATOM 3040 O O . ALA B 1 103 ? 10.078 7.133 5.211 1 97.44 103 ALA B O 1
ATOM 3041 N N . GLU B 1 104 ? 10.5 5.02 4.648 1 96.69 104 GLU B N 1
ATOM 3042 C CA . GLU B 1 104 ? 11.008 4.668 5.973 1 96.69 104 GLU B CA 1
ATOM 3043 C C . GLU B 1 104 ? 12.391 5.266 6.215 1 96.69 104 GLU B C 1
ATOM 3045 O O . GLU B 1 104 ? 12.68 5.754 7.312 1 96.69 104 GLU B O 1
ATOM 3050 N N . GLN B 1 105 ? 13.195 5.266 5.207 1 97.12 105 GLN B N 1
ATOM 3051 C CA . GLN B 1 105 ? 14.609 5.52 5.441 1 97.12 105 GLN B CA 1
ATOM 3052 C C . GLN B 1 105 ? 14.953 6.988 5.195 1 97.12 105 GLN B C 1
ATOM 3054 O O . GLN B 1 105 ? 15.844 7.539 5.848 1 97.12 105 GLN B O 1
ATOM 3059 N N . TRP B 1 106 ? 14.289 7.609 4.27 1 98.31 106 TRP B N 1
ATOM 3060 C CA . TRP B 1 106 ? 14.742 8.922 3.828 1 98.31 106 TRP B CA 1
ATOM 3061 C C . TRP B 1 106 ? 13.758 10.008 4.246 1 98.31 106 TRP B C 1
ATOM 3063 O O . TRP B 1 106 ? 14.148 11.141 4.539 1 98.31 106 TRP B O 1
ATOM 3073 N N . MET B 1 107 ? 12.477 9.719 4.324 1 98.31 107 MET B N 1
ATOM 3074 C CA . MET B 1 107 ? 11.445 10.742 4.441 1 98.31 107 MET B CA 1
ATOM 3075 C C . MET B 1 107 ? 11.516 11.43 5.801 1 98.31 107 MET B C 1
ATOM 3077 O O . MET B 1 107 ? 11.219 12.617 5.918 1 98.31 107 MET B O 1
ATOM 3081 N N . PRO B 1 108 ? 11.93 10.719 6.898 1 98.25 108 PRO B N 1
ATOM 3082 C CA . PRO B 1 108 ? 12.023 11.445 8.172 1 98.25 108 PRO B CA 1
ATOM 3083 C C . PRO B 1 108 ? 12.93 12.672 8.086 1 98.25 108 PRO B C 1
ATOM 3085 O O . PRO B 1 108 ? 12.555 13.75 8.555 1 98.25 108 PRO B O 1
ATOM 3088 N N . ALA B 1 109 ? 14.039 12.531 7.48 1 98 109 ALA B N 1
ATOM 3089 C CA . ALA B 1 109 ? 14.961 13.656 7.344 1 98 109 ALA B CA 1
ATOM 3090 C C . ALA B 1 109 ? 14.383 14.727 6.422 1 98 109 ALA B C 1
ATOM 3092 O O . ALA B 1 109 ? 14.57 15.93 6.66 1 98 109 ALA B O 1
ATOM 3093 N N . VAL B 1 110 ? 13.695 14.32 5.387 1 98.5 110 VAL B N 1
ATOM 3094 C CA . VAL B 1 110 ? 13.078 15.25 4.441 1 98.5 110 VAL B CA 1
ATOM 3095 C C . VAL B 1 110 ? 12 16.062 5.148 1 98.5 110 VAL B C 1
ATOM 3097 O O . VAL B 1 110 ? 11.969 17.281 5.043 1 98.5 110 VAL B O 1
ATOM 3100 N N . VAL B 1 111 ? 11.125 15.359 5.875 1 98.44 111 VAL B N 1
ATOM 3101 C CA . VAL B 1 111 ? 10.023 16.016 6.578 1 98.44 111 VAL B CA 1
ATOM 3102 C C . VAL B 1 111 ? 10.578 17.016 7.598 1 98.44 111 VAL B C 1
ATOM 3104 O O . VAL B 1 111 ? 10.117 18.141 7.688 1 98.44 111 VAL B O 1
ATOM 3107 N N . ARG B 1 112 ? 11.562 16.578 8.336 1 97.31 112 ARG B N 1
ATOM 3108 C CA . ARG B 1 112 ? 12.18 17.469 9.312 1 97.31 112 ARG B CA 1
ATOM 3109 C C . ARG B 1 112 ? 12.727 18.719 8.648 1 97.31 112 ARG B C 1
ATOM 3111 O O . ARG B 1 112 ? 12.5 19.844 9.133 1 97.31 112 ARG B O 1
ATOM 3118 N N . ALA B 1 113 ? 13.398 18.578 7.57 1 96.62 113 ALA B N 1
ATOM 3119 C CA . ALA B 1 113 ? 14.062 19.688 6.883 1 96.62 113 ALA B CA 1
ATOM 3120 C C . ALA B 1 113 ? 13.047 20.688 6.332 1 96.62 113 ALA B C 1
ATOM 3122 O O . ALA B 1 113 ? 13.211 21.906 6.488 1 96.62 113 ALA B O 1
ATOM 3123 N N . VAL B 1 114 ? 12 20.234 5.668 1 97 114 VAL B N 1
ATOM 3124 C CA . VAL B 1 114 ? 11.062 21.141 5.02 1 97 114 VAL B CA 1
ATOM 3125 C C . VAL B 1 114 ? 10.195 21.828 6.07 1 97 114 VAL B C 1
ATOM 3127 O O . VAL B 1 114 ? 9.805 22.984 5.902 1 97 114 VAL B O 1
ATOM 3130 N N . ARG B 1 115 ? 9.945 21.156 7.164 1 95.5 115 ARG B N 1
ATOM 3131 C CA . ARG B 1 115 ? 9.141 21.766 8.211 1 95.5 115 ARG B CA 1
ATOM 3132 C C . ARG B 1 115 ? 9.961 22.766 9.023 1 95.5 115 ARG B C 1
ATOM 3134 O O . ARG B 1 115 ? 9.398 23.641 9.695 1 95.5 115 ARG B O 1
ATOM 3141 N N . ALA B 1 116 ? 11.266 22.609 9.062 1 94.94 116 ALA B N 1
ATOM 3142 C CA . ALA B 1 116 ? 12.117 23.641 9.633 1 94.94 116 ALA B CA 1
ATOM 3143 C C . ALA B 1 116 ? 11.984 24.953 8.859 1 94.94 116 ALA B C 1
ATOM 3145 O O . ALA B 1 116 ? 12.047 26.031 9.445 1 94.94 116 ALA B O 1
ATOM 3146 N N . LEU B 1 117 ? 11.773 24.828 7.605 1 93.12 117 LEU B N 1
ATOM 3147 C CA . LEU B 1 117 ? 11.602 26 6.738 1 93.12 117 LEU B CA 1
ATOM 3148 C C . LEU B 1 117 ? 10.188 26.547 6.848 1 93.12 117 LEU B C 1
ATOM 3150 O O . LEU B 1 117 ? 9.984 27.766 6.82 1 93.12 117 LEU B O 1
ATOM 3154 N N . GLN B 1 118 ? 9.234 25.688 6.891 1 93 118 GLN B N 1
ATOM 3155 C CA . GLN B 1 118 ? 7.82 26.047 7.004 1 93 118 GLN B CA 1
ATOM 3156 C C . GLN B 1 118 ? 7.137 25.219 8.094 1 93 118 GLN B C 1
ATOM 3158 O O . GLN B 1 118 ? 6.539 24.172 7.809 1 93 118 GLN B O 1
ATOM 3163 N N . PRO B 1 119 ? 7.082 25.719 9.25 1 90.38 119 PRO B N 1
ATOM 3164 C CA . PRO B 1 119 ? 6.641 24.953 10.414 1 90.38 119 PRO B CA 1
ATOM 3165 C C . PRO B 1 119 ? 5.184 24.5 10.305 1 90.38 119 PRO B C 1
ATOM 3167 O O . PRO B 1 119 ? 4.793 23.516 10.922 1 90.38 119 PRO B O 1
ATOM 3170 N N . ASN B 1 120 ? 4.375 25.156 9.555 1 88.12 120 ASN B N 1
ATOM 3171 C CA . ASN B 1 120 ? 2.959 24.812 9.461 1 88.12 120 ASN B CA 1
ATOM 3172 C C . ASN B 1 120 ? 2.676 23.906 8.266 1 88.12 120 ASN B C 1
ATOM 3174 O O . ASN B 1 120 ? 1.518 23.625 7.957 1 88.12 120 ASN B O 1
ATOM 3178 N N . LEU B 1 121 ? 3.699 23.438 7.625 1 92.56 121 LEU B N 1
ATOM 3179 C CA . LEU B 1 121 ? 3.582 22.578 6.457 1 92.56 121 LEU B CA 1
ATOM 3180 C C . LEU B 1 121 ? 3.117 21.188 6.852 1 92.56 121 LEU B C 1
ATOM 3182 O O . LEU B 1 121 ? 3.609 20.625 7.832 1 92.56 121 LEU B O 1
ATOM 3186 N N . THR B 1 122 ? 2.146 20.672 6.188 1 93.25 122 THR B N 1
ATOM 3187 C CA . THR B 1 122 ? 1.794 19.25 6.285 1 93.25 122 THR B CA 1
ATOM 3188 C C . THR B 1 122 ? 2.375 18.469 5.109 1 93.25 122 THR B C 1
ATOM 3190 O O . THR B 1 122 ? 2.145 18.828 3.949 1 93.25 122 THR B O 1
ATOM 3193 N N . VAL B 1 123 ? 3.146 17.469 5.395 1 96.44 123 VAL B N 1
ATOM 3194 C CA . VAL B 1 123 ? 3.738 16.641 4.348 1 96.44 123 VAL B CA 1
ATOM 3195 C C . VAL B 1 123 ? 2.898 15.383 4.148 1 96.44 123 VAL B C 1
ATOM 3197 O O . VAL B 1 123 ? 2.68 14.617 5.094 1 96.44 123 VAL B O 1
ATOM 3200 N N . GLU B 1 124 ? 2.416 15.188 2.969 1 95.06 124 GLU B N 1
ATOM 3201 C CA . GLU B 1 124 ? 1.706 13.969 2.609 1 95.06 124 GLU B CA 1
ATOM 3202 C C . GLU B 1 124 ? 2.619 12.992 1.865 1 95.06 124 GLU B C 1
ATOM 3204 O O . GLU B 1 124 ? 3.258 13.367 0.879 1 95.06 124 GLU B O 1
ATOM 3209 N N . ILE B 1 125 ? 2.715 11.805 2.383 1 96.62 125 ILE B N 1
ATOM 3210 C CA . ILE B 1 125 ? 3.551 10.781 1.768 1 96.62 125 ILE B CA 1
ATOM 3211 C C . ILE B 1 125 ? 2.688 9.594 1.345 1 96.62 125 ILE B C 1
ATOM 3213 O O . ILE B 1 125 ? 2.039 8.961 2.182 1 96.62 125 ILE B O 1
ATOM 3217 N N . SER B 1 126 ? 2.684 9.312 0.081 1 94 126 SER B N 1
ATOM 3218 C CA . SER B 1 126 ? 1.938 8.18 -0.454 1 94 126 SER B CA 1
ATOM 3219 C C . SER B 1 126 ? 2.869 7.172 -1.126 1 94 126 SER B C 1
ATOM 3221 O O . SER B 1 126 ? 3.836 7.559 -1.785 1 94 126 SER B O 1
ATOM 3223 N N . LEU B 1 127 ? 2.568 5.906 -0.903 1 93.19 127 LEU B N 1
ATOM 3224 C CA . LEU B 1 127 ? 3.357 4.871 -1.562 1 93.19 127 LEU B CA 1
ATOM 3225 C C . LEU B 1 127 ? 2.918 4.691 -3.012 1 93.19 127 LEU B C 1
ATOM 3227 O O . LEU B 1 127 ? 1.726 4.551 -3.291 1 93.19 127 LEU B O 1
ATOM 3231 N N . ASN B 1 128 ? 3.873 4.691 -3.895 1 90.06 128 ASN B N 1
ATOM 3232 C CA . ASN B 1 128 ? 3.539 4.645 -5.312 1 90.06 128 ASN B CA 1
ATOM 3233 C C . ASN B 1 128 ? 4.02 3.348 -5.961 1 90.06 128 ASN B C 1
ATOM 3235 O O . ASN B 1 128 ? 3.699 3.07 -7.117 1 90.06 128 ASN B O 1
ATOM 3239 N N . GLU B 1 129 ? 4.832 2.588 -5.301 1 85.88 129 GLU B N 1
ATOM 3240 C CA . GLU B 1 129 ? 5.316 1.279 -5.73 1 85.88 129 GLU B CA 1
ATOM 3241 C C . GLU B 1 129 ? 5.359 0.294 -4.566 1 85.88 129 GLU B C 1
ATOM 3243 O O . GLU B 1 129 ? 5.832 0.632 -3.48 1 85.88 129 GLU B O 1
ATOM 3248 N N . PRO B 1 130 ? 4.934 -0.902 -4.758 1 79.62 130 PRO B N 1
ATOM 3249 C CA . PRO B 1 130 ? 4.48 -1.463 -6.035 1 79.62 130 PRO B CA 1
ATOM 3250 C C . PRO B 1 130 ? 3.037 -1.084 -6.367 1 79.62 130 PRO B C 1
ATOM 3252 O O . PRO B 1 130 ? 2.609 -1.22 -7.516 1 79.62 130 PRO B O 1
ATOM 3255 N N . VAL B 1 131 ? 2.445 -0.604 -5.191 1 71.25 131 VAL B N 1
ATOM 3256 C CA . VAL B 1 131 ? 1.059 -0.202 -5.402 1 71.25 131 VAL B CA 1
ATOM 3257 C C . VAL B 1 131 ? 1.012 1.199 -6.008 1 71.25 131 VAL B C 1
ATOM 3259 O O . VAL B 1 131 ? 1.724 2.1 -5.559 1 71.25 131 VAL B O 1
ATOM 3262 N N . ASP B 1 132 ? 0.511 1.363 -7.16 1 71.81 132 ASP B N 1
ATOM 3263 C CA . ASP B 1 132 ? 0.416 2.674 -7.797 1 71.81 132 ASP B CA 1
ATOM 3264 C C . ASP B 1 132 ? -0.545 3.586 -7.035 1 71.81 132 ASP B C 1
ATOM 3266 O O . ASP B 1 132 ? -1.479 4.141 -7.621 1 71.81 132 ASP B O 1
ATOM 3270 N N . GLY B 1 133 ? -0.11 3.717 -5.723 1 72.25 133 GLY B N 1
ATOM 3271 C CA . GLY B 1 133 ? -0.896 4.648 -4.926 1 72.25 133 GLY B CA 1
ATOM 3272 C C . GLY B 1 133 ? -0.712 6.094 -5.348 1 72.25 133 GLY B C 1
ATOM 3273 O O . GLY B 1 133 ? 0.393 6.508 -5.703 1 72.25 133 GLY B O 1
ATOM 3274 N N . ARG B 1 134 ? -1.812 6.867 -5.441 1 68.75 134 ARG B N 1
ATOM 3275 C CA . ARG B 1 134 ? -1.733 8.211 -6.004 1 68.75 134 ARG B CA 1
ATOM 3276 C C . ARG B 1 134 ? -1.945 9.266 -4.926 1 68.75 134 ARG B C 1
ATOM 3278 O O . ARG B 1 134 ? -1.846 10.469 -5.199 1 68.75 134 ARG B O 1
ATOM 3285 N N . GLY B 1 135 ? -1.966 8.812 -3.773 1 76.5 135 GLY B N 1
ATOM 3286 C CA . GLY B 1 135 ? -2.207 9.812 -2.746 1 76.5 135 GLY B CA 1
ATOM 3287 C C . GLY B 1 135 ? -3.479 10.609 -2.975 1 76.5 135 GLY B C 1
ATOM 3288 O O . GLY B 1 135 ? -4.363 10.18 -3.715 1 76.5 135 GLY B O 1
ATOM 3289 N N . ARG B 1 136 ? -3.602 11.68 -2.229 1 73.88 136 ARG B N 1
ATOM 3290 C CA . ARG B 1 136 ? -4.773 12.539 -2.334 1 73.88 136 ARG B CA 1
ATOM 3291 C C . ARG B 1 136 ? -4.512 13.711 -3.277 1 73.88 136 ARG B C 1
ATOM 3293 O O . ARG B 1 136 ? -5.449 14.375 -3.73 1 73.88 136 ARG B O 1
ATOM 3300 N N . ARG B 1 137 ? -3.223 13.938 -3.549 1 74.69 137 ARG B N 1
ATOM 3301 C CA . ARG B 1 137 ? -2.779 15.094 -4.324 1 74.69 137 ARG B CA 1
ATOM 3302 C C . ARG B 1 137 ? -1.746 14.688 -5.371 1 74.69 137 ARG B C 1
ATOM 3304 O O . ARG B 1 137 ? -1.146 13.617 -5.27 1 74.69 137 ARG B O 1
ATOM 3311 N N . LEU B 1 138 ? -1.667 15.586 -6.328 1 74.56 138 LEU B N 1
ATOM 3312 C CA . LEU B 1 138 ? -0.541 15.422 -7.238 1 74.56 138 LEU B CA 1
ATOM 3313 C C . LEU B 1 138 ? 0.785 15.578 -6.5 1 74.56 138 LEU B C 1
ATOM 3315 O O . LEU B 1 138 ? 0.967 16.531 -5.738 1 74.56 138 LEU B O 1
ATOM 3319 N N . PRO B 1 139 ? 1.622 14.68 -6.754 1 88.56 139 PRO B N 1
ATOM 3320 C CA . PRO B 1 139 ? 2.871 14.773 -5.992 1 88.56 139 PRO B CA 1
ATOM 3321 C C . PRO B 1 139 ? 3.744 15.945 -6.438 1 88.56 139 PRO B C 1
ATOM 3323 O O . PRO B 1 139 ? 3.863 16.219 -7.637 1 88.56 139 PRO B O 1
ATOM 3326 N N . ASP B 1 140 ? 4.289 16.641 -5.473 1 91.75 140 ASP B N 1
ATOM 3327 C CA . ASP B 1 140 ? 5.332 17.641 -5.719 1 91.75 140 ASP B CA 1
ATOM 3328 C C . ASP B 1 140 ? 6.68 16.969 -5.969 1 91.75 140 ASP B C 1
ATOM 3330 O O . ASP B 1 140 ? 7.52 17.5 -6.699 1 91.75 140 ASP B O 1
ATOM 3334 N N . LEU B 1 141 ? 6.902 15.883 -5.238 1 96.38 141 LEU B N 1
ATOM 3335 C CA . LEU B 1 141 ? 8.055 15.008 -5.41 1 96.38 141 LEU B CA 1
ATOM 3336 C C . LEU B 1 141 ? 7.609 13.57 -5.68 1 96.38 141 LEU B C 1
ATOM 3338 O O . LEU B 1 141 ? 6.801 13.016 -4.93 1 96.38 141 LEU B O 1
ATOM 3342 N N . ASP B 1 142 ? 8.062 13.023 -6.73 1 95.12 142 ASP B N 1
ATOM 3343 C CA . ASP B 1 142 ? 7.746 11.648 -7.113 1 95.12 142 ASP B CA 1
ATOM 3344 C C . ASP B 1 142 ? 9.008 10.797 -7.223 1 95.12 142 ASP B C 1
ATOM 3346 O O . ASP B 1 142 ? 9.695 10.828 -8.242 1 95.12 142 ASP B O 1
ATOM 3350 N N . VAL B 1 143 ? 9.289 10.039 -6.176 1 97.25 143 VAL B N 1
ATOM 3351 C CA . VAL B 1 143 ? 10.461 9.164 -6.129 1 97.25 143 VAL B CA 1
ATOM 3352 C C . VAL B 1 143 ? 10.133 7.824 -6.789 1 97.25 143 VAL B C 1
ATOM 3354 O O . VAL B 1 143 ? 9.18 7.145 -6.391 1 97.25 143 VAL B O 1
ATOM 3357 N N . ARG B 1 144 ? 10.977 7.418 -7.766 1 94.19 144 ARG B N 1
ATOM 3358 C CA . ARG B 1 144 ? 10.641 6.25 -8.57 1 94.19 144 ARG B CA 1
ATOM 3359 C C . ARG B 1 144 ? 11.867 5.363 -8.781 1 94.19 144 ARG B C 1
ATOM 3361 O O . ARG B 1 144 ? 13 5.824 -8.664 1 94.19 144 ARG B O 1
ATOM 3368 N N . THR B 1 145 ? 11.469 4.172 -9.125 1 94 145 THR B N 1
ATOM 3369 C CA . THR B 1 145 ? 12.445 3.172 -9.539 1 94 145 THR B CA 1
ATOM 3370 C C . THR B 1 145 ? 12.562 3.121 -11.055 1 94 145 THR B C 1
ATOM 3372 O O . THR B 1 145 ? 11.555 3.166 -11.766 1 94 145 THR B O 1
ATOM 3375 N N . GLU B 1 146 ? 13.797 3.107 -11.57 1 90.19 146 GLU B N 1
ATOM 3376 C CA . GLU B 1 146 ? 14.109 2.836 -12.969 1 90.19 146 GLU B CA 1
ATOM 3377 C C . GLU B 1 146 ? 15.125 1.704 -13.102 1 90.19 146 GLU B C 1
ATOM 3379 O O . GLU B 1 146 ? 15.953 1.506 -12.211 1 90.19 146 GLU B O 1
ATOM 3384 N N . PRO B 1 147 ? 14.992 0.993 -14.195 1 88.94 147 PRO B N 1
ATOM 3385 C CA . PRO B 1 147 ? 16.094 0.068 -14.445 1 88.94 147 PRO B CA 1
ATOM 3386 C C . PRO B 1 147 ? 17.438 0.783 -14.594 1 88.94 147 PRO B C 1
ATOM 3388 O O . PRO B 1 147 ? 17.531 1.798 -15.297 1 88.94 147 PRO B O 1
ATOM 3391 N N . ALA B 1 148 ? 18.547 0.456 -13.883 1 88.75 148 ALA B N 1
ATOM 3392 C CA . ALA B 1 148 ? 19.844 1.123 -13.891 1 88.75 148 ALA B CA 1
ATOM 3393 C C . ALA B 1 148 ? 20.375 1.267 -15.312 1 88.75 148 ALA B C 1
ATOM 3395 O O . ALA B 1 148 ? 20.953 2.303 -15.664 1 88.75 148 ALA B O 1
ATOM 3396 N N . GLY B 1 149 ? 20.172 0.376 -16.25 1 80.62 149 GLY B N 1
ATOM 3397 C CA . GLY B 1 149 ? 20.672 0.447 -17.609 1 80.62 149 GLY B CA 1
ATOM 3398 C C . GLY B 1 149 ? 19.578 0.804 -18.609 1 80.62 149 GLY B C 1
ATOM 3399 O O . GLY B 1 149 ? 19.812 0.768 -19.828 1 80.62 149 GLY B O 1
ATOM 3400 N N . GLY B 1 150 ? 18.531 1.29 -18.062 1 81.75 150 GLY B N 1
ATOM 3401 C CA . GLY B 1 150 ? 17.422 1.586 -18.938 1 81.75 150 GLY B CA 1
ATOM 3402 C C . GLY B 1 150 ? 17.328 3.055 -19.312 1 81.75 150 GLY B C 1
ATOM 3403 O O . GLY B 1 150 ? 18.156 3.863 -18.891 1 81.75 150 GLY B O 1
ATOM 3404 N N . THR B 1 151 ? 16.344 3.342 -20.094 1 81.56 151 THR B N 1
ATOM 3405 C CA . THR B 1 151 ? 16.094 4.707 -20.547 1 81.56 151 THR B CA 1
ATOM 3406 C C . THR B 1 151 ? 15.562 5.566 -19.406 1 81.56 151 THR B C 1
ATOM 3408 O O . THR B 1 151 ? 14.805 5.09 -18.562 1 81.56 151 THR B O 1
ATOM 3411 N N . GLU B 1 152 ? 16.016 6.77 -19.469 1 85.81 152 GLU B N 1
ATOM 3412 C CA . GLU B 1 152 ? 15.516 7.73 -18.5 1 85.81 152 GLU B CA 1
ATOM 3413 C C . GLU B 1 152 ? 14.07 8.125 -18.812 1 85.81 152 GLU B C 1
ATOM 3415 O O . GLU B 1 152 ? 13.711 8.32 -19.969 1 85.81 152 GLU B O 1
ATOM 3420 N N . VAL B 1 153 ? 13.297 8.102 -17.766 1 79.88 153 VAL B N 1
ATOM 3421 C CA . VAL B 1 153 ? 11.914 8.57 -17.891 1 79.88 153 VAL B CA 1
ATOM 3422 C C . VAL B 1 153 ? 11.805 10.008 -17.406 1 79.88 153 VAL B C 1
ATOM 3424 O O . VAL B 1 153 ? 12.281 10.344 -16.312 1 79.88 153 VAL B O 1
ATOM 3427 N N . HIS B 1 154 ? 11.203 10.828 -18.234 1 84.19 154 HIS B N 1
ATOM 3428 C CA . HIS B 1 154 ? 10.984 12.234 -17.875 1 84.19 154 HIS B CA 1
ATOM 3429 C C . HIS B 1 154 ? 9.492 12.555 -17.828 1 84.19 154 HIS B C 1
ATOM 3431 O O . HIS B 1 154 ? 8.742 12.188 -18.734 1 84.19 154 HIS B O 1
ATOM 3437 N N . LEU B 1 155 ? 9.141 13.18 -16.672 1 76.44 155 LEU B N 1
ATOM 3438 C CA . LEU B 1 155 ? 7.754 13.594 -16.516 1 76.44 155 LEU B CA 1
ATOM 3439 C C . LEU B 1 155 ? 7.586 15.07 -16.859 1 76.44 155 LEU B C 1
ATOM 3441 O O . LEU B 1 155 ? 8.375 15.914 -16.406 1 76.44 155 LEU B O 1
ATOM 3445 N N . ASP B 1 156 ? 6.625 15.352 -17.594 1 73.62 156 ASP B N 1
ATOM 3446 C CA . ASP B 1 156 ? 6.383 16.75 -17.953 1 73.62 156 ASP B CA 1
ATOM 3447 C C . ASP B 1 156 ? 6.055 17.578 -16.719 1 73.62 156 ASP B C 1
ATOM 3449 O O . ASP B 1 156 ? 5.316 17.141 -15.836 1 73.62 156 ASP B O 1
ATOM 3453 N N . GLY B 1 157 ? 6.586 18.766 -16.766 1 81.38 157 GLY B N 1
ATOM 3454 C CA . GLY B 1 157 ? 6.332 19.656 -15.633 1 81.38 157 GLY B CA 1
ATOM 3455 C C . GLY B 1 157 ? 7.199 19.344 -14.43 1 81.38 157 GLY B C 1
ATOM 3456 O O . GLY B 1 157 ? 7.113 20.031 -13.406 1 81.38 157 GLY B O 1
ATOM 3457 N N . TYR B 1 158 ? 8 18.312 -14.617 1 89.94 158 TYR B N 1
ATOM 3458 C CA . TYR B 1 158 ? 8.875 17.938 -13.516 1 89.94 158 TYR B CA 1
ATOM 3459 C C . TYR B 1 158 ? 10.336 17.984 -13.938 1 89.94 158 TYR B C 1
ATOM 3461 O O . TYR B 1 158 ? 10.656 17.797 -15.117 1 89.94 158 TYR B O 1
ATOM 3469 N N . ALA B 1 159 ? 11.188 18.297 -12.992 1 95.69 159 ALA B N 1
ATOM 3470 C CA . ALA B 1 159 ? 12.625 18.125 -13.156 1 95.69 159 ALA B CA 1
ATOM 3471 C C . ALA B 1 159 ? 13.086 16.781 -12.602 1 95.69 159 ALA B C 1
ATOM 3473 O O . ALA B 1 159 ? 12.75 16.438 -11.461 1 95.69 159 ALA B O 1
ATOM 3474 N N . ARG B 1 160 ? 13.852 16.078 -13.359 1 95.5 160 ARG B N 1
ATOM 3475 C CA . ARG B 1 160 ? 14.344 14.766 -12.969 1 95.5 160 ARG B CA 1
ATOM 3476 C C . ARG B 1 160 ? 15.711 14.867 -12.305 1 95.5 160 ARG B C 1
ATOM 3478 O O . ARG B 1 160 ? 16.609 15.531 -12.828 1 95.5 160 ARG B O 1
ATOM 3485 N N . HIS B 1 161 ? 15.922 14.203 -11.148 1 97.81 161 HIS B N 1
ATOM 3486 C CA . HIS B 1 161 ? 17.188 14.102 -10.445 1 97.81 161 HIS B CA 1
ATOM 3487 C C . HIS B 1 161 ? 17.516 12.648 -10.094 1 97.81 161 HIS B C 1
ATOM 3489 O O . HIS B 1 161 ? 16.703 11.969 -9.453 1 97.81 161 HIS B O 1
ATOM 3495 N N . GLU B 1 162 ? 18.703 12.227 -10.5 1 97.44 162 GLU B N 1
ATOM 3496 C CA . GLU B 1 162 ? 19.141 10.898 -10.07 1 97.44 162 GLU B CA 1
ATOM 3497 C C . GLU B 1 162 ? 19.609 10.922 -8.617 1 97.44 162 GLU B C 1
ATOM 3499 O O . GLU B 1 162 ? 20.328 11.844 -8.203 1 97.44 162 GLU B O 1
ATOM 3504 N N . LEU B 1 163 ? 19.156 10.008 -7.848 1 98.25 163 LEU B N 1
ATOM 3505 C CA . LEU B 1 163 ? 19.547 9.945 -6.445 1 98.25 163 LEU B CA 1
ATOM 3506 C C . LEU B 1 163 ? 20.656 8.922 -6.23 1 98.25 163 LEU B C 1
ATOM 3508 O O . LEU B 1 163 ? 21.672 9.234 -5.605 1 98.25 163 LEU B O 1
ATOM 3512 N N . THR B 1 164 ? 20.484 7.672 -6.703 1 97.75 164 THR B N 1
ATOM 3513 C CA . THR B 1 164 ? 21.5 6.641 -6.516 1 97.75 164 THR B CA 1
ATOM 3514 C C . THR B 1 164 ? 21.203 5.422 -7.383 1 97.75 164 THR B C 1
ATOM 3516 O O . THR B 1 164 ? 20.109 5.32 -7.973 1 97.75 164 THR B O 1
ATOM 3519 N N . VAL B 1 165 ? 22.156 4.586 -7.543 1 97 165 VAL B N 1
ATOM 3520 C CA . VAL B 1 165 ? 22.031 3.242 -8.094 1 97 165 VAL B CA 1
ATOM 3521 C C . VAL B 1 165 ? 22.391 2.211 -7.023 1 97 165 VAL B C 1
ATOM 3523 O O . VAL B 1 165 ? 23.406 2.348 -6.336 1 97 165 VAL B O 1
ATOM 3526 N N . GLU B 1 166 ? 21.5 1.253 -6.84 1 96.88 166 GLU B N 1
ATOM 3527 C CA . GLU B 1 166 ? 21.781 0.238 -5.828 1 96.88 166 GLU B CA 1
ATOM 3528 C C . GLU B 1 166 ? 21.516 -1.164 -6.363 1 96.88 166 GLU B C 1
ATOM 3530 O O . GLU B 1 166 ? 20.75 -1.334 -7.316 1 96.88 166 GLU B O 1
ATOM 3535 N N . GLY B 1 167 ? 22.219 -2.143 -5.734 1 97 167 GLY B N 1
ATOM 3536 C CA . GLY B 1 167 ? 22.031 -3.539 -6.094 1 97 167 GLY B CA 1
ATOM 3537 C C . GLY B 1 167 ? 20.938 -4.223 -5.293 1 97 167 GLY B C 1
ATOM 3538 O O . GLY B 1 167 ? 20.359 -3.615 -4.395 1 97 167 GLY B O 1
ATOM 3539 N N . PHE B 1 168 ? 20.672 -5.422 -5.75 1 97.94 168 PHE B N 1
ATOM 3540 C CA . PHE B 1 168 ? 19.703 -6.266 -5.059 1 97.94 168 PHE B CA 1
ATOM 3541 C C . PHE B 1 168 ? 20.406 -7.348 -4.25 1 97.94 168 PHE B C 1
ATOM 3543 O O . PHE B 1 168 ? 21.562 -7.664 -4.508 1 97.94 168 PHE B O 1
ATOM 3550 N N . VAL B 1 169 ? 19.734 -7.848 -3.311 1 98.5 169 VAL B N 1
ATOM 3551 C CA . VAL B 1 169 ? 20.25 -8.898 -2.443 1 98.5 169 VAL B CA 1
ATOM 3552 C C . VAL B 1 169 ? 19.25 -10.055 -2.383 1 98.5 169 VAL B C 1
ATOM 3554 O O . VAL B 1 169 ? 18.031 -9.828 -2.449 1 98.5 169 VAL B O 1
ATOM 3557 N N . ALA B 1 170 ? 19.75 -11.211 -2.305 1 98.69 170 ALA B N 1
ATOM 3558 C CA . ALA B 1 170 ? 18.938 -12.375 -1.944 1 98.69 170 ALA B CA 1
ATOM 3559 C C . ALA B 1 170 ? 18.75 -12.453 -0.433 1 98.69 170 ALA B C 1
ATOM 3561 O O . ALA B 1 170 ? 19.703 -12.344 0.333 1 98.69 170 ALA B O 1
ATOM 3562 N N . VAL B 1 171 ? 17.578 -12.578 0.003 1 98.81 171 VAL B N 1
ATOM 3563 C CA . VAL B 1 171 ? 17.281 -12.75 1.422 1 98.81 171 VAL B CA 1
ATOM 3564 C C . VAL B 1 171 ? 16.906 -14.203 1.7 1 98.81 171 VAL B C 1
ATOM 3566 O O . VAL B 1 171 ? 15.977 -14.742 1.087 1 98.81 171 VAL B O 1
ATOM 3569 N N . LEU B 1 172 ? 17.609 -14.781 2.602 1 98.25 172 LEU B N 1
ATOM 3570 C CA . LEU B 1 172 ? 17.531 -16.203 2.91 1 98.25 172 LEU B CA 1
ATOM 3571 C C . LEU B 1 172 ? 17.469 -16.438 4.418 1 98.25 172 LEU B C 1
ATOM 3573 O O . LEU B 1 172 ? 17.984 -15.633 5.195 1 98.25 172 LEU B O 1
ATOM 3577 N N . PRO B 1 173 ? 16.766 -17.578 4.797 1 97.75 173 PRO B N 1
ATOM 3578 C CA . PRO B 1 173 ? 17 -17.984 6.184 1 97.75 173 PRO B CA 1
ATOM 3579 C C . PRO B 1 173 ? 18.469 -18.266 6.477 1 97.75 173 PRO B C 1
ATOM 3581 O O . PRO B 1 173 ? 19.188 -18.75 5.609 1 97.75 173 PRO B O 1
ATOM 3584 N N . GLU B 1 174 ? 18.828 -18 7.672 1 96.75 174 GLU B N 1
ATOM 3585 C CA . GLU B 1 174 ? 20.219 -18.156 8.07 1 96.75 174 GLU B CA 1
ATOM 3586 C C . GLU B 1 174 ? 20.703 -19.594 7.875 1 96.75 174 GLU B C 1
ATOM 3588 O O . GLU B 1 174 ? 21.875 -19.828 7.602 1 96.75 174 GLU B O 1
ATOM 3593 N N . ALA B 1 175 ? 19.797 -20.516 7.957 1 96.69 175 ALA B N 1
ATOM 3594 C CA . ALA B 1 175 ? 20.141 -21.922 7.859 1 96.69 175 ALA B CA 1
ATOM 3595 C C . ALA B 1 175 ? 20.172 -22.375 6.402 1 96.69 175 ALA B C 1
ATOM 3597 O O . ALA B 1 175 ? 20.578 -23.516 6.109 1 96.69 175 ALA B O 1
ATOM 3598 N N . HIS B 1 176 ? 19.734 -21.594 5.492 1 97.25 176 HIS B N 1
ATOM 3599 C CA . HIS B 1 176 ? 19.734 -21.953 4.078 1 97.25 176 HIS B CA 1
ATOM 3600 C C . HIS B 1 176 ? 21.141 -22.234 3.578 1 97.25 176 HIS B C 1
ATOM 3602 O O . HIS B 1 176 ? 22.094 -21.547 3.947 1 97.25 176 HIS B O 1
ATOM 3608 N N . PRO B 1 177 ? 21.406 -23.172 2.768 1 96.75 177 PRO B N 1
ATOM 3609 C CA . PRO B 1 177 ? 22.734 -23.531 2.266 1 96.75 177 PRO B CA 1
ATOM 3610 C C . PRO B 1 177 ? 23.438 -22.359 1.598 1 96.75 177 PRO B C 1
ATOM 3612 O O . PRO B 1 177 ? 24.641 -22.172 1.779 1 96.75 177 PRO B O 1
ATOM 3615 N N . LEU B 1 178 ? 22.734 -21.594 0.91 1 97.31 178 LEU B N 1
ATOM 3616 C CA . LEU B 1 178 ? 23.344 -20.484 0.171 1 97.31 178 LEU B CA 1
ATOM 3617 C C . LEU B 1 178 ? 23.719 -19.344 1.112 1 97.31 178 LEU B C 1
ATOM 3619 O O . LEU B 1 178 ? 24.422 -18.406 0.708 1 97.31 178 LEU B O 1
ATOM 3623 N N . ALA B 1 179 ? 23.266 -19.406 2.352 1 96.94 179 ALA B N 1
ATOM 3624 C CA . ALA B 1 179 ? 23.578 -18.359 3.334 1 96.94 179 ALA B CA 1
ATOM 3625 C C . ALA B 1 179 ? 25.062 -18.359 3.67 1 96.94 179 ALA B C 1
ATOM 3627 O O . ALA B 1 179 ? 25.594 -17.359 4.16 1 96.94 179 ALA B O 1
ATOM 3628 N N . ALA B 1 180 ? 25.719 -19.391 3.42 1 96.44 180 ALA B N 1
ATOM 3629 C CA . ALA B 1 180 ? 27.141 -19.516 3.73 1 96.44 180 ALA B CA 1
ATOM 3630 C C . ALA B 1 180 ? 28 -18.797 2.693 1 96.44 180 ALA B C 1
ATOM 3632 O O . ALA B 1 180 ? 29.172 -18.516 2.938 1 96.44 180 ALA B O 1
ATOM 3633 N N . GLU B 1 181 ? 27.453 -18.547 1.568 1 96.19 181 GLU B N 1
ATOM 3634 C CA . GLU B 1 181 ? 28.172 -17.875 0.489 1 96.19 181 GLU B CA 1
ATOM 3635 C C . GLU B 1 181 ? 28.156 -16.359 0.676 1 96.19 181 GLU B C 1
ATOM 3637 O O . GLU B 1 181 ? 27.156 -15.797 1.129 1 96.19 181 GLU B O 1
ATOM 3642 N N 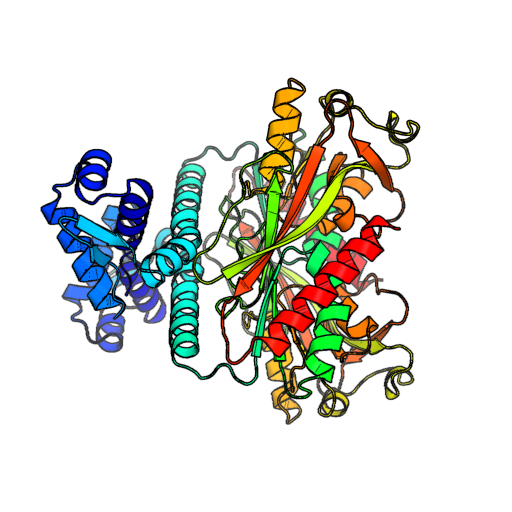. PRO B 1 182 ? 29.219 -15.719 0.311 1 96.75 182 PRO B N 1
ATOM 3643 C CA . PRO B 1 182 ? 29.25 -14.266 0.443 1 96.75 182 PRO B CA 1
ATOM 3644 C C . PRO B 1 182 ? 28.359 -13.562 -0.58 1 96.75 182 PRO B C 1
ATOM 3646 O O . PRO B 1 182 ? 27.969 -12.414 -0.37 1 96.75 182 PRO B O 1
ATOM 3649 N N . GLU B 1 183 ? 28.156 -14.195 -1.718 1 98 183 GLU B N 1
ATOM 3650 C CA . GLU B 1 183 ? 27.266 -13.742 -2.777 1 98 183 GLU B CA 1
ATOM 3651 C C . GLU B 1 183 ? 26.469 -14.906 -3.367 1 98 183 GLU B C 1
ATOM 3653 O O . GLU B 1 183 ? 26.859 -16.062 -3.229 1 98 183 GLU B O 1
ATOM 3658 N N . VAL B 1 184 ? 25.344 -14.617 -3.977 1 98.06 184 VAL B N 1
ATOM 3659 C CA . VAL B 1 184 ? 24.469 -15.641 -4.535 1 98.06 184 VAL B CA 1
ATOM 3660 C C . VAL B 1 184 ? 24.266 -15.398 -6.027 1 98.06 184 VAL B C 1
ATOM 3662 O O . VAL B 1 184 ? 23.891 -14.297 -6.438 1 98.06 184 VAL B O 1
ATOM 3665 N N . SER B 1 185 ? 24.609 -16.406 -6.816 1 97.5 185 SER B N 1
ATOM 3666 C CA . SER B 1 185 ? 24.203 -16.328 -8.219 1 97.5 185 SER B CA 1
ATOM 3667 C C . SER B 1 185 ? 22.688 -16.469 -8.367 1 97.5 185 SER B C 1
ATOM 3669 O O . SER B 1 185 ? 22.078 -17.328 -7.73 1 97.5 185 SER B O 1
ATOM 3671 N N . LEU B 1 186 ? 22.188 -15.609 -9.219 1 95.94 186 LEU B N 1
ATOM 3672 C CA . LEU B 1 186 ? 20.75 -15.625 -9.383 1 95.94 186 LEU B CA 1
ATOM 3673 C C . LEU B 1 186 ? 20.266 -17.016 -9.797 1 95.94 186 LEU B C 1
ATOM 3675 O O . LEU B 1 186 ? 19.219 -17.469 -9.328 1 95.94 186 LEU B O 1
ATOM 3679 N N . GLY B 1 187 ? 20.969 -17.703 -10.633 1 94.31 187 GLY B N 1
ATOM 3680 C CA . GLY B 1 187 ? 20.625 -19.031 -11.102 1 94.31 187 GLY B CA 1
ATOM 3681 C C . GLY B 1 187 ? 20.531 -20.047 -9.984 1 94.31 187 GLY B C 1
ATOM 3682 O O . GLY B 1 187 ? 19.781 -21.031 -10.094 1 94.31 187 GLY B O 1
ATOM 3683 N N . ASP B 1 188 ? 21.25 -19.844 -8.906 1 97 188 ASP B N 1
ATOM 3684 C CA . ASP B 1 188 ? 21.25 -20.766 -7.773 1 97 188 ASP B CA 1
ATOM 3685 C C . ASP B 1 188 ? 19.906 -20.734 -7.059 1 97 188 ASP B C 1
ATOM 3687 O O . ASP B 1 188 ? 19.594 -21.625 -6.262 1 97 188 ASP B O 1
ATOM 3691 N N . LEU B 1 189 ? 19.078 -19.75 -7.418 1 97.62 189 LEU B N 1
ATOM 3692 C CA . LEU B 1 189 ? 17.781 -19.609 -6.762 1 97.62 189 LEU B CA 1
ATOM 3693 C C . LEU B 1 189 ? 16.672 -20.219 -7.609 1 97.62 189 LEU B C 1
ATOM 3695 O O . LEU B 1 189 ? 15.516 -20.234 -7.199 1 97.62 189 LEU B O 1
ATOM 3699 N N . ALA B 1 190 ? 17.016 -20.781 -8.727 1 94.44 190 ALA B N 1
ATOM 3700 C CA . ALA B 1 190 ? 16.031 -21.234 -9.703 1 94.44 190 ALA B CA 1
ATOM 3701 C C . ALA B 1 190 ? 15.164 -22.359 -9.133 1 94.44 190 ALA B C 1
ATOM 3703 O O . ALA B 1 190 ? 13.969 -22.453 -9.445 1 94.44 190 ALA B O 1
ATOM 3704 N N . GLY B 1 191 ? 15.703 -23.125 -8.289 1 95 191 GLY B N 1
ATOM 3705 C CA . GLY B 1 191 ? 14.992 -24.281 -7.777 1 95 191 GLY B CA 1
ATOM 3706 C C . GLY B 1 191 ? 14.258 -24 -6.477 1 95 191 GLY B C 1
ATOM 3707 O O . GLY B 1 191 ? 13.531 -24.844 -5.969 1 95 191 GLY B O 1
ATOM 3708 N N . GLU B 1 192 ? 14.32 -22.781 -5.98 1 96.69 192 GLU B N 1
ATOM 3709 C CA . GLU B 1 192 ? 13.742 -22.422 -4.688 1 96.69 192 GLU B CA 1
ATOM 3710 C C . GLU B 1 192 ? 12.297 -21.969 -4.836 1 96.69 192 GLU B C 1
ATOM 3712 O O . GLU B 1 192 ? 11.906 -21.453 -5.891 1 96.69 192 GLU B O 1
ATOM 3717 N N . PRO B 1 193 ? 11.453 -22.188 -3.789 1 96.56 193 PRO B N 1
ATOM 3718 C CA . PRO B 1 193 ? 10.203 -21.422 -3.74 1 96.56 193 PRO B CA 1
ATOM 3719 C C . PRO B 1 193 ? 10.43 -19.938 -3.533 1 96.56 193 PRO B C 1
ATOM 3721 O O . PRO B 1 193 ? 11.172 -19.531 -2.629 1 96.56 193 PRO B O 1
ATOM 3724 N N . TRP B 1 194 ? 9.766 -19.188 -4.375 1 97.62 194 TRP B N 1
ATOM 3725 C CA . TRP B 1 194 ? 10 -17.75 -4.328 1 97.62 194 TRP B CA 1
ATOM 3726 C C . TRP B 1 194 ? 8.852 -17.047 -3.619 1 97.62 194 TRP B C 1
ATOM 3728 O O . TRP B 1 194 ? 7.691 -17.438 -3.746 1 97.62 194 TRP B O 1
ATOM 3738 N N . ILE B 1 195 ? 9.25 -16.031 -2.877 1 98.31 195 ILE B N 1
ATOM 3739 C CA . ILE B 1 195 ? 8.312 -15.062 -2.34 1 98.31 195 ILE B CA 1
ATOM 3740 C C . ILE B 1 195 ? 8.414 -13.758 -3.123 1 98.31 195 ILE B C 1
ATOM 3742 O O . ILE B 1 195 ? 9.438 -13.078 -3.076 1 98.31 195 ILE B O 1
ATOM 3746 N N . ASP B 1 196 ? 7.297 -13.422 -3.793 1 95.75 196 ASP B N 1
ATOM 3747 C CA . ASP B 1 196 ? 7.211 -12.203 -4.582 1 95.75 196 ASP B CA 1
ATOM 3748 C C . ASP B 1 196 ? 6.648 -11.047 -3.754 1 95.75 196 ASP B C 1
ATOM 3750 O O . ASP B 1 196 ? 5.762 -11.25 -2.922 1 95.75 196 ASP B O 1
ATOM 3754 N N . TYR B 1 197 ? 7.191 -9.867 -3.904 1 93.81 197 TYR B N 1
ATOM 3755 C CA . TYR B 1 197 ? 6.68 -8.719 -3.16 1 93.81 197 TYR B CA 1
ATOM 3756 C C . TYR B 1 197 ? 6.008 -7.719 -4.094 1 93.81 197 TYR B C 1
ATOM 3758 O O . TYR B 1 197 ? 5.773 -6.57 -3.717 1 93.81 197 TYR B O 1
ATOM 3766 N N . ASP B 1 198 ? 5.742 -8.102 -5.309 1 92.38 198 ASP B N 1
ATOM 3767 C CA . ASP B 1 198 ? 5.141 -7.223 -6.309 1 92.38 198 ASP B CA 1
ATOM 3768 C C . ASP B 1 198 ? 4.105 -7.965 -7.145 1 92.38 198 ASP B C 1
ATOM 3770 O O . ASP B 1 198 ? 4.395 -8.391 -8.266 1 92.38 198 ASP B O 1
ATOM 3774 N N . ILE B 1 199 ? 2.916 -7.957 -6.695 1 88.69 199 ILE B N 1
ATOM 3775 C CA . ILE B 1 199 ? 1.864 -8.672 -7.406 1 88.69 199 ILE B CA 1
ATOM 3776 C C . ILE B 1 199 ? 1.4 -7.852 -8.609 1 88.69 199 ILE B C 1
ATOM 3778 O O . ILE B 1 199 ? 0.673 -8.359 -9.469 1 88.69 199 ILE B O 1
ATOM 3782 N N . TYR B 1 200 ? 1.845 -6.66 -8.734 1 82.81 200 TYR B N 1
ATOM 3783 C CA . TYR B 1 200 ? 1.316 -5.773 -9.766 1 82.81 200 TYR B CA 1
ATOM 3784 C C . TYR B 1 200 ? 2.287 -5.652 -10.938 1 82.81 200 TYR B C 1
ATOM 3786 O O . TYR B 1 200 ? 2.033 -4.906 -11.883 1 82.81 200 TYR B O 1
ATOM 3794 N N . ASP B 1 201 ? 3.373 -6.316 -10.891 1 79.56 201 ASP B N 1
ATOM 3795 C CA . ASP B 1 201 ? 4.391 -6.309 -11.938 1 79.56 201 ASP B CA 1
ATOM 3796 C C . ASP B 1 201 ? 4.867 -4.887 -12.227 1 79.56 201 ASP B C 1
ATOM 3798 O O . ASP B 1 201 ? 4.887 -4.453 -13.383 1 79.56 201 ASP B O 1
ATOM 3802 N N . SER B 1 202 ? 5.07 -4.125 -11.148 1 83.5 202 SER B N 1
ATOM 3803 C CA . SER B 1 202 ? 5.621 -2.779 -11.234 1 83.5 202 SER B CA 1
ATOM 3804 C C . SER B 1 202 ? 7.062 -2.803 -11.734 1 83.5 202 SER B C 1
ATOM 3806 O O . SER B 1 202 ? 7.633 -3.875 -11.945 1 83.5 202 SER B O 1
ATOM 3808 N N . PRO B 1 203 ? 7.676 -1.648 -12 1 81 203 PRO B N 1
ATOM 3809 C CA . PRO B 1 203 ? 9.055 -1.611 -12.508 1 81 203 PRO B CA 1
ATOM 3810 C C . PRO B 1 203 ? 10.023 -2.404 -11.633 1 81 203 PRO B C 1
ATOM 3812 O O . PRO B 1 203 ? 10.922 -3.068 -12.156 1 81 203 PRO B O 1
ATOM 3815 N N . ILE B 1 204 ? 9.828 -2.355 -10.391 1 90.44 204 ILE B N 1
ATOM 3816 C CA . ILE B 1 204 ? 10.75 -3.055 -9.508 1 90.44 204 ILE B CA 1
ATOM 3817 C C . ILE B 1 204 ? 10.617 -4.562 -9.703 1 90.44 204 ILE B C 1
ATOM 3819 O O . ILE B 1 204 ? 11.617 -5.285 -9.719 1 90.44 204 ILE B O 1
ATOM 3823 N N . GLY B 1 205 ? 9.422 -5.047 -9.797 1 90.94 205 GLY B N 1
ATOM 3824 C CA . GLY B 1 205 ? 9.203 -6.453 -10.094 1 90.94 205 GLY B CA 1
ATOM 3825 C C . GLY B 1 205 ? 9.742 -6.859 -11.453 1 90.94 205 GLY B C 1
ATOM 3826 O O . GLY B 1 205 ? 10.312 -7.941 -11.609 1 90.94 205 GLY B O 1
ATOM 3827 N N . GLN B 1 206 ? 9.602 -6.008 -12.406 1 86.56 206 GLN B N 1
ATOM 3828 C CA . GLN B 1 206 ? 10.078 -6.289 -13.758 1 86.56 206 GLN B CA 1
ATOM 3829 C C . GLN B 1 206 ? 11.602 -6.406 -13.789 1 86.56 206 GLN B C 1
ATOM 3831 O O . GLN B 1 206 ? 12.148 -7.211 -14.547 1 86.56 206 GLN B O 1
ATOM 3836 N N . ILE B 1 207 ? 12.25 -5.586 -13.055 1 91.06 207 ILE B N 1
ATOM 3837 C CA . ILE B 1 207 ? 13.703 -5.645 -12.969 1 91.06 207 ILE B CA 1
ATOM 3838 C C . ILE B 1 207 ? 14.133 -7.031 -12.508 1 91.06 207 ILE B C 1
ATOM 3840 O O . ILE B 1 207 ? 15.008 -7.652 -13.117 1 91.06 207 ILE B O 1
ATOM 3844 N N . VAL B 1 208 ? 13.508 -7.547 -11.492 1 94.56 208 VAL B N 1
ATOM 3845 C CA . VAL B 1 208 ? 13.852 -8.836 -10.914 1 94.56 208 VAL B CA 1
ATOM 3846 C C . VAL B 1 208 ? 13.5 -9.961 -11.891 1 94.56 208 VAL B C 1
ATOM 3848 O O . VAL B 1 208 ? 14.32 -10.852 -12.141 1 94.56 208 VAL B O 1
ATOM 3851 N N . LEU B 1 209 ? 12.336 -9.914 -12.484 1 89.69 209 LEU B N 1
ATOM 3852 C CA . LEU B 1 209 ? 11.867 -10.961 -13.383 1 89.69 209 LEU B CA 1
ATOM 3853 C C . LEU B 1 209 ? 12.711 -11 -14.656 1 89.69 209 LEU B C 1
ATOM 3855 O O . LEU B 1 209 ? 13.008 -12.086 -15.172 1 89.69 209 LEU B O 1
ATOM 3859 N N . SER B 1 210 ? 13.039 -9.836 -15.141 1 87.88 210 SER B N 1
ATOM 3860 C CA . SER B 1 210 ? 13.906 -9.781 -16.312 1 87.88 210 SER B CA 1
ATOM 3861 C C . SER B 1 210 ? 15.266 -10.422 -16.016 1 87.88 210 SER B C 1
ATOM 3863 O O . SER B 1 210 ? 15.82 -11.125 -16.875 1 87.88 210 SER B O 1
ATOM 3865 N N . ALA B 1 211 ? 15.797 -10.164 -14.844 1 91.06 211 ALA B N 1
ATOM 3866 C CA . ALA B 1 211 ? 17.062 -10.758 -14.445 1 91.06 211 ALA B CA 1
ATOM 3867 C C . ALA B 1 211 ? 16.953 -12.281 -14.344 1 91.06 211 ALA B C 1
ATOM 3869 O O . ALA B 1 211 ? 17.875 -13 -14.75 1 91.06 211 ALA B O 1
ATOM 3870 N N . CYS B 1 212 ? 15.867 -12.758 -13.797 1 92.06 212 CYS B N 1
ATOM 3871 C CA . CYS B 1 212 ? 15.633 -14.195 -13.703 1 92.06 212 CYS B CA 1
ATOM 3872 C C . CYS B 1 212 ? 15.57 -14.828 -15.086 1 92.06 212 CYS B C 1
ATOM 3874 O O . CYS B 1 212 ? 16.188 -15.875 -15.32 1 92.06 212 CYS B O 1
ATOM 3876 N N . ASN B 1 213 ? 14.859 -14.164 -15.953 1 86 213 ASN B N 1
ATOM 3877 C CA . ASN B 1 213 ? 14.773 -14.641 -17.328 1 86 213 ASN B CA 1
ATOM 3878 C C . ASN B 1 213 ? 16.141 -14.711 -17.984 1 86 213 ASN B C 1
ATOM 3880 O O . ASN B 1 213 ? 16.469 -15.68 -18.672 1 86 213 ASN B O 1
ATOM 3884 N N . ALA B 1 214 ? 16.891 -13.719 -17.812 1 84.81 214 ALA B N 1
ATOM 3885 C CA . ALA B 1 214 ? 18.25 -13.672 -18.344 1 84.81 214 ALA B CA 1
ATOM 3886 C C . ALA B 1 214 ? 19.094 -14.805 -17.781 1 84.81 214 ALA B C 1
ATOM 3888 O O . ALA B 1 214 ? 20 -15.305 -18.469 1 84.81 214 ALA B O 1
ATOM 3889 N N . ALA B 1 215 ? 18.828 -15.188 -16.547 1 89.69 215 ALA B N 1
ATOM 3890 C CA . ALA B 1 215 ? 19.547 -16.281 -15.891 1 89.69 215 ALA B CA 1
ATOM 3891 C C . ALA B 1 215 ? 18.984 -17.641 -16.312 1 89.69 215 ALA B C 1
ATOM 3893 O O . ALA B 1 215 ? 19.484 -18.688 -15.898 1 89.69 215 ALA B O 1
ATOM 3894 N N . GLY B 1 216 ? 17.906 -17.641 -17.062 1 84.88 216 GLY B N 1
ATOM 3895 C CA . GLY B 1 216 ? 17.438 -18.844 -17.719 1 84.88 216 GLY B CA 1
ATOM 3896 C C . GLY B 1 216 ? 16.297 -19.531 -16.984 1 84.88 216 GLY B C 1
ATOM 3897 O O . GLY B 1 216 ? 16.062 -20.719 -17.156 1 84.88 216 GLY B O 1
ATOM 3898 N N . PHE B 1 217 ? 15.57 -18.781 -16.125 1 87.31 217 PHE B N 1
ATOM 3899 C CA . PHE B 1 217 ? 14.484 -19.453 -15.414 1 87.31 217 PHE B CA 1
ATOM 3900 C C . PHE B 1 217 ? 13.359 -18.484 -15.109 1 87.31 217 PHE B C 1
ATOM 3902 O O . PHE B 1 217 ? 13.516 -17.266 -15.266 1 87.31 217 PHE B O 1
ATOM 3909 N N . ILE B 1 218 ? 12.227 -19.016 -14.758 1 87.25 218 ILE B N 1
ATOM 3910 C CA . ILE B 1 218 ? 11.07 -18.297 -14.227 1 87.25 218 ILE B CA 1
ATOM 3911 C C . ILE B 1 218 ? 10.812 -18.734 -12.789 1 87.25 218 ILE B C 1
ATOM 3913 O O . ILE B 1 218 ? 10.625 -19.922 -12.508 1 87.25 218 ILE B O 1
ATOM 3917 N N . PRO B 1 219 ? 10.781 -17.797 -11.898 1 92.81 219 PRO B N 1
ATOM 3918 C CA . PRO B 1 219 ? 10.586 -18.172 -10.5 1 92.81 219 PRO B CA 1
ATOM 3919 C C . PRO B 1 219 ? 9.25 -18.875 -10.258 1 92.81 219 PRO B C 1
ATOM 3921 O O . PRO B 1 219 ? 8.234 -18.5 -10.852 1 92.81 219 PRO B O 1
ATOM 3924 N N . ARG B 1 220 ? 9.32 -19.906 -9.461 1 90.06 220 ARG B N 1
ATOM 3925 C CA . ARG B 1 220 ? 8.102 -20.516 -8.953 1 90.06 220 ARG B CA 1
ATOM 3926 C C . ARG B 1 220 ? 7.68 -19.891 -7.625 1 90.06 220 ARG B C 1
ATOM 3928 O O . ARG B 1 220 ? 8.375 -20.031 -6.617 1 90.06 220 ARG B O 1
ATOM 3935 N N . PHE B 1 221 ? 6.512 -19.328 -7.656 1 94.06 221 PHE B N 1
ATOM 3936 C CA . PHE B 1 221 ? 6.121 -18.531 -6.5 1 94.06 221 PHE B CA 1
ATOM 3937 C C . PHE B 1 221 ? 5.316 -19.375 -5.516 1 94.06 221 PHE B C 1
ATOM 3939 O O . PHE B 1 221 ? 4.301 -19.969 -5.883 1 94.06 221 PHE B O 1
ATOM 3946 N N . ALA B 1 222 ? 5.789 -19.359 -4.312 1 96.5 222 ALA B N 1
ATOM 3947 C CA . ALA B 1 222 ? 5 -19.891 -3.207 1 96.5 222 ALA B CA 1
ATOM 3948 C C . ALA B 1 222 ? 3.969 -18.875 -2.729 1 96.5 222 ALA B C 1
ATOM 3950 O O . ALA B 1 222 ? 2.855 -19.25 -2.346 1 96.5 222 ALA B O 1
ATOM 3951 N N . ALA B 1 223 ? 4.363 -17.656 -2.77 1 97.25 223 ALA B N 1
ATOM 3952 C CA . ALA B 1 223 ? 3.5 -16.547 -2.389 1 97.25 223 ALA B CA 1
ATOM 3953 C C . ALA B 1 223 ? 3.857 -15.281 -3.168 1 97.25 223 ALA B C 1
ATOM 3955 O O . ALA B 1 223 ? 5.016 -15.078 -3.539 1 97.25 223 ALA B O 1
ATOM 3956 N N . ARG B 1 224 ? 2.875 -14.477 -3.404 1 95.31 224 ARG B N 1
ATOM 3957 C CA . ARG B 1 224 ? 3.033 -13.172 -4.031 1 95.31 224 ARG B CA 1
ATOM 3958 C C . ARG B 1 224 ? 2.318 -12.086 -3.232 1 95.31 224 ARG B C 1
ATOM 3960 O O . ARG B 1 224 ? 1.166 -12.266 -2.83 1 95.31 224 ARG B O 1
ATOM 3967 N N . LEU B 1 225 ? 3.068 -11.023 -2.996 1 96.06 225 LEU B N 1
ATOM 3968 C CA . LEU B 1 225 ? 2.545 -9.938 -2.17 1 96.06 225 LEU B CA 1
ATOM 3969 C C . LEU B 1 225 ? 2.811 -8.586 -2.818 1 96.06 225 LEU B C 1
ATOM 3971 O O . LEU B 1 225 ? 3.42 -8.516 -3.889 1 96.06 225 LEU B O 1
ATOM 3975 N N . ASP B 1 226 ? 2.316 -7.512 -2.166 1 94.38 226 ASP B N 1
ATOM 3976 C CA . ASP B 1 226 ? 2.652 -6.148 -2.564 1 94.38 226 ASP B CA 1
ATOM 3977 C C . ASP B 1 226 ? 3.334 -5.395 -1.427 1 94.38 226 ASP B C 1
ATOM 3979 O O . ASP B 1 226 ? 3.33 -4.164 -1.401 1 94.38 226 ASP B O 1
ATOM 3983 N N . ASP B 1 227 ? 3.914 -6.176 -0.467 1 94.56 227 ASP B N 1
ATOM 3984 C CA . ASP B 1 227 ? 4.551 -5.641 0.732 1 94.56 227 ASP B CA 1
ATOM 3985 C C . ASP B 1 227 ? 5.836 -6.398 1.056 1 94.56 227 ASP B C 1
ATOM 3987 O O . ASP B 1 227 ? 5.797 -7.586 1.39 1 94.56 227 ASP B O 1
ATOM 3991 N N . HIS B 1 228 ? 6.941 -5.723 1.018 1 96.44 228 HIS B N 1
ATOM 3992 C CA . HIS B 1 228 ? 8.203 -6.43 1.188 1 96.44 228 HIS B CA 1
ATOM 3993 C C . HIS B 1 228 ? 8.43 -6.82 2.646 1 96.44 228 HIS B C 1
ATOM 3995 O O . HIS B 1 228 ? 9.133 -7.785 2.934 1 96.44 228 HIS B O 1
ATOM 4001 N N . ARG B 1 229 ? 7.855 -6.098 3.584 1 96.12 229 ARG B N 1
ATOM 4002 C CA . ARG B 1 229 ? 8.031 -6.465 4.984 1 96.12 229 ARG B CA 1
ATOM 4003 C C . ARG B 1 229 ? 7.332 -7.785 5.297 1 96.12 229 ARG B C 1
ATOM 4005 O O . ARG B 1 229 ? 7.898 -8.648 5.973 1 96.12 229 ARG B O 1
ATOM 4012 N N . ALA B 1 230 ? 6.121 -7.859 4.812 1 96.56 230 ALA B N 1
ATOM 4013 C CA . ALA B 1 230 ? 5.43 -9.133 4.969 1 96.56 230 ALA B CA 1
ATOM 4014 C C . ALA B 1 230 ? 6.172 -10.258 4.242 1 96.56 230 ALA B C 1
ATOM 4016 O O . ALA B 1 230 ? 6.223 -11.391 4.727 1 96.56 230 ALA B O 1
ATOM 4017 N N . ALA B 1 231 ? 6.691 -9.961 3.092 1 97.94 231 ALA B N 1
ATOM 4018 C CA . ALA B 1 231 ? 7.48 -10.945 2.354 1 97.94 231 ALA B CA 1
ATOM 4019 C C . ALA B 1 231 ? 8.648 -11.461 3.195 1 97.94 231 ALA B C 1
ATOM 4021 O O . ALA B 1 231 ? 8.914 -12.664 3.234 1 97.94 231 ALA B O 1
ATOM 4022 N N . LEU B 1 232 ? 9.297 -10.57 3.871 1 98.06 232 LEU B N 1
ATOM 4023 C CA . LEU B 1 232 ? 10.438 -10.938 4.703 1 98.06 232 LEU B CA 1
ATOM 4024 C C . LEU B 1 232 ? 10 -11.875 5.828 1 98.06 232 LEU B C 1
ATOM 4026 O O . LEU B 1 232 ? 10.742 -12.789 6.203 1 98.06 232 LEU B O 1
ATOM 4030 N N . ARG B 1 233 ? 8.828 -11.625 6.328 1 97.5 233 ARG B N 1
ATOM 4031 C CA . ARG B 1 233 ? 8.32 -12.492 7.387 1 97.5 233 ARG B CA 1
ATOM 4032 C C . ARG B 1 233 ? 8.031 -13.891 6.855 1 97.5 233 ARG B C 1
ATOM 4034 O O . ARG B 1 233 ? 8.219 -14.883 7.566 1 97.5 233 ARG B O 1
ATOM 4041 N N . LEU B 1 234 ? 7.535 -13.977 5.637 1 98.25 234 LEU B N 1
ATOM 4042 C CA . LEU B 1 234 ? 7.328 -15.281 5.02 1 98.25 234 LEU B CA 1
ATOM 4043 C C . LEU B 1 234 ? 8.656 -16 4.824 1 98.25 234 LEU B C 1
ATOM 4045 O O . LEU B 1 234 ? 8.75 -17.219 5.047 1 98.25 234 LEU B O 1
ATOM 4049 N N . VAL B 1 235 ? 9.695 -15.281 4.43 1 98.5 235 VAL B N 1
ATOM 4050 C CA . VAL B 1 235 ? 11.023 -15.867 4.281 1 98.5 235 VAL B CA 1
ATOM 4051 C C . VAL B 1 235 ? 11.523 -16.375 5.637 1 98.5 235 VAL B C 1
ATOM 4053 O O . VAL B 1 235 ? 12.047 -17.484 5.738 1 98.5 235 VAL B O 1
ATOM 4056 N N . ALA B 1 236 ? 11.336 -15.578 6.645 1 97.31 236 ALA B N 1
ATOM 4057 C CA . ALA B 1 236 ? 11.773 -15.938 7.988 1 97.31 236 ALA B CA 1
ATOM 4058 C C . ALA B 1 236 ? 11.07 -17.203 8.469 1 97.31 236 ALA B C 1
ATOM 4060 O O . ALA B 1 236 ? 11.641 -17.984 9.242 1 97.31 236 ALA B O 1
ATOM 4061 N N . ALA B 1 237 ? 9.914 -17.375 8 1 96.19 237 ALA B N 1
ATOM 4062 C CA . ALA B 1 237 ? 9.125 -18.562 8.375 1 96.19 237 ALA B CA 1
ATOM 4063 C C . ALA B 1 237 ? 9.562 -19.781 7.578 1 96.19 237 ALA B C 1
ATOM 4065 O O . ALA B 1 237 ? 9 -20.875 7.746 1 96.19 237 ALA B O 1
ATOM 4066 N N . GLY B 1 238 ? 10.461 -19.609 6.66 1 95.94 238 GLY B N 1
ATOM 4067 C CA . GLY B 1 238 ? 11.031 -20.734 5.922 1 95.94 238 GLY B CA 1
ATOM 4068 C C . GLY B 1 238 ? 10.219 -21.125 4.707 1 95.94 238 GLY B C 1
ATOM 4069 O O .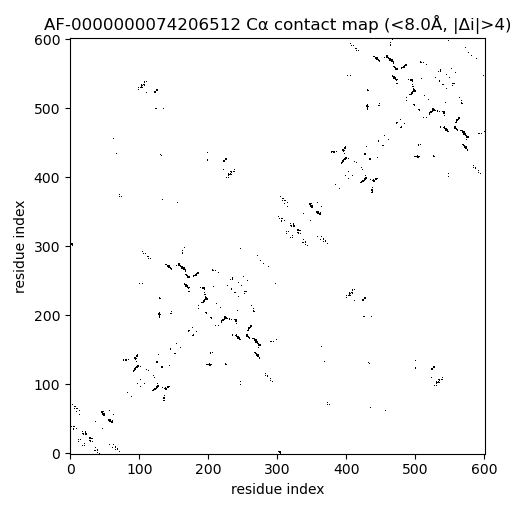 GLY B 1 238 ? 10.375 -22.219 4.172 1 95.94 238 GLY B O 1
ATOM 4070 N N . ILE B 1 239 ? 9.406 -20.266 4.25 1 96.94 239 ILE B N 1
ATOM 4071 C CA . ILE B 1 239 ? 8.477 -20.609 3.176 1 96.94 239 ILE B CA 1
ATOM 4072 C C . ILE B 1 239 ? 9.188 -20.531 1.83 1 96.94 239 ILE B C 1
ATOM 4074 O O . ILE B 1 239 ? 8.859 -21.281 0.905 1 96.94 239 ILE B O 1
ATOM 4078 N N . GLY B 1 240 ? 10.07 -19.625 1.726 1 97.69 240 GLY B N 1
ATOM 4079 C CA . GLY B 1 240 ? 10.805 -19.422 0.485 1 97.69 240 GLY B CA 1
ATOM 4080 C C . GLY B 1 240 ? 11.906 -18.391 0.598 1 97.69 240 GLY B C 1
ATOM 4081 O O . GLY B 1 240 ? 12.352 -18.078 1.7 1 97.69 240 GLY B O 1
ATOM 4082 N N . VAL B 1 241 ? 12.375 -17.938 -0.61 1 98.38 241 VAL B N 1
ATOM 4083 C CA . VAL B 1 241 ? 13.414 -16.922 -0.702 1 98.38 241 VAL B CA 1
ATOM 4084 C C . VAL B 1 241 ? 12.891 -15.711 -1.484 1 98.38 241 VAL B C 1
ATOM 4086 O O . VAL B 1 241 ? 11.844 -15.797 -2.133 1 98.38 241 VAL B O 1
ATOM 4089 N N . THR B 1 242 ? 13.562 -14.594 -1.339 1 98.44 242 THR B N 1
ATOM 4090 C CA . THR B 1 242 ? 13.188 -13.414 -2.109 1 98.44 242 THR B CA 1
ATOM 4091 C C . THR B 1 242 ? 14.414 -12.602 -2.494 1 98.44 242 THR B C 1
ATOM 4093 O O . THR B 1 242 ? 15.523 -12.898 -2.045 1 98.44 242 THR B O 1
ATOM 4096 N N . VAL B 1 243 ? 14.273 -11.734 -3.461 1 98.25 243 VAL B N 1
ATOM 4097 C CA . VAL B 1 243 ? 15.281 -10.781 -3.908 1 98.25 243 VAL B CA 1
ATOM 4098 C C . VAL B 1 243 ? 14.75 -9.359 -3.775 1 98.25 243 VAL B C 1
ATOM 4100 O O . VAL B 1 243 ? 13.695 -9.031 -4.324 1 98.25 243 VAL B O 1
ATOM 4103 N N . LEU B 1 244 ? 15.469 -8.547 -3.018 1 98.12 244 LEU B N 1
ATOM 4104 C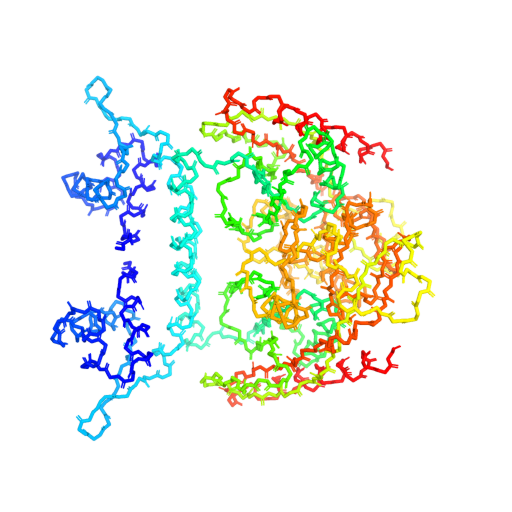 CA . LEU B 1 244 ? 15.016 -7.195 -2.691 1 98.12 244 LEU B CA 1
ATOM 4105 C C . LEU B 1 244 ? 16.141 -6.18 -2.912 1 98.12 244 LEU B C 1
ATOM 4107 O O . LEU B 1 244 ? 17.312 -6.531 -2.865 1 98.12 244 LEU B O 1
ATOM 4111 N N . PRO B 1 245 ? 15.695 -4.898 -3.158 1 97.38 245 PRO B N 1
ATOM 4112 C CA . PRO B 1 245 ? 16.734 -3.863 -3.154 1 97.38 245 PRO B CA 1
ATOM 4113 C C . PRO B 1 245 ? 17.391 -3.689 -1.787 1 97.38 245 PRO B C 1
ATOM 4115 O O . PRO B 1 245 ? 16.734 -3.885 -0.757 1 97.38 245 PRO B O 1
ATOM 4118 N N . ARG B 1 246 ? 18.625 -3.285 -1.795 1 97.06 246 ARG B N 1
ATOM 4119 C CA . ARG B 1 246 ? 19.375 -3.115 -0.564 1 97.06 246 ARG B CA 1
ATOM 4120 C C . ARG B 1 246 ? 18.656 -2.191 0.408 1 97.06 246 ARG B C 1
ATOM 4122 O O . ARG B 1 246 ? 18.625 -2.453 1.612 1 97.06 246 ARG B O 1
ATOM 4129 N N . LEU B 1 247 ? 18.062 -1.14 -0.061 1 97.25 247 LEU B N 1
ATOM 4130 C CA . LEU B 1 247 ? 17.406 -0.145 0.78 1 97.25 247 LEU B CA 1
ATOM 4131 C C . LEU B 1 247 ? 16.25 -0.767 1.557 1 97.25 247 LEU B C 1
ATOM 4133 O O . LEU B 1 247 ? 15.898 -0.296 2.643 1 97.25 247 LEU B O 1
ATOM 4137 N N . ALA B 1 248 ? 15.688 -1.847 1.03 1 96.81 248 ALA B N 1
ATOM 4138 C CA . ALA B 1 248 ? 14.516 -2.477 1.634 1 96.81 248 ALA B CA 1
ATOM 4139 C C . ALA B 1 248 ? 14.922 -3.406 2.775 1 96.81 248 ALA B C 1
ATOM 4141 O O . ALA B 1 248 ? 14.062 -3.889 3.523 1 96.81 248 ALA B O 1
ATOM 4142 N N . VAL B 1 249 ? 16.219 -3.66 2.953 1 96.94 249 VAL B N 1
ATOM 4143 C CA . VAL B 1 249 ? 16.625 -4.656 3.932 1 96.94 249 VAL B CA 1
ATOM 4144 C C . VAL B 1 249 ? 17.609 -4.035 4.922 1 96.94 249 VAL B C 1
ATOM 4146 O O . VAL B 1 249 ? 18.469 -4.723 5.469 1 96.94 249 VAL B O 1
ATOM 4149 N N . THR B 1 250 ? 17.531 -2.719 5.086 1 91.69 250 THR B N 1
ATOM 4150 C CA . THR B 1 250 ? 18.406 -2.047 6.039 1 91.69 250 THR B CA 1
ATOM 4151 C C . THR B 1 250 ? 18.219 -2.615 7.441 1 91.69 250 THR B C 1
ATOM 4153 O O . THR B 1 250 ? 19.109 -2.537 8.281 1 91.69 250 THR B O 1
ATOM 4156 N N . ARG B 1 251 ? 17.047 -3.166 7.727 1 87.31 251 ARG B N 1
ATOM 4157 C CA . ARG B 1 251 ? 16.766 -3.918 8.945 1 87.31 251 ARG B CA 1
ATOM 4158 C C . ARG B 1 251 ? 16.125 -5.262 8.625 1 87.31 251 ARG B C 1
ATOM 4160 O O . ARG B 1 251 ? 14.992 -5.316 8.125 1 87.31 251 ARG B O 1
ATOM 4167 N N . LEU B 1 252 ? 16.844 -6.258 8.906 1 93 252 LEU B N 1
ATOM 4168 C CA . LEU B 1 252 ? 16.344 -7.598 8.617 1 93 252 LEU B CA 1
ATOM 4169 C C . LEU B 1 252 ? 15.758 -8.234 9.875 1 93 252 LEU B C 1
ATOM 4171 O O . LEU B 1 252 ? 16.312 -8.094 10.969 1 93 252 LEU B O 1
ATOM 4175 N N . PRO B 1 253 ? 14.641 -8.867 9.695 1 91.75 253 PRO B N 1
ATOM 4176 C CA . PRO B 1 253 ? 14.18 -9.703 10.812 1 91.75 253 PRO B CA 1
ATOM 4177 C C . PRO B 1 253 ? 15.227 -10.727 11.258 1 91.75 253 PRO B C 1
ATOM 4179 O O . PRO B 1 253 ? 16.078 -11.125 10.461 1 91.75 253 PRO B O 1
ATOM 4182 N N . ASP B 1 254 ? 15.062 -11.133 12.484 1 92.44 254 ASP B N 1
ATOM 4183 C CA . ASP B 1 254 ? 15.953 -12.156 13.023 1 92.44 254 ASP B CA 1
ATOM 4184 C C . ASP B 1 254 ? 15.867 -13.453 12.219 1 92.44 254 ASP B C 1
ATOM 4186 O O . ASP B 1 254 ? 14.789 -13.805 11.727 1 92.44 254 ASP B O 1
ATOM 4190 N N . GLY B 1 255 ? 17.016 -14.055 12.055 1 96 255 GLY B N 1
ATOM 4191 C CA . GLY B 1 255 ? 17.031 -15.359 11.406 1 96 255 GLY B CA 1
ATOM 4192 C C . GLY B 1 255 ? 17.219 -15.281 9.906 1 96 255 GLY B C 1
ATOM 4193 O O . GLY B 1 255 ? 17.234 -16.297 9.219 1 96 255 GLY B O 1
ATOM 4194 N N . LEU B 1 256 ? 17.375 -14.094 9.406 1 98.12 256 LEU B N 1
ATOM 4195 C CA . LEU B 1 256 ? 17.547 -13.914 7.969 1 98.12 256 LEU B CA 1
ATOM 4196 C C . LEU B 1 256 ? 18.938 -13.367 7.656 1 98.12 256 LEU B C 1
ATOM 4198 O O . LEU B 1 256 ? 19.578 -12.758 8.516 1 98.12 256 LEU B O 1
ATOM 4202 N N . VAL B 1 257 ? 19.438 -13.602 6.488 1 98.19 257 VAL B N 1
ATOM 4203 C CA . VAL B 1 257 ? 20.656 -13.008 5.965 1 98.19 257 VAL B CA 1
ATOM 4204 C C . VAL B 1 257 ? 20.406 -12.445 4.566 1 98.19 257 VAL B C 1
ATOM 4206 O O . VAL B 1 257 ? 19.5 -12.906 3.863 1 98.19 257 VAL B O 1
ATOM 4209 N N . ALA B 1 258 ? 21.109 -11.453 4.207 1 98.31 258 ALA B N 1
ATOM 4210 C CA . ALA B 1 258 ? 21.078 -10.844 2.879 1 98.31 258 ALA B CA 1
ATOM 4211 C C . ALA B 1 258 ? 22.422 -11.008 2.168 1 98.31 258 ALA B C 1
ATOM 4213 O O . ALA B 1 258 ? 23.469 -10.719 2.74 1 98.31 258 ALA B O 1
ATOM 4214 N N . ARG B 1 259 ? 22.391 -11.516 0.978 1 98.38 259 ARG B N 1
ATOM 4215 C CA . ARG B 1 259 ? 23.578 -11.711 0.165 1 98.38 259 ARG B CA 1
ATOM 4216 C C . ARG B 1 259 ? 23.453 -11.008 -1.181 1 98.38 259 ARG B C 1
ATOM 4218 O O . ARG B 1 259 ? 22.422 -11.109 -1.844 1 98.38 259 ARG B O 1
ATOM 4225 N N . PRO B 1 260 ? 24.516 -10.289 -1.568 1 98.12 260 PRO B N 1
ATOM 4226 C CA . PRO B 1 260 ? 24.438 -9.664 -2.895 1 98.12 260 PRO B CA 1
ATOM 4227 C C . PRO B 1 260 ? 24.141 -10.672 -4.004 1 98.12 260 PRO B C 1
ATOM 4229 O O . PRO B 1 260 ? 24.672 -11.789 -3.98 1 98.12 260 PRO B O 1
ATOM 4232 N N . VAL B 1 261 ? 23.219 -10.305 -4.934 1 97.88 261 VAL B N 1
ATOM 4233 C CA . VAL B 1 261 ? 22.906 -11.133 -6.09 1 97.88 261 VAL B CA 1
ATOM 4234 C C . VAL B 1 261 ? 23.859 -10.805 -7.238 1 97.88 261 VAL B C 1
ATOM 4236 O O . VAL B 1 261 ? 24.062 -9.633 -7.574 1 97.88 261 VAL B O 1
ATOM 4239 N N . VAL B 1 262 ? 24.406 -11.906 -7.848 1 95.44 262 VAL B N 1
ATOM 4240 C CA . VAL B 1 262 ? 25.359 -11.727 -8.938 1 95.44 262 VAL B CA 1
ATOM 4241 C C . VAL B 1 262 ? 25.031 -12.688 -10.078 1 95.44 262 VAL B C 1
ATOM 4243 O O . VAL B 1 262 ? 24.156 -13.555 -9.938 1 95.44 262 VAL B O 1
ATOM 4246 N N . ARG B 1 263 ? 25.594 -12.523 -11.227 1 91.81 263 ARG B N 1
ATOM 4247 C CA . ARG B 1 263 ? 25.516 -13.367 -12.414 1 91.81 263 ARG B CA 1
ATOM 4248 C C . ARG B 1 263 ? 24.062 -13.688 -12.766 1 91.81 263 ARG B C 1
ATOM 4250 O O . ARG B 1 263 ? 23.641 -14.844 -12.703 1 91.81 263 ARG B O 1
ATOM 4257 N N . PRO B 1 264 ? 23.359 -12.672 -13.156 1 90.69 264 PRO B N 1
ATOM 4258 C CA . PRO B 1 264 ? 23.766 -11.281 -13.367 1 90.69 264 PRO B CA 1
ATOM 4259 C C . PRO B 1 264 ? 23.578 -10.422 -12.125 1 90.69 264 PRO B C 1
ATOM 4261 O O . PRO B 1 264 ? 22.859 -10.805 -11.203 1 90.69 264 PRO B O 1
ATOM 4264 N N . ALA B 1 265 ? 24.328 -9.367 -12.18 1 92.44 265 ALA B N 1
ATOM 4265 C CA . ALA B 1 265 ? 24.016 -8.352 -11.18 1 92.44 265 ALA B CA 1
ATOM 4266 C C . ALA B 1 265 ? 22.672 -7.691 -11.453 1 92.44 265 ALA B C 1
ATOM 4268 O O . ALA B 1 265 ? 22.312 -7.445 -12.609 1 92.44 265 ALA B O 1
ATOM 4269 N N . VAL B 1 266 ? 21.891 -7.547 -10.43 1 94.38 266 VAL B N 1
ATOM 4270 C CA . VAL B 1 266 ? 20.609 -6.859 -10.516 1 94.38 266 VAL B CA 1
ATOM 4271 C C . VAL B 1 266 ? 20.703 -5.5 -9.828 1 94.38 266 VAL B C 1
ATOM 4273 O O . VAL B 1 266 ? 21.203 -5.398 -8.703 1 94.38 266 VAL B O 1
ATOM 4276 N N . ALA B 1 267 ? 20.266 -4.426 -10.547 1 95.75 267 ALA B N 1
ATOM 4277 C CA . ALA B 1 267 ? 20.375 -3.088 -9.977 1 95.75 267 ALA B CA 1
ATOM 4278 C C . ALA B 1 267 ? 19.203 -2.207 -10.414 1 95.75 267 ALA B C 1
ATOM 4280 O O . ALA B 1 267 ? 18.578 -2.469 -11.445 1 95.75 267 ALA B O 1
ATOM 4281 N N . ARG B 1 268 ? 18.891 -1.269 -9.555 1 96.38 268 ARG B N 1
ATOM 4282 C CA . ARG B 1 268 ? 17.922 -0.238 -9.93 1 96.38 268 ARG B CA 1
ATOM 4283 C C . ARG B 1 268 ? 18.531 1.154 -9.789 1 96.38 268 ARG B C 1
ATOM 4285 O O . ARG B 1 268 ? 19.5 1.347 -9.055 1 96.38 268 ARG B O 1
ATOM 4292 N N . ARG B 1 269 ? 18.016 2.039 -10.586 1 96.19 269 ARG B N 1
ATOM 4293 C CA . ARG B 1 269 ? 18.234 3.473 -10.438 1 96.19 269 ARG B CA 1
ATOM 4294 C C . ARG B 1 269 ? 17.062 4.148 -9.75 1 96.19 269 ARG B C 1
ATOM 4296 O O . ARG B 1 269 ? 15.898 3.889 -10.094 1 96.19 269 ARG B O 1
ATOM 4303 N N . ILE B 1 270 ? 17.375 4.883 -8.711 1 97.88 270 ILE B N 1
ATOM 4304 C CA . ILE B 1 270 ? 16.344 5.652 -8.023 1 97.88 270 ILE B CA 1
ATOM 4305 C C . ILE B 1 270 ? 16.422 7.121 -8.438 1 97.88 270 ILE B C 1
ATOM 4307 O O . ILE B 1 270 ? 17.516 7.715 -8.406 1 97.88 270 ILE B O 1
ATOM 4311 N N . VAL B 1 271 ? 15.273 7.656 -8.812 1 97.81 271 VAL B N 1
ATOM 4312 C CA . VAL B 1 271 ? 15.211 9.047 -9.258 1 97.81 271 VAL B CA 1
ATOM 4313 C C . VAL B 1 271 ? 14.094 9.773 -8.516 1 97.81 271 VAL B C 1
ATOM 4315 O O . VAL B 1 271 ? 13.203 9.141 -7.945 1 97.81 271 VAL B O 1
ATOM 4318 N N . VAL B 1 272 ? 14.203 11.047 -8.453 1 98.31 272 VAL B N 1
ATOM 4319 C CA . VAL B 1 272 ? 13.086 11.875 -8 1 98.31 272 VAL B CA 1
ATOM 4320 C C . VAL B 1 272 ? 12.703 12.875 -9.094 1 98.31 272 VAL B C 1
ATOM 4322 O O . VAL B 1 272 ? 13.57 13.461 -9.734 1 98.31 272 VAL B O 1
ATOM 4325 N N . HIS B 1 273 ? 11.438 12.898 -9.438 1 95.94 273 HIS B N 1
ATOM 4326 C CA . HIS B 1 273 ? 10.852 13.961 -10.242 1 95.94 273 HIS B CA 1
ATOM 4327 C C . HIS B 1 273 ? 10.266 15.062 -9.359 1 95.94 273 HIS B C 1
ATOM 4329 O O . HIS B 1 273 ? 9.312 14.828 -8.617 1 95.94 273 HIS B O 1
ATOM 4335 N N . ALA B 1 274 ? 10.852 16.266 -9.414 1 97.06 274 ALA B N 1
ATOM 4336 C CA . ALA B 1 274 ? 10.391 17.406 -8.633 1 97.06 274 ALA B CA 1
ATOM 4337 C C . ALA B 1 274 ? 9.57 18.375 -9.492 1 97.06 274 ALA B C 1
ATOM 4339 O O . ALA B 1 274 ? 10.039 18.812 -10.539 1 97.06 274 ALA B O 1
ATOM 4340 N N . ARG B 1 275 ? 8.398 18.625 -9.016 1 90.94 275 ARG B N 1
ATOM 4341 C CA . ARG B 1 275 ? 7.52 19.531 -9.758 1 90.94 275 ARG B CA 1
ATOM 4342 C C . ARG B 1 275 ? 8.18 20.891 -9.977 1 90.94 275 ARG B C 1
ATOM 4344 O O . ARG B 1 275 ? 8.828 21.422 -9.078 1 90.94 275 ARG B O 1
ATOM 4351 N N . ARG B 1 276 ? 7.949 21.391 -11.227 1 89.81 276 ARG B N 1
ATOM 4352 C CA . ARG B 1 276 ? 8.445 22.719 -11.531 1 89.81 276 ARG B CA 1
ATOM 4353 C C . ARG B 1 276 ? 7.453 23.797 -11.078 1 89.81 276 ARG B C 1
ATOM 4355 O O . ARG B 1 276 ? 6.363 23.906 -11.648 1 89.81 276 ARG B O 1
ATOM 4362 N N . ASP B 1 277 ? 7.777 24.406 -10.039 1 84.31 277 ASP B N 1
ATOM 4363 C CA . ASP B 1 277 ? 6.992 25.5 -9.492 1 84.31 277 ASP B CA 1
ATOM 4364 C C . ASP B 1 277 ? 7.898 26.594 -8.938 1 84.31 277 ASP B C 1
ATOM 4366 O O . ASP B 1 277 ? 8.445 26.453 -7.844 1 84.31 277 ASP B O 1
ATOM 4370 N N . PRO B 1 278 ? 7.992 27.688 -9.695 1 86.12 278 PRO B N 1
ATOM 4371 C CA . PRO B 1 278 ? 8.883 28.75 -9.242 1 86.12 278 PRO B CA 1
ATOM 4372 C C . PRO B 1 278 ? 8.539 29.266 -7.848 1 86.12 278 PRO B C 1
ATOM 4374 O O . PRO B 1 278 ? 9.43 29.688 -7.102 1 86.12 278 PRO B O 1
ATOM 4377 N N . ARG B 1 279 ? 7.344 29.344 -7.426 1 84.19 279 ARG B N 1
ATOM 4378 C CA . ARG B 1 279 ? 6.906 29.859 -6.133 1 84.19 279 ARG B CA 1
ATOM 4379 C C . ARG B 1 279 ? 7.348 28.938 -4.996 1 84.19 279 ARG B C 1
ATOM 4381 O O . ARG B 1 279 ? 7.422 29.375 -3.844 1 84.19 279 ARG B O 1
ATOM 4388 N N . ARG B 1 280 ? 7.676 27.719 -5.355 1 90.38 280 ARG B N 1
ATOM 4389 C CA . ARG B 1 280 ? 8.039 26.75 -4.32 1 90.38 280 ARG B CA 1
ATOM 4390 C C . ARG B 1 280 ? 9.438 26.203 -4.559 1 90.38 280 ARG B C 1
ATOM 4392 O O . ARG B 1 280 ? 9.789 25.141 -4.023 1 90.38 280 ARG B O 1
ATOM 4399 N N . ALA B 1 281 ? 10.195 26.875 -5.293 1 91.94 281 ALA B N 1
ATOM 4400 C CA . ALA B 1 281 ? 11.508 26.391 -5.719 1 91.94 281 ALA B CA 1
ATOM 4401 C C . ALA B 1 281 ? 12.414 26.141 -4.52 1 91.94 281 ALA B C 1
ATOM 4403 O O . ALA B 1 281 ? 13.141 25.156 -4.484 1 91.94 281 ALA B O 1
ATOM 4404 N N . ALA B 1 282 ? 12.375 26.984 -3.561 1 93.06 282 ALA B N 1
ATOM 4405 C CA . ALA B 1 282 ? 13.234 26.844 -2.387 1 93.06 282 ALA B CA 1
ATOM 4406 C C . ALA B 1 282 ? 12.859 25.594 -1.58 1 93.06 282 ALA B C 1
ATOM 4408 O O . ALA B 1 282 ? 13.727 24.828 -1.174 1 93.06 282 ALA B O 1
ATOM 4409 N N . LEU B 1 283 ? 11.609 25.375 -1.348 1 94.62 283 LEU B N 1
ATOM 4410 C CA . LEU B 1 283 ? 11.102 24.234 -0.594 1 94.62 283 LEU B CA 1
ATOM 4411 C C . LEU B 1 283 ? 11.43 22.922 -1.307 1 94.62 283 LEU B C 1
ATOM 4413 O O . LEU B 1 283 ? 11.945 22 -0.689 1 94.62 283 LEU B O 1
ATOM 4417 N N . LEU B 1 284 ? 11.156 22.875 -2.562 1 96.44 284 LEU B N 1
ATOM 4418 C CA . LEU B 1 284 ? 11.391 21.672 -3.357 1 96.44 284 LEU B CA 1
ATOM 4419 C C . LEU B 1 284 ? 12.883 21.391 -3.492 1 96.44 284 LEU B C 1
ATOM 4421 O O . LEU B 1 284 ? 13.312 20.234 -3.449 1 96.44 284 LEU B O 1
ATOM 4425 N N . GLY B 1 285 ? 13.609 22.484 -3.658 1 96.81 285 GLY B N 1
ATOM 4426 C CA . GLY B 1 285 ? 15.055 22.328 -3.701 1 96.81 285 GLY B CA 1
ATOM 4427 C C . GLY B 1 285 ? 15.633 21.75 -2.426 1 96.81 285 GLY B C 1
ATOM 4428 O O . GLY B 1 285 ? 16.516 20.891 -2.473 1 96.81 285 GLY B O 1
ATOM 4429 N N . HIS B 1 286 ? 15.156 22.172 -1.309 1 96.62 286 HIS B N 1
ATOM 4430 C CA . HIS B 1 286 ? 15.594 21.672 -0.013 1 96.62 286 HIS B CA 1
ATOM 4431 C C . HIS B 1 286 ? 15.242 20.188 0.153 1 96.62 286 HIS B C 1
ATOM 4433 O O . HIS B 1 286 ? 16.047 19.406 0.662 1 96.62 286 HIS B O 1
ATOM 4439 N N . ALA B 1 287 ? 14.094 19.828 -0.243 1 98.06 287 ALA B N 1
ATOM 4440 C CA . ALA B 1 287 ? 13.656 18.438 -0.159 1 98.06 287 ALA B CA 1
ATOM 4441 C C . ALA B 1 287 ? 14.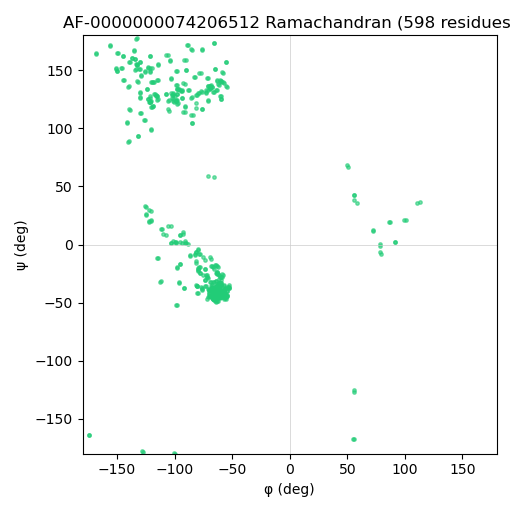531 17.531 -1.021 1 98.06 287 ALA B C 1
ATOM 4443 O O . ALA B 1 287 ? 14.953 16.469 -0.577 1 98.06 287 ALA B O 1
ATOM 4444 N N . VAL B 1 288 ? 14.812 17.969 -2.199 1 98.5 288 VAL B N 1
ATOM 4445 C CA . VAL B 1 288 ? 15.633 17.188 -3.123 1 98.5 288 VAL B CA 1
ATOM 4446 C C . VAL B 1 288 ? 17.047 17.031 -2.549 1 98.5 288 VAL B C 1
ATOM 4448 O O . VAL B 1 288 ? 17.625 15.945 -2.621 1 98.5 288 VAL B O 1
ATOM 4451 N N . ALA B 1 289 ? 17.547 18.109 -2.01 1 98.38 289 ALA B N 1
ATOM 4452 C CA . ALA B 1 289 ? 18.875 18.047 -1.401 1 98.38 289 ALA B CA 1
ATOM 4453 C C . ALA B 1 289 ? 18.906 17.031 -0.268 1 98.38 289 ALA B C 1
ATOM 4455 O O . ALA B 1 289 ? 19.891 16.297 -0.119 1 98.38 289 ALA B O 1
ATOM 4456 N N . ARG B 1 290 ? 17.922 16.938 0.503 1 98 290 ARG B N 1
ATOM 4457 C CA . ARG B 1 290 ? 17.859 15.992 1.612 1 98 290 ARG B CA 1
ATOM 4458 C C . ARG B 1 290 ? 17.734 14.562 1.104 1 98 290 ARG B C 1
ATOM 4460 O O . ARG B 1 290 ? 18.297 13.633 1.688 1 98 290 ARG B O 1
ATOM 4467 N N . LEU B 1 291 ? 16.938 14.391 0.076 1 98.56 291 LEU B N 1
ATOM 4468 C CA . LEU B 1 291 ? 16.828 13.07 -0.54 1 98.56 291 LEU B CA 1
ATOM 4469 C C . LEU B 1 291 ? 18.188 12.594 -1.039 1 98.56 291 LEU B C 1
ATOM 4471 O O . LEU B 1 291 ? 18.562 11.438 -0.832 1 98.56 291 LEU B O 1
ATOM 4475 N N . ARG B 1 292 ? 18.906 13.516 -1.67 1 98.25 292 ARG B N 1
ATOM 4476 C CA . ARG B 1 292 ? 20.234 13.188 -2.164 1 98.25 292 ARG B CA 1
ATOM 4477 C C . ARG B 1 292 ? 21.156 12.812 -1.015 1 98.25 292 ARG B C 1
ATOM 4479 O O . ARG B 1 292 ? 21.922 11.852 -1.117 1 98.25 292 ARG B O 1
ATOM 4486 N N . ALA B 1 293 ? 21.109 13.586 0.029 1 97.75 293 ALA B N 1
ATOM 4487 C CA . ALA B 1 293 ? 21.938 13.297 1.204 1 97.75 293 ALA B CA 1
ATOM 4488 C C . ALA B 1 293 ? 21.578 11.938 1.801 1 97.75 293 ALA B C 1
ATOM 4490 O O . ALA B 1 293 ? 22.453 11.18 2.197 1 97.75 293 ALA B O 1
ATOM 4491 N N . GLY B 1 294 ? 20.266 11.656 1.885 1 96.25 294 GLY B N 1
ATOM 4492 C CA . GLY B 1 294 ? 19.828 10.359 2.379 1 96.25 294 GLY B CA 1
ATOM 4493 C C . GLY B 1 294 ? 20.328 9.195 1.54 1 96.25 294 GLY B C 1
ATOM 4494 O O . GLY B 1 294 ? 20.766 8.18 2.078 1 96.25 294 GLY B O 1
ATOM 4495 N N . ALA B 1 295 ? 20.25 9.359 0.249 1 97 295 ALA B N 1
ATOM 4496 C CA . ALA B 1 295 ? 20.734 8.336 -0.666 1 97 295 ALA B CA 1
ATOM 4497 C C . ALA B 1 295 ? 22.219 8.086 -0.471 1 97 295 ALA B C 1
ATOM 4499 O O . ALA B 1 295 ? 22.672 6.934 -0.439 1 97 295 ALA B O 1
ATOM 4500 N N . ARG B 1 296 ? 22.984 9.141 -0.295 1 95.62 296 ARG B N 1
ATOM 4501 C CA . ARG B 1 296 ? 24.422 9.039 -0.093 1 95.62 296 ARG B CA 1
ATOM 4502 C C . ARG B 1 296 ? 24.734 8.328 1.22 1 95.62 296 ARG B C 1
ATOM 4504 O O . ARG B 1 296 ? 25.656 7.516 1.284 1 95.62 296 ARG B O 1
ATOM 4511 N N . GLU B 1 297 ? 24 8.648 2.258 1 92.5 297 GLU B N 1
ATOM 4512 C CA . GLU B 1 297 ? 24.203 8.039 3.568 1 92.5 297 GLU B CA 1
ATOM 4513 C C . GLU B 1 297 ? 23.906 6.543 3.525 1 92.5 297 GLU B C 1
ATOM 4515 O O . GLU B 1 297 ? 24.609 5.754 4.16 1 92.5 297 GLU B O 1
ATOM 4520 N N . THR B 1 298 ? 22.859 6.219 2.771 1 90.25 298 THR B N 1
ATOM 4521 C CA . THR B 1 298 ? 22.484 4.816 2.645 1 90.25 298 THR B CA 1
ATOM 4522 C C . THR B 1 298 ? 23.547 4.043 1.869 1 90.25 298 THR B C 1
ATOM 4524 O O . THR B 1 298 ? 23.859 2.891 2.197 1 90.25 298 THR B O 1
ATOM 4527 N N . ASP B 1 299 ? 24.141 4.625 0.872 1 88.88 299 ASP B N 1
ATOM 4528 C CA . ASP B 1 299 ? 25.188 3.996 0.067 1 88.88 299 ASP B CA 1
ATOM 4529 C C . ASP B 1 299 ? 26.438 3.736 0.898 1 88.88 299 ASP B C 1
ATOM 4531 O O . ASP B 1 299 ? 27.141 2.74 0.687 1 88.88 299 ASP B O 1
ATOM 4535 N N . ALA B 1 300 ? 26.656 4.594 1.832 1 84.25 300 ALA B N 1
ATOM 4536 C CA . ALA B 1 300 ? 27.859 4.531 2.645 1 84.25 300 ALA B CA 1
ATOM 4537 C C . ALA B 1 300 ? 27.734 3.48 3.742 1 84.25 300 ALA B C 1
ATOM 4539 O O . ALA B 1 300 ? 28.734 3.002 4.273 1 84.25 300 ALA B O 1
ATOM 4540 N N . ALA B 1 301 ? 26.578 3.143 4.039 1 74.94 301 ALA B N 1
ATOM 4541 C CA . ALA B 1 301 ? 26.344 2.182 5.113 1 74.94 301 ALA B CA 1
ATOM 4542 C C . ALA B 1 301 ? 26.438 0.749 4.602 1 74.94 301 ALA B C 1
ATOM 4544 O O . ALA B 1 301 ? 26.938 -0.136 5.297 1 74.94 301 ALA B O 1
#

Solvent-accessible surface area (backbone atoms only — not comparable to full-atom values): 31474 Å² total; per-residue (Å²): 118,78,50,49,55,40,50,52,48,51,40,41,25,63,72,54,65,30,58,59,53,23,11,63,75,69,73,45,49,45,67,55,50,51,49,41,51,52,50,47,24,62,74,68,70,46,67,37,63,40,82,48,88,96,45,68,40,74,29,66,60,33,54,51,51,38,59,62,40,46,58,60,52,50,52,50,55,30,50,50,44,32,54,50,47,73,71,67,72,50,86,50,55,47,32,33,29,22,30,62,44,52,42,41,70,33,38,38,62,27,53,52,54,48,31,70,75,36,74,78,36,24,38,36,41,21,44,35,47,47,48,73,44,61,57,60,46,68,54,41,32,39,40,44,74,39,57,58,90,51,81,86,82,81,55,82,68,36,47,77,43,82,48,48,72,47,48,29,21,36,38,35,30,57,82,40,78,68,54,76,43,80,53,37,48,50,53,78,50,54,85,43,41,23,42,39,42,36,68,69,63,27,67,69,40,43,52,54,51,51,51,37,45,74,50,70,42,74,80,43,54,41,29,32,17,52,39,59,68,31,38,49,36,29,20,53,67,65,66,29,32,38,74,43,51,52,72,65,52,79,71,69,62,80,60,49,42,74,23,46,33,31,68,59,72,45,54,36,23,36,33,34,34,35,50,71,42,82,93,44,43,68,60,53,49,52,38,50,53,40,46,38,50,39,40,51,53,59,72,71,103,119,77,50,49,56,40,49,52,48,50,41,41,25,64,74,53,65,31,59,59,53,24,9,64,74,68,73,46,49,45,67,55,48,50,49,40,51,52,50,47,22,62,75,68,71,46,66,38,64,41,83,48,89,96,43,68,41,73,28,67,59,33,53,50,50,36,60,62,43,45,57,59,55,51,51,49,57,29,50,50,44,32,52,50,44,73,71,67,72,48,85,53,55,44,32,34,28,23,30,61,44,52,41,40,71,34,39,40,62,27,53,54,54,48,30,72,77,36,73,78,35,24,37,36,42,22,44,35,47,47,50,72,44,60,58,61,44,67,54,40,31,39,42,44,73,38,56,59,90,49,81,85,80,81,56,81,68,35,47,77,42,82,47,50,72,48,48,29,22,36,38,34,30,56,85,42,78,68,54,78,41,81,52,37,48,52,53,77,50,54,84,43,40,24,40,39,40,35,69,69,62,29,66,69,40,44,53,53,51,50,50,37,45,73,49,69,43,74,82,43,55,41,29,32,17,53,40,60,68,32,39,51,38,29,20,54,68,66,66,27,32,36,74,43,50,52,71,66,50,79,70,67,62,82,60,49,44,75,23,47,34,30,68,58,72,46,56,35,23,35,32,34,34,34,52,70,42,84,93,45,43,68,58,55,50,52,37,50,52,39,47,38,51,40,41,51,54,59,71,72,104

pLDDT: mean 87.78, std 11.87, range [48.5, 98.81]

Secondary structure (DSSP, 8-state):
---HHHHHHHHHHHHHSSHHHHHHHHT--HHHHHHHHHHHHHHHT---EEEETTEEEE-HHHHHHHHHHHHHHHHHHHHHHHHHHHTT--TTEEEEEEEHHHHHHTHHHHHHHHHHH-TTPEEEEEEEESS----SS--SEEEEEEETTSPPP--TTEEEEEEEEEEEEEEEETTSGGGGSSSEEGGGGTTSEEEES-TT--HHHHHHHHHHHHTT--PEEEEEES-HHHHHHHHHTTS-BEEEEGGGGSSPPTTEEEEEEETTT-EEEEEEEEE--GGGHHHHHHHHHHHHHHHHHHHH-/---HHHHHHHHHHHHHSSHHHHHHHHT--HHHHHHHHHHHHHHHT---EEEETTEEEE-HHHHHHHHHHHHHHHHHHHHHHHHHHHTT--TTEEEEEEEHHHHHHTHHHHHHHHHHH-TTPEEEEEEEESS----SS--SEEEEEEETTSPPP--TTEEEEEEEEEEEEEEEETTSGGGGSSSEEGGGGTTSEEEES-TT--HHHHHHHHHHHHTT--PEEEEEES-HHHHHHHHHTTS-BEEEEGGGGSSPPTTEEEEEEETTT-EEEEEEEEE--GGGHHHHHHHHHHHHHHHHHHHH-

Nearest PDB structures (foldseek):
  3k1m-assembly1_B  TM=5.477E-01  e=1.985E-18  Acinetobacter baylyi ADP1
  9f14-assembly1_A  TM=5.647E-01  e=2.865E-17  Klebsiella aerogenes
  3fxq-assembly1_A  TM=5.581E-01  e=3.447E-16  Comamonas testosteroni
  3hhg-assembly1_D  TM=4.855E-01  e=1.571E-15  Neisseria meningitidis serogroup B
  3t1b-assembly1_A  TM=4.684E-01  e=3.903E-15  Vibrio cholerae

Radius of gyration: 24.58 Å; Cα contacts (8 Å, |Δi|>4): 1156; chains: 2; bounding box: 72×59×71 Å

Organism: NCBI:txid88382

Sequence (602 aa):
MLNPRRLEILRAVLAAGSINQAARNLSYSPATISQHMSALARETGLVLFEKQGRGIVATDDARHLADQAQALLADFGRLERVVADLRGGQGQHLAVACFASAAEQWMPAVVRAVRALQPNLTVEISLNEPVDGRGRRLPDLDVRTEPAGGTEVHLDGYARHELTVEGFVAVLPEAHPLAAEPEVSLGDLAGEPWIDYDIYDSPIGQIVLSACNAAGFIPRFAARLDDHRAALRLVAAGIGVTVLPRLAVTRLPDGLVARPVVRPAVARRIVVHARRDPRRAALLGHAVARLRAGARETDAAMLNPRRLEILRAVLAAGSINQAARNLSYSPATISQHMSALARETGLVLFEKQGRGIVATDDARHLADQAQALLADFGRLERVVADLRGGQGQHLAVACFASAAEQWMPAVVRAVRALQPNLTVEISLNEPVDGRGRRLPDLDVRTEPAGGTEVHLDGYARHELTVEGFVAVLPEAHPLAAEPEVSLGDLAGEPWIDYDIYDSPIGQIVLSACNAAGFIPRFAARLDDHRAALRLVAAGIGVTVLPRLAVTRLPDGLVARPVVRPAVARRIVVHARRDPRRAALLGHAVARLRAGARETDAA

InterPro domains:
  IPR000847 LysR, HTH, N-terminal domain [PF00126] (5-63)
  IPR000847 LysR, HTH, N-terminal domain [PS50931] (2-59)
  IPR005119 LysR, substrate-binding [PF03466] (88-293)
  IPR011991 ArsR-like helix-turn-helix domain [cd00090] (1-73)
  IPR036388 Winged helix-like DNA-binding domain superfamily [G3DSA:1.10.10.10] (1-89)
  IPR036390 Winged helix DNA-binding domain superfamily [SSF46785] (1-111)